Protein AF-A0A962NCJ0-F1 (afdb_monomer)

Secondary structure (DSSP, 8-state):
---HHHHHHHHHHHHHHHHHHT-S-S---------SS-B-PPTT--TT-SEEEEEEE-TTS-HHHHHHHHHHHHHH-GGG-SPEEEEEESSHHHHHHHHHHHHHTHHHHTS--EE--SHHHHHHHHS-SS-EEEEEEGGGGS--PPPP-PPPS----S----S----SSHHHHHHHHHHS--HHHHHHHHHHGGGTTTT--EEEEEEETTEEEEEEETTTTEEEEEEPPP---HHHHHHHHHHHHHHHHTT-EEEEEEHHHHHH-HHHHHHHHHTTSPPP-PPPS----------PPPP----TTEEEEEETTTSGGG----EEPTTS-EE--HHHHHHHHSTT-EEEEEESSPPPTT--HHHHHT-SEEEEE-SHHHH-

Solvent-accessible surface area (ba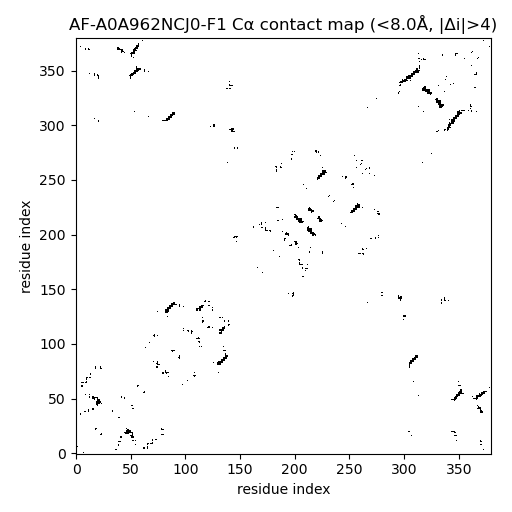ckbone atoms only — not comparable to full-atom values): 21507 Å² total; per-residue (Å²): 133,81,56,74,67,43,53,45,36,31,52,34,45,47,55,28,37,40,34,5,36,44,50,54,64,100,72,81,88,80,80,79,73,86,55,103,55,70,44,40,79,34,67,91,62,50,75,46,65,23,29,23,8,26,38,32,34,23,77,90,74,48,54,71,56,36,51,49,55,32,51,31,48,46,47,68,31,78,69,36,68,51,23,31,37,38,40,34,25,85,42,71,70,61,39,51,56,52,49,54,54,47,51,77,39,17,78,67,52,75,48,74,58,44,74,45,88,44,53,66,51,40,40,56,67,57,63,45,95,63,45,47,44,35,38,40,49,54,73,65,36,52,62,72,66,85,59,77,72,81,76,78,88,80,83,87,89,72,96,69,83,71,88,80,77,93,82,74,66,58,71,58,51,35,53,50,48,68,73,65,60,52,71,34,50,52,56,50,43,71,54,35,41,95,28,64,49,82,45,40,62,54,37,72,43,34,72,59,89,98,42,71,35,53,28,32,24,73,89,43,35,33,34,39,35,68,39,66,89,76,66,90,44,73,66,50,54,53,49,51,54,52,51,52,53,49,40,45,76,70,65,33,45,78,47,79,38,48,39,63,46,48,70,74,40,43,68,62,51,49,50,61,55,54,76,59,48,65,79,80,83,76,84,79,90,88,76,96,71,94,72,81,92,60,89,59,25,70,67,49,38,77,53,44,46,28,38,38,40,29,50,52,46,66,50,82,71,51,26,62,62,61,47,64,46,102,84,73,49,71,44,67,24,42,40,47,20,44,40,43,20,32,68,38,28,16,23,34,22,35,21,52,61,83,72,56,94,83,54,69,41,42,49,70,55,17,28,39,62,23,19,68,42,49,66,74,72,71,76,109

Sequence (380 aa):
IAGYHQFHAVNAAVEETVRASGMAGGDGSLAEGKGRYWSGRMHGGKPGDRRAGVVWHTQGSGKSLSMLFFAARVVRHPLMRNPTLVVLTDRNDLDDQLYGQFQRCADLLGQTPVQASSREHLRELLNRASGGVVFTTIHKFAALTPSPLPSPTGRGGRSHYRGGFDFSGLKERARELRKNQTPAEEILWELLRSRQLNGAKFRRQHQIGDYVCDFYCADAELAVECDGASHSTPEAVAHDKKRDAYLVSRGVRVLRFPNRAVLDETTHVLEQICALLPSTPGRGAGGEGNVERDGRMEMLSDRSNIVVIADEAHRSQYGFGGRVNARGEMSYGFASNLRDALPNASFIGFTGTPIEQDDVNTPAVFGHYIDVYDISRAVE

Mean predicted aligned error: 16.08 Å

Structure (mmCIF, N/CA/C/O backbone):
data_AF-A0A962NCJ0-F1
#
_entry.id   AF-A0A962NCJ0-F1
#
loop_
_atom_site.group_PDB
_atom_site.id
_atom_site.type_symbol
_atom_site.label_atom_id
_atom_site.label_alt_id
_atom_site.label_comp_id
_atom_site.label_asym_id
_atom_site.label_entity_id
_atom_site.label_seq_id
_atom_site.pdbx_PDB_ins_code
_atom_site.Cartn_x
_atom_site.Cartn_y
_atom_site.Cartn_z
_atom_site.occupancy
_atom_site.B_iso_or_equiv
_atom_site.auth_seq_id
_atom_site.auth_comp_id
_atom_site.auth_asym_id
_atom_site.auth_atom_id
_atom_site.pdbx_PDB_model_num
ATOM 1 N N . ILE A 1 1 ? 4.965 16.246 20.740 1.00 46.59 1 ILE A N 1
ATOM 2 C CA . ILE A 1 1 ? 3.616 16.859 20.787 1.00 46.59 1 ILE A CA 1
ATOM 3 C C . ILE A 1 1 ? 3.083 16.814 19.363 1.00 46.59 1 ILE A C 1
ATOM 5 O O . ILE A 1 1 ? 3.793 17.276 18.481 1.00 46.59 1 ILE A O 1
ATOM 9 N N . ALA A 1 2 ? 1.945 16.156 19.124 1.00 60.97 2 ALA A N 1
ATOM 10 C CA . ALA A 1 2 ? 1.330 16.124 17.795 1.00 60.97 2 ALA A CA 1
ATOM 11 C C . ALA A 1 2 ? 0.753 17.508 17.461 1.00 60.97 2 ALA A C 1
ATOM 13 O O . ALA A 1 2 ? 0.257 18.194 18.357 1.00 60.97 2 ALA A O 1
ATOM 14 N N . GLY A 1 3 ? 0.827 17.914 16.195 1.00 73.81 3 GLY A N 1
ATOM 15 C CA . GLY A 1 3 ? 0.160 19.119 15.714 1.00 73.81 3 GLY A CA 1
ATOM 16 C C . GLY A 1 3 ? -1.355 19.023 15.907 1.00 73.81 3 GLY A C 1
ATOM 17 O O . GLY A 1 3 ? -1.928 17.931 15.899 1.00 73.81 3 GLY A O 1
ATOM 18 N N . TYR A 1 4 ? -2.012 20.169 16.077 1.00 78.81 4 TYR A N 1
ATOM 19 C CA . TYR A 1 4 ? -3.457 20.233 16.310 1.00 78.81 4 TYR A CA 1
ATOM 20 C C . TYR A 1 4 ? -4.262 19.580 15.169 1.00 78.81 4 TYR A C 1
ATOM 22 O O . TYR A 1 4 ? -5.231 18.869 15.429 1.00 78.81 4 TYR A O 1
ATOM 30 N N . HIS A 1 5 ? -3.817 19.730 13.915 1.00 82.31 5 HIS A N 1
ATOM 31 C CA . HIS A 1 5 ? -4.417 19.063 12.751 1.00 82.31 5 HIS A CA 1
ATOM 32 C C . HIS A 1 5 ? -4.282 17.539 12.817 1.00 82.31 5 HIS A C 1
ATOM 34 O O . HIS A 1 5 ? -5.224 16.821 12.500 1.00 82.31 5 HIS A O 1
ATOM 40 N N . GLN A 1 6 ? -3.140 17.027 13.288 1.00 87.44 6 GLN A N 1
ATOM 41 C CA . GLN A 1 6 ? -2.908 15.586 13.411 1.00 87.44 6 GLN A CA 1
ATOM 42 C C . GLN A 1 6 ? -3.843 14.961 14.446 1.00 87.44 6 GLN A C 1
ATOM 44 O O . GLN A 1 6 ? -4.350 13.869 14.219 1.00 87.44 6 GLN A O 1
ATOM 49 N N . PHE A 1 7 ? -4.095 15.649 15.564 1.00 87.19 7 PHE A N 1
ATOM 50 C CA . PHE A 1 7 ? -5.012 15.168 16.600 1.00 87.19 7 PHE A CA 1
ATOM 51 C C . PHE A 1 7 ? -6.428 14.949 16.047 1.00 87.19 7 PHE A C 1
ATOM 53 O O . PHE A 1 7 ? -6.980 13.854 16.171 1.00 87.19 7 PHE A O 1
ATOM 60 N N . HIS A 1 8 ? -6.980 15.965 15.382 1.00 86.88 8 HIS A N 1
ATOM 61 C CA . HIS A 1 8 ? -8.332 15.921 14.820 1.00 86.88 8 HIS A CA 1
ATOM 62 C C . HIS A 1 8 ? -8.461 14.940 13.658 1.00 86.88 8 HIS A C 1
ATOM 64 O O . HIS A 1 8 ? -9.378 14.118 13.650 1.00 86.88 8 HIS A O 1
ATOM 70 N N . ALA A 1 9 ? -7.499 14.947 12.732 1.00 90.06 9 ALA A N 1
ATOM 71 C CA . ALA A 1 9 ? -7.467 13.999 11.624 1.00 90.06 9 ALA A CA 1
ATOM 72 C C . ALA A 1 9 ? -7.434 12.548 12.121 1.00 90.06 9 ALA A C 1
ATOM 74 O O . ALA A 1 9 ? -8.149 11.692 11.608 1.00 90.06 9 ALA A O 1
ATOM 75 N N . VAL A 1 10 ? -6.633 12.267 13.155 1.00 93.81 10 VAL A N 1
ATOM 76 C CA . VAL A 1 10 ? -6.505 10.922 13.725 1.00 93.81 10 VAL A CA 1
ATOM 77 C C . VAL A 1 10 ? -7.764 10.507 14.496 1.00 93.81 10 VAL A C 1
ATOM 79 O O . VAL A 1 10 ? -8.117 9.330 14.452 1.00 93.81 10 VAL A O 1
ATOM 82 N N . ASN A 1 11 ? -8.463 11.422 15.177 1.00 91.25 11 ASN A N 1
ATOM 83 C CA . ASN A 1 11 ? -9.780 11.138 15.772 1.00 91.25 11 ASN A CA 1
ATOM 84 C C . ASN A 1 11 ? -10.801 10.744 14.707 1.00 91.25 11 ASN A C 1
ATOM 86 O O . ASN A 1 11 ? -11.333 9.634 14.774 1.00 91.25 11 ASN A O 1
ATOM 90 N N . ALA A 1 12 ? -10.985 11.590 13.691 1.00 91.00 12 ALA A N 1
ATOM 91 C CA . ALA A 1 12 ? -11.912 11.319 12.598 1.00 91.00 12 ALA A CA 1
ATOM 92 C C . ALA A 1 12 ? -11.570 9.999 11.885 1.00 91.00 12 ALA A C 1
ATOM 94 O O . ALA A 1 12 ? -12.439 9.157 11.675 1.00 91.00 12 ALA A O 1
ATOM 95 N N . ALA A 1 13 ? -10.288 9.761 11.596 1.00 95.31 13 ALA A N 1
ATOM 96 C CA . ALA A 1 13 ? -9.822 8.534 10.957 1.00 95.31 13 ALA A CA 1
ATOM 97 C C . ALA A 1 13 ? -10.157 7.271 11.765 1.00 95.31 13 ALA A C 1
ATOM 99 O O . ALA A 1 13 ? -10.602 6.274 11.189 1.00 95.31 13 ALA A O 1
ATOM 100 N N . VAL A 1 14 ? -9.950 7.284 13.088 1.00 95.56 14 VAL A N 1
ATOM 101 C CA . VAL A 1 14 ? -10.264 6.137 13.959 1.00 95.56 14 VAL A CA 1
ATOM 102 C C . VAL A 1 14 ? -11.766 5.865 13.969 1.00 95.56 14 VAL A C 1
ATOM 104 O O . VAL A 1 14 ? -12.172 4.721 13.761 1.00 95.56 14 VAL A O 1
ATOM 107 N N . GLU A 1 15 ? -12.587 6.895 14.163 1.00 92.75 15 GLU A N 1
ATOM 108 C CA . GLU A 1 15 ? -14.049 6.765 14.191 1.00 92.75 15 GLU A CA 1
ATOM 109 C C . GLU A 1 15 ? -14.597 6.229 12.867 1.00 92.75 15 GLU A C 1
ATOM 111 O O . GLU A 1 15 ? -15.372 5.268 12.841 1.00 92.75 15 GLU A O 1
ATOM 116 N N . GLU A 1 16 ? -14.132 6.787 11.752 1.00 94.44 16 GLU A N 1
ATOM 117 C CA . GLU A 1 16 ? -14.566 6.379 10.422 1.00 94.44 16 GLU A CA 1
ATOM 118 C C . GLU A 1 16 ? -14.065 4.981 10.049 1.00 94.44 16 GLU A C 1
ATOM 120 O O . GLU A 1 16 ? -14.772 4.241 9.366 1.00 94.44 16 GLU A O 1
ATOM 125 N N . THR A 1 17 ? -12.909 4.555 10.564 1.00 95.94 17 THR A N 1
ATOM 126 C CA . THR A 1 17 ? -12.429 3.171 10.417 1.00 95.94 17 THR A CA 1
ATOM 127 C C . THR A 1 17 ? -13.323 2.190 11.167 1.00 95.94 17 THR A C 1
ATOM 129 O O . THR A 1 17 ? -13.709 1.153 10.621 1.00 95.94 17 THR A O 1
ATOM 132 N N . VAL A 1 18 ? -13.715 2.520 12.400 1.00 94.25 18 VAL A N 1
ATOM 133 C CA . VAL A 1 18 ? -14.640 1.691 13.182 1.00 94.25 18 VAL A CA 1
ATOM 134 C C . VAL A 1 18 ? -16.010 1.631 12.494 1.00 94.25 18 VAL A C 1
ATOM 136 O O . VAL A 1 18 ? -16.559 0.535 12.341 1.00 94.25 18 VAL A O 1
ATOM 139 N N . ARG A 1 19 ? -16.526 2.758 11.980 1.00 93.62 19 ARG A N 1
ATOM 140 C CA . ARG A 1 19 ? -17.750 2.796 11.158 1.00 93.62 19 ARG A CA 1
ATOM 141 C C . ARG A 1 19 ? -17.622 1.905 9.921 1.00 93.62 19 ARG A C 1
ATOM 143 O O . ARG A 1 19 ? -18.470 1.038 9.707 1.00 93.62 19 ARG A O 1
ATOM 150 N N . ALA A 1 20 ? -16.582 2.102 9.116 1.00 93.56 20 ALA A N 1
ATOM 151 C CA . ALA A 1 20 ? -16.347 1.372 7.871 1.00 93.56 20 ALA A CA 1
ATOM 152 C C . ALA A 1 20 ? -16.207 -0.141 8.094 1.00 93.56 20 ALA A C 1
ATOM 154 O O . ALA A 1 20 ? -16.644 -0.933 7.257 1.00 93.56 20 ALA A O 1
ATOM 155 N N . SER A 1 21 ? -15.669 -0.550 9.247 1.00 92.94 21 SER A N 1
ATOM 156 C CA . SER A 1 21 ? -15.542 -1.962 9.624 1.00 92.94 21 SER A CA 1
ATOM 157 C C . SER A 1 21 ? -16.874 -2.634 9.967 1.00 92.94 21 SER A C 1
ATOM 159 O O . SER A 1 21 ? -16.963 -3.863 9.964 1.00 92.94 21 SER A O 1
ATOM 161 N N . GLY A 1 22 ? -17.914 -1.850 10.268 1.00 90.12 22 GLY A N 1
ATOM 162 C CA . GLY A 1 22 ? -19.193 -2.370 10.753 1.00 90.12 22 GLY A CA 1
ATOM 163 C C . GLY A 1 22 ? -19.103 -3.007 12.145 1.00 90.12 22 GLY A C 1
ATOM 164 O O . GLY A 1 22 ? -20.036 -3.681 12.562 1.00 90.12 22 GLY A O 1
ATOM 165 N N . MET A 1 23 ? -17.989 -2.816 12.863 1.00 85.25 23 MET A N 1
ATOM 166 C CA . MET A 1 23 ? -17.786 -3.354 14.215 1.00 85.25 23 MET A CA 1
ATOM 167 C C . MET A 1 23 ? -18.273 -2.410 15.320 1.00 85.25 23 MET A C 1
ATOM 169 O O . MET A 1 23 ? -18.276 -2.787 16.493 1.00 85.25 23 MET A O 1
ATOM 173 N N . ALA A 1 24 ? -18.721 -1.203 14.960 1.00 77.69 24 ALA A N 1
ATOM 174 C CA . ALA A 1 24 ? -19.579 -0.409 15.827 1.00 77.69 24 ALA A CA 1
ATOM 175 C C . ALA A 1 24 ? -20.898 -1.159 16.050 1.00 77.69 24 ALA A C 1
ATOM 177 O O . ALA A 1 24 ? -21.664 -1.359 15.108 1.00 77.69 24 ALA A O 1
ATOM 178 N N . GLY A 1 25 ? -21.170 -1.571 17.294 1.00 56.66 25 GLY A N 1
ATOM 179 C CA . GLY A 1 25 ? -22.536 -1.903 17.701 1.00 56.66 25 GLY A CA 1
ATOM 180 C C . GLY A 1 25 ? -23.446 -0.705 17.419 1.00 56.66 25 GLY A C 1
ATOM 181 O O . GLY A 1 25 ? -22.973 0.428 17.426 1.00 56.66 25 GLY A O 1
ATOM 182 N N . GLY A 1 26 ? -24.722 -0.950 17.119 1.00 48.06 26 GLY A N 1
ATOM 183 C CA . GLY A 1 26 ? -25.672 0.038 16.587 1.00 48.06 26 GLY A CA 1
ATOM 184 C C . GLY A 1 26 ? -26.027 1.235 17.480 1.00 48.06 26 GLY A C 1
ATOM 185 O O . GLY A 1 26 ? -27.080 1.823 17.270 1.00 48.06 26 GLY A O 1
ATOM 186 N N . ASP A 1 27 ? -25.195 1.606 18.449 1.00 47.59 27 ASP A N 1
ATOM 187 C CA . ASP A 1 27 ? -25.419 2.751 19.316 1.00 47.59 27 ASP A CA 1
ATOM 188 C C . ASP A 1 27 ? -24.092 3.440 19.669 1.00 47.59 27 ASP A C 1
ATOM 190 O O . ASP A 1 27 ? -23.108 2.781 20.009 1.00 47.59 27 ASP A O 1
ATOM 194 N N . GLY A 1 28 ? -24.061 4.769 19.560 1.00 40.16 28 GLY A N 1
ATOM 195 C CA . GLY A 1 28 ? -22.886 5.576 19.898 1.00 40.16 28 GLY A CA 1
ATOM 196 C C . GLY A 1 28 ? -22.466 6.592 18.839 1.00 40.16 28 GLY A C 1
ATOM 197 O O . GLY A 1 28 ? -21.309 6.622 18.428 1.00 40.16 28 GLY A O 1
ATOM 198 N N . SER A 1 29 ? -23.378 7.470 18.409 1.00 38.06 29 SER A N 1
ATOM 199 C CA . SER A 1 29 ? -22.954 8.743 17.824 1.00 38.06 29 SER A CA 1
ATOM 200 C C . SER A 1 29 ? -22.468 9.673 18.936 1.00 38.06 29 SER A C 1
ATOM 202 O O . SER A 1 29 ? -23.274 10.354 19.568 1.00 38.06 29 SER A O 1
ATOM 204 N N . LEU A 1 30 ? -21.161 9.740 19.167 1.00 40.56 30 LEU A N 1
ATOM 205 C CA . LEU A 1 30 ? -20.580 10.908 19.823 1.00 40.56 30 LEU A CA 1
ATOM 206 C C . LEU A 1 30 ? -20.302 11.934 18.726 1.00 40.56 30 LEU A C 1
ATOM 208 O O . LEU A 1 30 ? -19.478 11.729 17.844 1.00 40.56 30 LEU A O 1
ATOM 212 N N . ALA A 1 31 ? -21.109 12.991 18.708 1.00 41.31 31 ALA A N 1
ATOM 213 C CA . ALA A 1 31 ? -20.915 14.125 17.824 1.00 41.31 31 ALA A CA 1
ATOM 214 C C . ALA A 1 31 ? -19.913 15.080 18.483 1.00 41.31 31 ALA A C 1
ATOM 216 O O . ALA A 1 31 ? -20.287 15.816 19.394 1.00 41.31 31 ALA A O 1
ATOM 217 N N . GLU A 1 32 ? -18.657 15.091 18.032 1.00 42.47 32 GLU A N 1
ATOM 218 C CA . GLU A 1 32 ? -17.802 16.254 18.274 1.00 42.47 32 GLU A CA 1
ATOM 219 C C . GLU A 1 32 ? -18.227 17.393 17.335 1.00 42.47 32 GLU A C 1
ATOM 221 O O . GLU A 1 32 ? -18.474 17.206 16.139 1.00 42.47 32 GLU A O 1
ATOM 226 N N . GLY A 1 33 ? -18.404 18.585 17.912 1.00 39.47 33 GLY A N 1
ATOM 227 C CA . GLY A 1 33 ? -18.795 19.785 17.180 1.00 39.47 33 GLY A CA 1
ATOM 228 C C . GLY A 1 33 ? -17.729 20.201 16.166 1.00 39.47 33 GLY A C 1
ATOM 229 O O . GLY A 1 33 ? -16.544 19.952 16.366 1.00 39.47 33 GLY A O 1
ATOM 230 N N . LYS A 1 34 ? -18.160 20.868 15.085 1.00 39.81 34 LYS A N 1
ATOM 231 C CA . LYS A 1 34 ? -17.277 21.413 14.041 1.00 39.81 34 LYS A CA 1
ATOM 232 C C . LYS A 1 34 ? -16.197 22.300 14.672 1.00 39.81 34 LYS A C 1
ATOM 234 O O . LYS A 1 34 ? -16.460 23.453 15.014 1.00 39.81 34 LYS A O 1
ATOM 239 N N . GLY A 1 35 ? -14.994 21.754 14.824 1.00 41.22 35 GLY A N 1
ATOM 240 C CA . GLY A 1 35 ? -13.802 22.520 15.148 1.00 41.22 35 GLY A CA 1
ATOM 241 C C . GLY A 1 35 ? -13.431 23.465 14.003 1.00 41.22 35 GLY A C 1
ATOM 242 O O . GLY A 1 35 ? -13.969 23.399 12.900 1.00 41.22 35 GLY A O 1
ATOM 243 N N . ARG A 1 36 ? -12.473 24.354 14.265 1.00 39.72 36 ARG A N 1
ATOM 244 C CA . ARG A 1 36 ? -11.962 25.359 13.313 1.00 39.72 36 ARG A CA 1
ATOM 245 C C . ARG A 1 36 ? -11.305 24.753 12.053 1.00 39.72 36 ARG A C 1
ATOM 247 O O . ARG A 1 36 ? -11.023 25.480 11.110 1.00 39.72 36 ARG A O 1
ATOM 254 N N . TYR A 1 37 ? -11.082 23.438 12.043 1.00 50.19 37 TYR A N 1
ATOM 255 C CA . TYR A 1 37 ? -10.461 22.647 10.982 1.00 50.19 37 TYR A CA 1
ATOM 256 C C . TYR A 1 37 ? -11.510 21.672 10.433 1.00 50.19 37 TYR A C 1
ATOM 258 O O . TYR A 1 37 ? -12.335 21.165 11.192 1.00 50.19 37 TYR A O 1
ATOM 266 N N . TRP A 1 38 ? -11.529 21.438 9.118 1.00 53.72 38 TRP A N 1
ATOM 267 C CA . TRP A 1 38 ? -12.516 20.541 8.501 1.00 53.72 38 TRP A CA 1
ATOM 268 C C . TRP A 1 38 ? -12.120 19.076 8.728 1.00 53.72 38 TRP A C 1
ATOM 270 O O . TRP A 1 38 ? -11.623 18.426 7.818 1.00 53.72 38 TRP A O 1
ATOM 280 N N . SER A 1 39 ? -12.324 18.597 9.954 1.00 58.12 39 SER A N 1
ATOM 281 C CA . SER A 1 39 ? -12.261 17.190 10.348 1.00 58.12 39 SER A CA 1
ATOM 282 C C . SER A 1 39 ? -13.673 16.720 10.686 1.00 58.12 39 SER A C 1
ATOM 284 O O . SER A 1 39 ? -14.371 17.377 11.466 1.00 58.12 39 SER A O 1
ATOM 286 N N . GLY A 1 40 ? -14.127 15.607 10.121 1.00 67.31 40 GLY A N 1
ATOM 287 C CA . GLY A 1 40 ? -15.470 15.117 10.416 1.00 67.31 40 GLY A CA 1
ATOM 288 C C . GLY A 1 40 ? -15.814 13.798 9.747 1.00 67.31 40 GLY A C 1
ATOM 289 O O . GLY A 1 40 ? -14.966 13.145 9.142 1.00 67.31 40 GLY A O 1
ATOM 290 N N . ARG A 1 41 ? -17.089 13.409 9.863 1.00 78.12 41 ARG A N 1
ATOM 291 C CA . ARG A 1 41 ? -17.583 12.175 9.245 1.00 78.12 41 ARG A CA 1
ATOM 292 C C . ARG A 1 41 ? -17.384 12.196 7.739 1.00 78.12 41 ARG A C 1
ATOM 294 O O . ARG A 1 41 ? -17.651 13.210 7.088 1.00 78.12 41 ARG A O 1
ATOM 301 N N . MET A 1 42 ? -17.031 11.041 7.185 1.00 83.50 42 MET A N 1
ATOM 302 C CA . MET A 1 42 ? -16.920 10.876 5.746 1.00 83.50 42 MET A CA 1
ATOM 303 C C . MET A 1 42 ? -18.279 11.131 5.099 1.00 83.50 42 MET A C 1
ATOM 305 O O . MET A 1 42 ? -19.290 10.511 5.452 1.00 83.50 42 MET A O 1
ATOM 309 N N . HIS A 1 43 ? -18.308 12.029 4.117 1.00 80.44 43 HIS A N 1
ATOM 310 C CA . HIS A 1 43 ? -19.525 12.293 3.363 1.00 80.44 43 HIS A CA 1
ATOM 311 C C . HIS A 1 43 ? -20.046 10.997 2.716 1.00 80.44 43 HIS A C 1
ATOM 313 O O . HIS A 1 43 ? -19.293 10.274 2.069 1.00 80.44 43 HIS A O 1
ATOM 319 N N . GLY A 1 44 ? -21.327 10.672 2.922 1.00 80.31 44 GLY A N 1
ATOM 320 C CA . GLY A 1 44 ? -21.953 9.463 2.368 1.00 80.31 44 GLY A CA 1
ATOM 321 C C . GLY A 1 44 ? -21.506 8.126 2.983 1.00 80.31 44 GLY A C 1
ATOM 322 O O . GLY A 1 44 ? -21.894 7.075 2.468 1.00 80.31 44 GLY A O 1
ATOM 323 N N . GLY A 1 45 ? -20.719 8.138 4.066 1.00 83.94 45 GLY A N 1
ATOM 324 C CA . GLY A 1 45 ? -20.258 6.927 4.744 1.00 83.94 45 GLY A CA 1
ATOM 325 C C . GLY A 1 45 ? -21.380 6.148 5.430 1.00 83.94 45 GLY A C 1
ATOM 326 O O . GLY A 1 45 ? -22.187 6.717 6.166 1.00 83.94 45 GLY A O 1
A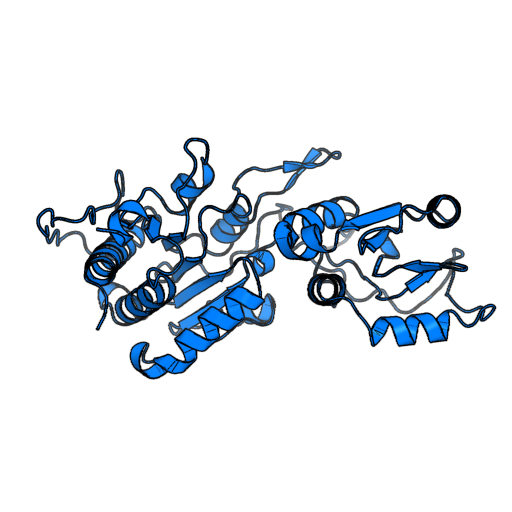TOM 327 N N . LYS A 1 46 ? -21.418 4.828 5.218 1.00 88.06 46 LYS A N 1
ATOM 328 C CA . LYS A 1 46 ? -22.388 3.917 5.857 1.00 88.06 46 LYS A CA 1
ATOM 329 C C . LYS A 1 46 ? -21.680 2.894 6.750 1.00 88.06 46 LYS A C 1
ATOM 331 O O . LYS A 1 46 ? -20.561 2.498 6.431 1.00 88.06 46 LYS A O 1
ATOM 336 N N . PRO A 1 47 ? -22.275 2.443 7.865 1.00 89.31 47 PRO A N 1
ATOM 337 C CA . PRO A 1 47 ? -21.692 1.359 8.653 1.00 89.31 47 PRO A CA 1
ATOM 338 C C . PRO A 1 47 ? -21.395 0.127 7.784 1.00 89.31 47 PRO A C 1
ATOM 340 O O . PRO A 1 47 ? -22.247 -0.297 7.006 1.00 89.31 47 PRO A O 1
ATOM 343 N N . GLY A 1 48 ? -20.186 -0.424 7.895 1.00 87.94 48 GLY A N 1
ATOM 344 C CA . GLY A 1 48 ? -19.773 -1.623 7.158 1.00 87.94 48 GLY A CA 1
ATOM 345 C C . GLY A 1 48 ? -19.429 -1.416 5.679 1.00 87.94 48 GLY A C 1
ATOM 346 O O . GLY A 1 48 ? -19.143 -2.396 4.997 1.00 87.94 48 GLY A O 1
ATOM 347 N N . ASP A 1 49 ? -19.418 -0.179 5.166 1.00 89.94 49 ASP A N 1
ATOM 348 C CA . ASP A 1 49 ? -19.145 0.102 3.746 1.00 89.94 49 ASP A CA 1
ATOM 349 C C . ASP A 1 49 ? -17.668 0.005 3.339 1.00 89.94 49 ASP A C 1
ATOM 351 O O . ASP A 1 49 ? -17.328 0.282 2.189 1.00 89.94 49 ASP A O 1
ATOM 355 N N . ARG A 1 50 ? -16.793 -0.392 4.273 1.00 92.88 50 ARG A N 1
ATOM 356 C CA . ARG A 1 50 ? -15.365 -0.657 4.055 1.00 92.88 50 ARG A CA 1
ATOM 357 C C . ARG A 1 50 ? -14.547 0.548 3.577 1.00 92.88 50 ARG A C 1
ATOM 359 O O . ARG A 1 50 ? -13.403 0.361 3.161 1.00 92.88 50 ARG A O 1
ATOM 366 N N . ARG A 1 51 ? -15.100 1.761 3.636 1.00 91.44 51 ARG A N 1
ATOM 367 C CA . ARG A 1 51 ? -14.476 3.014 3.190 1.00 91.44 51 ARG A CA 1
ATOM 368 C C . ARG A 1 51 ? -14.398 3.972 4.370 1.00 91.44 51 ARG A C 1
ATOM 370 O O . ARG A 1 51 ? -15.417 4.513 4.793 1.00 91.44 51 ARG A O 1
ATOM 377 N N . ALA A 1 52 ? -13.212 4.124 4.946 1.00 93.31 52 ALA A N 1
ATOM 378 C CA . ALA A 1 52 ? -12.985 4.986 6.106 1.00 93.31 52 ALA A CA 1
ATOM 379 C C . ALA A 1 52 ? -12.686 6.443 5.715 1.00 93.31 52 ALA A C 1
ATOM 381 O O . ALA A 1 52 ? -12.736 7.327 6.560 1.00 93.31 52 ALA A O 1
ATOM 382 N N . GLY A 1 53 ? -12.396 6.700 4.444 1.00 91.56 53 GLY A N 1
ATOM 383 C CA . GLY A 1 53 ? -12.134 8.019 3.891 1.00 91.56 53 GLY A CA 1
ATOM 384 C C . GLY A 1 53 ? -10.662 8.277 3.606 1.00 91.56 53 GLY A C 1
ATOM 385 O O . GLY A 1 53 ? -9.810 7.383 3.665 1.00 91.56 53 GLY A O 1
ATOM 386 N N . VAL A 1 54 ? -10.378 9.532 3.267 1.00 91.50 54 VAL A N 1
ATOM 387 C CA . VAL A 1 54 ? -9.031 10.006 2.937 1.00 91.50 54 VAL A CA 1
ATOM 388 C C . VAL A 1 54 ? -8.638 11.181 3.828 1.00 91.50 54 VAL A C 1
ATOM 390 O O . VAL A 1 54 ? -9.406 12.128 4.004 1.00 91.50 54 VAL A O 1
ATOM 393 N N . VAL A 1 55 ? -7.421 11.128 4.366 1.00 92.06 55 VAL A N 1
ATOM 394 C CA . VAL A 1 55 ? -6.748 12.242 5.040 1.00 92.06 55 VAL A CA 1
ATOM 395 C C . VAL A 1 55 ? -5.766 12.868 4.055 1.00 92.06 55 VAL A C 1
ATOM 397 O O . VAL A 1 55 ? -4.796 12.225 3.644 1.00 92.06 55 VAL A O 1
ATOM 400 N N . TRP A 1 56 ? -6.000 14.122 3.671 1.00 90.38 56 TRP A N 1
ATOM 401 C CA . TRP A 1 56 ? -5.076 14.872 2.821 1.00 90.38 56 TRP A CA 1
ATOM 402 C C . TRP A 1 56 ? -4.263 15.844 3.658 1.00 90.38 56 TRP A C 1
ATOM 404 O O . TRP A 1 56 ? -4.761 16.886 4.061 1.00 90.38 56 TRP A O 1
ATOM 414 N N . HIS A 1 57 ? -2.999 15.513 3.895 1.00 89.81 57 HIS A N 1
ATOM 415 C CA . HIS A 1 57 ? -2.054 16.322 4.659 1.00 89.81 57 HIS A CA 1
ATOM 416 C C . HIS A 1 57 ? -0.869 16.664 3.764 1.00 89.81 57 HIS A C 1
ATOM 418 O O . HIS A 1 57 ? -0.156 15.760 3.339 1.00 89.81 57 HIS A O 1
ATOM 424 N N . THR A 1 58 ? -0.639 17.953 3.500 1.00 83.94 58 THR A N 1
ATOM 425 C CA . THR A 1 58 ? 0.431 18.432 2.611 1.00 83.94 58 THR A CA 1
ATOM 426 C C . THR A 1 58 ? 1.790 17.820 2.957 1.00 83.94 58 THR A C 1
ATOM 428 O O . THR A 1 58 ? 2.089 17.535 4.124 1.00 83.94 58 THR A O 1
ATOM 431 N N . GLN A 1 59 ? 2.640 17.605 1.955 1.00 82.81 59 GLN A N 1
ATOM 432 C CA . GLN A 1 59 ? 3.961 17.017 2.164 1.00 82.81 59 GLN A CA 1
ATOM 433 C C . GLN A 1 59 ? 4.771 17.824 3.196 1.00 82.81 59 GLN A C 1
ATOM 435 O O . GLN A 1 59 ? 4.774 19.051 3.193 1.00 82.81 59 GLN A O 1
ATOM 440 N N . GLY A 1 60 ? 5.438 17.122 4.117 1.00 82.50 60 GLY A N 1
ATOM 441 C CA . GLY A 1 60 ? 6.193 17.740 5.215 1.00 82.50 60 GLY A CA 1
ATOM 442 C C . GLY A 1 60 ? 5.374 18.087 6.468 1.00 82.50 60 GLY A C 1
ATOM 443 O O . GLY A 1 60 ? 5.965 18.349 7.508 1.00 82.50 60 GLY A O 1
ATOM 444 N N . SER A 1 61 ? 4.039 17.988 6.441 1.00 85.25 61 SER A N 1
ATOM 445 C CA . SER A 1 61 ? 3.166 18.291 7.600 1.00 85.25 61 SER A CA 1
ATOM 446 C C . SER A 1 61 ? 3.119 17.209 8.696 1.00 85.25 61 SER A C 1
ATOM 448 O O . SER A 1 61 ? 2.343 17.314 9.649 1.00 85.25 61 SER A O 1
ATOM 450 N N . GLY A 1 62 ? 3.928 16.151 8.571 1.00 88.12 62 GLY A N 1
ATOM 451 C CA . GLY A 1 62 ? 3.972 15.047 9.535 1.00 88.12 62 GLY A CA 1
ATOM 452 C C . GLY A 1 62 ? 2.976 13.908 9.278 1.00 88.12 62 GLY A C 1
ATOM 453 O O . GLY A 1 62 ? 2.634 13.192 10.215 1.00 88.12 62 GLY A O 1
ATOM 454 N N . LYS A 1 63 ? 2.530 13.694 8.031 1.00 90.06 63 LYS A N 1
ATOM 455 C CA . LYS A 1 63 ? 1.620 12.596 7.630 1.00 90.06 63 LYS A CA 1
ATOM 456 C C . LYS A 1 63 ? 2.003 11.225 8.206 1.00 90.06 63 LYS A C 1
ATOM 458 O O . LYS A 1 63 ? 1.147 10.531 8.746 1.00 90.06 63 LYS A O 1
ATOM 463 N N . SER A 1 64 ? 3.283 10.855 8.165 1.00 90.31 64 SER A N 1
ATOM 464 C CA . SER A 1 64 ? 3.734 9.559 8.684 1.00 90.31 64 SER A CA 1
ATOM 465 C C . SER A 1 64 ? 3.557 9.413 10.203 1.00 90.31 64 SER A C 1
ATOM 467 O O . SER A 1 64 ? 3.231 8.328 10.686 1.00 90.31 64 SER A O 1
ATOM 469 N N . LEU A 1 65 ? 3.669 10.509 10.965 1.00 91.44 65 LEU A N 1
ATOM 470 C CA . LEU A 1 65 ? 3.323 10.532 12.391 1.00 91.44 65 LEU A CA 1
ATOM 471 C C . LEU A 1 65 ? 1.810 10.408 12.598 1.00 91.44 65 LEU A C 1
ATOM 473 O O . LEU A 1 65 ? 1.385 9.674 13.487 1.00 91.44 65 LEU A O 1
ATOM 477 N N . SER A 1 66 ? 0.993 11.061 11.763 1.00 93.50 66 SER A N 1
ATOM 478 C CA . SER A 1 66 ? -0.468 10.896 11.790 1.00 93.50 66 SER A CA 1
ATOM 479 C C . SER A 1 66 ? -0.860 9.428 11.569 1.00 93.50 66 SER A C 1
ATOM 481 O O . SER A 1 66 ? -1.661 8.888 12.330 1.00 93.50 66 SER A O 1
ATOM 483 N N . MET A 1 67 ? -0.236 8.748 10.599 1.00 94.81 67 MET A N 1
ATOM 484 C CA . MET A 1 67 ? -0.439 7.314 10.347 1.00 94.81 67 MET A CA 1
ATOM 485 C C . MET A 1 67 ? -0.029 6.449 11.545 1.00 94.81 67 MET A C 1
ATOM 487 O O . MET A 1 67 ? -0.756 5.527 11.910 1.00 94.81 67 MET A O 1
ATOM 491 N N . LEU A 1 68 ? 1.104 6.753 12.188 1.00 94.38 68 LEU A N 1
ATOM 492 C CA . LEU A 1 68 ? 1.562 6.047 13.389 1.00 94.38 68 LEU A CA 1
ATOM 493 C C . LEU A 1 68 ? 0.579 6.208 14.557 1.00 94.38 68 LEU A C 1
ATOM 495 O O . LEU A 1 68 ? 0.221 5.221 15.202 1.00 94.38 68 LEU A O 1
ATOM 499 N N . PHE A 1 69 ? 0.115 7.432 14.829 1.00 94.31 69 PHE A N 1
ATOM 500 C CA . PHE A 1 69 ? -0.860 7.689 15.892 1.00 94.31 69 PHE A CA 1
ATOM 501 C C . PHE A 1 69 ? -2.205 7.024 15.603 1.00 94.31 69 PHE A C 1
ATOM 503 O O . PHE A 1 69 ? -2.808 6.439 16.504 1.00 94.31 69 PHE A O 1
ATOM 510 N N . PHE A 1 70 ? -2.650 7.060 14.347 1.00 97.00 70 PHE A N 1
ATOM 511 C CA . PHE A 1 70 ? -3.822 6.325 13.892 1.00 97.00 70 PHE A CA 1
ATOM 512 C C . PHE A 1 70 ? -3.666 4.820 14.149 1.00 97.00 70 PHE A C 1
ATOM 514 O O . PHE A 1 70 ? -4.491 4.234 14.851 1.00 97.00 70 PHE A O 1
ATOM 521 N N . ALA A 1 71 ? -2.573 4.211 13.686 1.00 96.69 71 ALA A N 1
ATOM 522 C CA . ALA A 1 71 ? -2.299 2.790 13.878 1.00 96.69 71 ALA A CA 1
ATOM 523 C C . ALA A 1 71 ? -2.292 2.395 15.365 1.00 96.69 71 ALA A C 1
ATOM 525 O O . ALA A 1 71 ? -2.974 1.451 15.770 1.00 96.69 71 ALA A O 1
ATOM 526 N N . ALA A 1 72 ? -1.595 3.170 16.199 1.00 94.75 72 ALA A N 1
ATOM 527 C CA . ALA A 1 72 ? -1.515 2.959 17.642 1.00 94.75 72 ALA A CA 1
ATOM 528 C C . ALA A 1 72 ? -2.878 3.013 18.346 1.00 94.75 72 ALA A C 1
ATOM 530 O O . ALA A 1 72 ? -3.087 2.325 19.350 1.00 94.75 72 ALA A O 1
ATOM 531 N N . ARG A 1 73 ? -3.807 3.832 17.843 1.00 95.50 73 ARG A N 1
ATOM 532 C CA . ARG A 1 73 ? -5.166 3.926 18.383 1.00 95.50 73 ARG A CA 1
ATOM 533 C C . ARG A 1 73 ? -6.068 2.810 17.886 1.00 95.50 73 ARG A C 1
ATOM 535 O O . ARG A 1 73 ? -6.787 2.239 18.697 1.00 95.50 73 ARG A O 1
ATOM 542 N N . VAL A 1 74 ? -6.004 2.461 16.601 1.00 95.81 74 VAL A N 1
ATOM 543 C CA . VAL A 1 74 ? -6.819 1.378 16.029 1.00 95.81 74 VAL A CA 1
ATOM 544 C C . VAL A 1 74 ? -6.458 0.028 16.647 1.00 95.81 74 VAL A C 1
ATOM 546 O O . VAL A 1 74 ? -7.359 -0.712 17.035 1.00 95.81 74 VAL A O 1
ATOM 549 N N . VAL A 1 75 ? -5.165 -0.270 16.828 1.00 94.25 75 VAL A N 1
ATOM 550 C CA . VAL A 1 75 ? -4.698 -1.509 17.487 1.00 94.25 75 VAL A CA 1
ATOM 551 C C . VAL A 1 75 ? -5.290 -1.669 18.890 1.00 94.25 75 VAL A C 1
ATOM 553 O O . VAL A 1 75 ? -5.671 -2.772 19.278 1.00 94.25 75 VAL A O 1
ATOM 556 N N . ARG A 1 76 ? -5.393 -0.570 19.645 1.00 92.12 76 ARG A N 1
ATOM 557 C CA . ARG A 1 76 ? -5.912 -0.562 21.022 1.00 92.12 76 ARG A CA 1
ATOM 558 C C . ARG A 1 76 ? -7.425 -0.388 21.111 1.00 92.12 76 ARG A C 1
ATOM 560 O O . ARG A 1 76 ? -7.973 -0.425 22.211 1.00 92.12 76 ARG A O 1
ATOM 567 N N . HIS A 1 77 ? -8.105 -0.158 19.992 1.00 93.62 77 HIS A N 1
ATOM 568 C CA . HIS A 1 77 ? -9.518 0.171 20.018 1.00 93.62 77 HIS A CA 1
ATOM 569 C C . HIS A 1 77 ? -10.348 -1.067 20.420 1.00 93.62 77 HIS A C 1
ATOM 571 O O . HIS A 1 77 ? -10.283 -2.083 19.721 1.00 93.62 77 HIS A O 1
ATOM 577 N N . PRO A 1 78 ? -11.177 -1.014 21.485 1.00 91.06 78 PRO A N 1
ATOM 578 C CA . PRO A 1 78 ? -11.878 -2.197 22.001 1.00 91.06 78 PRO A CA 1
ATOM 579 C C . PRO A 1 78 ? -12.780 -2.876 20.965 1.00 91.06 78 PRO A C 1
ATOM 581 O O . PRO A 1 78 ? -12.798 -4.100 20.847 1.00 91.06 78 PRO A O 1
ATOM 584 N N . LEU A 1 79 ? -13.479 -2.077 20.149 1.00 92.81 79 LEU A N 1
ATOM 585 C CA . LEU A 1 79 ? -14.343 -2.596 19.081 1.00 92.81 79 LEU A CA 1
ATOM 586 C C . LEU A 1 79 ? -13.563 -3.257 17.939 1.00 92.81 79 LEU A C 1
ATOM 588 O O . LEU A 1 79 ? -14.134 -4.059 17.208 1.00 92.81 79 LEU A O 1
ATOM 592 N N . MET A 1 80 ? -12.265 -2.964 17.801 1.00 92.75 80 MET A N 1
ATOM 593 C CA . MET A 1 80 ? -11.442 -3.512 16.723 1.00 92.75 80 MET A CA 1
ATOM 594 C C . MET A 1 80 ? -10.909 -4.920 17.009 1.00 92.75 80 MET A C 1
ATOM 596 O O . MET A 1 80 ? -10.384 -5.562 16.102 1.00 92.75 80 MET A O 1
ATOM 600 N N . ARG A 1 81 ? -11.091 -5.424 18.241 1.00 91.38 81 ARG A N 1
ATOM 601 C CA . ARG A 1 81 ? -10.811 -6.816 18.639 1.00 91.38 81 ARG A CA 1
ATOM 602 C C . ARG A 1 81 ? -9.442 -7.309 18.152 1.00 91.38 81 ARG A C 1
ATOM 604 O O . ARG A 1 81 ? -9.363 -8.309 17.444 1.00 91.38 81 ARG A O 1
ATOM 611 N N . ASN A 1 82 ? -8.381 -6.589 18.525 1.00 90.56 82 ASN A N 1
ATOM 612 C CA . ASN A 1 82 ? -6.999 -6.872 18.118 1.00 90.56 82 ASN A CA 1
ATOM 613 C C . ASN A 1 82 ? -6.840 -6.977 16.581 1.00 90.56 82 ASN A C 1
ATOM 615 O O . ASN A 1 82 ? -6.642 -8.073 16.045 1.00 90.56 82 ASN A O 1
ATOM 619 N N . PRO A 1 83 ? -6.992 -5.856 15.854 1.00 94.75 83 PRO A N 1
ATOM 620 C CA . PRO A 1 83 ? -7.025 -5.863 14.399 1.00 94.75 83 PRO A CA 1
ATOM 621 C C . PRO A 1 83 ? -5.657 -6.167 13.778 1.00 94.75 83 PRO A C 1
ATOM 623 O O . PRO A 1 83 ? -4.608 -6.004 14.406 1.00 94.75 83 PRO A O 1
ATOM 626 N N . THR A 1 84 ? -5.669 -6.548 12.501 1.00 95.81 84 THR A N 1
ATOM 627 C CA . THR A 1 84 ? -4.462 -6.535 11.664 1.00 95.81 84 THR A CA 1
ATOM 628 C C . THR A 1 84 ? -4.446 -5.256 10.836 1.00 95.81 84 THR A C 1
ATOM 630 O O . THR A 1 84 ? -5.376 -4.996 10.075 1.00 95.81 84 THR A O 1
ATOM 633 N N . LEU A 1 85 ? -3.395 -4.456 10.973 1.00 96.94 85 LEU A N 1
ATOM 634 C CA . LEU A 1 85 ? -3.138 -3.297 10.130 1.00 96.94 85 LEU A CA 1
ATOM 635 C C . LEU A 1 85 ? -2.220 -3.700 8.980 1.00 96.94 85 LEU A C 1
ATOM 637 O O . LEU A 1 85 ? -1.163 -4.282 9.219 1.00 96.94 85 LEU A O 1
ATOM 641 N N . VAL A 1 86 ? -2.608 -3.371 7.753 1.00 95.62 86 VAL A N 1
ATOM 642 C CA . VAL A 1 86 ? -1.793 -3.546 6.547 1.00 95.62 86 VAL A CA 1
ATOM 643 C C . VAL A 1 86 ? -1.437 -2.162 6.030 1.00 95.62 86 VAL A C 1
ATOM 645 O O . VAL A 1 86 ? -2.283 -1.475 5.463 1.00 95.62 86 VAL A O 1
ATOM 648 N N . VAL A 1 87 ? -0.201 -1.735 6.261 1.00 94.69 87 VAL A N 1
ATOM 649 C CA . VAL A 1 87 ? 0.334 -0.481 5.734 1.00 94.69 87 VAL A CA 1
ATOM 650 C C . VAL A 1 87 ? 0.832 -0.746 4.319 1.00 94.69 87 VAL A C 1
ATOM 652 O O . VAL A 1 87 ? 1.722 -1.573 4.119 1.00 94.69 87 VAL A O 1
ATOM 655 N N . LEU A 1 88 ? 0.204 -0.083 3.351 1.00 89.44 88 LEU A N 1
ATOM 656 C CA . LEU A 1 88 ? 0.486 -0.203 1.929 1.00 89.44 88 LEU A CA 1
ATOM 657 C C . LEU A 1 88 ? 1.246 1.005 1.421 1.00 89.44 88 LEU A C 1
ATOM 659 O O . LEU A 1 88 ? 0.797 2.142 1.565 1.00 89.44 88 LEU A O 1
ATOM 663 N N . THR A 1 89 ? 2.354 0.724 0.753 1.00 83.31 89 THR A N 1
ATOM 664 C CA . THR A 1 89 ? 3.164 1.711 0.049 1.00 83.31 89 THR A CA 1
ATOM 665 C C . THR A 1 89 ? 3.319 1.322 -1.421 1.00 83.31 89 THR A C 1
ATOM 667 O O . THR A 1 89 ? 3.180 0.159 -1.816 1.00 83.31 89 THR A O 1
ATOM 670 N N . ASP A 1 90 ? 3.577 2.323 -2.258 1.00 69.12 90 ASP A N 1
ATOM 671 C CA . ASP A 1 90 ? 3.817 2.127 -3.690 1.00 69.12 90 ASP A CA 1
ATOM 672 C C . ASP A 1 90 ? 5.249 1.632 -3.960 1.00 69.12 90 ASP A C 1
ATOM 674 O O . ASP A 1 90 ? 5.494 0.831 -4.855 1.00 69.12 90 ASP A O 1
ATOM 678 N N . ARG A 1 91 ? 6.212 2.062 -3.136 1.00 66.62 91 ARG A N 1
ATOM 679 C CA . ARG A 1 91 ? 7.635 1.790 -3.353 1.00 66.62 91 ARG A CA 1
ATOM 680 C C . ARG A 1 91 ? 8.301 1.181 -2.133 1.00 66.62 91 ARG A C 1
ATOM 682 O O . ARG A 1 91 ? 7.985 1.548 -1.006 1.00 66.62 91 ARG A O 1
ATOM 689 N N . ASN A 1 92 ? 9.280 0.314 -2.382 1.00 59.50 92 ASN A N 1
ATOM 690 C CA . ASN A 1 92 ? 10.062 -0.332 -1.327 1.00 59.50 92 ASN A CA 1
ATOM 691 C C . ASN A 1 92 ? 10.860 0.683 -0.483 1.00 59.50 92 ASN A C 1
ATOM 693 O O . ASN A 1 92 ? 10.955 0.514 0.722 1.00 59.50 92 ASN A O 1
ATOM 697 N N . ASP A 1 93 ? 11.392 1.759 -1.072 1.00 54.25 93 ASP A N 1
ATOM 698 C CA . ASP A 1 93 ? 12.153 2.786 -0.341 1.00 54.25 93 ASP A CA 1
ATOM 699 C C . ASP A 1 93 ? 11.263 3.620 0.596 1.00 54.25 93 ASP A C 1
ATOM 701 O O . ASP A 1 9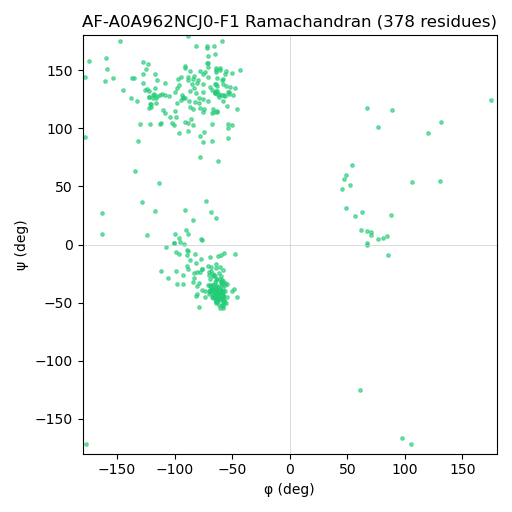3 ? 11.648 3.922 1.728 1.00 54.25 93 ASP A O 1
ATOM 705 N N . LEU A 1 94 ? 10.050 3.956 0.149 1.00 65.50 94 LEU A N 1
ATOM 706 C CA . LEU A 1 94 ? 9.028 4.584 0.990 1.00 65.50 94 LEU A CA 1
ATOM 707 C C . LEU A 1 94 ? 8.547 3.630 2.091 1.00 65.50 94 LEU A C 1
ATOM 709 O O . LEU A 1 94 ? 8.361 4.058 3.233 1.00 65.50 94 LEU A O 1
ATOM 713 N N . ASP A 1 95 ? 8.399 2.342 1.763 1.00 72.69 95 ASP A N 1
ATOM 714 C CA . ASP A 1 95 ? 8.092 1.287 2.728 1.00 72.69 95 ASP A CA 1
ATOM 715 C C . ASP A 1 95 ? 9.148 1.229 3.832 1.00 72.69 95 ASP A C 1
ATOM 717 O O . ASP A 1 95 ? 8.800 1.312 5.006 1.00 72.69 95 ASP A O 1
ATOM 721 N N . ASP A 1 96 ? 10.432 1.188 3.471 1.00 73.25 96 ASP A N 1
ATOM 722 C CA . ASP A 1 96 ? 11.548 1.104 4.415 1.00 73.25 96 ASP A CA 1
ATOM 723 C C . ASP A 1 96 ? 11.608 2.322 5.348 1.00 73.25 96 ASP A C 1
ATOM 725 O O . ASP A 1 96 ? 11.830 2.190 6.559 1.00 73.25 96 ASP A O 1
ATOM 729 N N . GLN A 1 97 ? 11.370 3.524 4.813 1.00 75.75 97 GLN A N 1
ATOM 730 C CA . GLN A 1 97 ? 11.343 4.754 5.605 1.00 75.75 97 GLN A CA 1
ATOM 731 C C . GLN A 1 97 ? 10.203 4.751 6.630 1.00 75.75 97 GLN A C 1
ATOM 733 O O . GLN A 1 97 ? 10.425 5.053 7.812 1.00 75.75 97 GLN A O 1
ATOM 738 N N . LEU A 1 98 ? 8.989 4.410 6.190 1.00 85.06 98 LEU A N 1
ATOM 739 C CA . LEU A 1 98 ? 7.805 4.395 7.044 1.00 85.06 98 LEU A CA 1
ATOM 740 C C . LEU A 1 98 ? 7.869 3.246 8.061 1.00 85.06 98 LEU A C 1
ATOM 742 O O . LEU A 1 98 ? 7.610 3.454 9.250 1.00 85.06 98 LEU A O 1
ATOM 746 N N . TYR A 1 99 ? 8.301 2.065 7.622 1.00 87.06 99 TYR A N 1
ATOM 747 C CA . TYR A 1 99 ? 8.547 0.903 8.469 1.00 87.06 99 TYR A CA 1
ATOM 748 C C . TYR A 1 99 ? 9.561 1.229 9.567 1.00 87.06 99 TYR A C 1
ATOM 750 O O . TYR A 1 99 ? 9.285 1.011 10.748 1.00 87.06 99 TYR A O 1
ATOM 758 N N . GLY A 1 100 ? 10.693 1.848 9.215 1.00 85.81 100 GLY A N 1
ATOM 759 C CA . GLY A 1 100 ? 11.706 2.256 10.185 1.00 85.81 100 GLY A CA 1
ATOM 760 C C . GLY A 1 100 ? 11.171 3.233 11.240 1.00 85.81 100 GLY A C 1
ATOM 761 O O . GLY A 1 100 ? 11.570 3.161 12.404 1.00 85.81 100 GLY A O 1
ATOM 762 N N . GLN A 1 101 ? 10.248 4.132 10.877 1.00 88.31 101 GLN A N 1
ATOM 763 C CA . GLN A 1 101 ? 9.569 5.006 11.843 1.00 88.31 101 GLN A CA 1
ATOM 764 C C . GLN A 1 101 ? 8.660 4.221 12.794 1.00 88.31 101 GLN A C 1
ATOM 766 O O . GLN A 1 101 ? 8.734 4.425 14.005 1.00 88.31 101 GLN A O 1
ATOM 771 N N . PHE A 1 102 ? 7.846 3.302 12.274 1.00 92.75 102 PHE A N 1
ATOM 772 C CA . PHE A 1 102 ? 6.954 2.480 13.094 1.00 92.75 102 PHE A CA 1
ATOM 773 C C . PHE A 1 102 ? 7.725 1.533 14.014 1.00 92.75 102 PHE A C 1
ATOM 775 O O . PHE A 1 102 ? 7.367 1.388 15.181 1.00 92.75 102 PHE A O 1
ATOM 782 N N . GLN A 1 103 ? 8.813 0.932 13.528 1.00 91.50 103 GLN A N 1
ATOM 783 C CA . GLN A 1 103 ? 9.655 0.035 14.313 1.00 91.50 103 GLN A CA 1
ATOM 784 C C . GLN A 1 103 ? 10.287 0.762 15.509 1.00 91.50 103 GLN A C 1
ATOM 786 O O . GLN A 1 103 ? 10.282 0.236 16.621 1.00 91.50 103 GLN A O 1
ATOM 791 N N . ARG A 1 104 ? 10.770 2.000 15.318 1.00 90.19 104 ARG A N 1
ATOM 792 C CA . ARG A 1 104 ? 11.292 2.838 16.416 1.00 90.19 104 ARG A CA 1
ATOM 793 C C . ARG A 1 104 ? 10.233 3.214 17.454 1.00 90.19 104 ARG A C 1
ATOM 795 O O . ARG A 1 104 ? 10.583 3.636 18.550 1.00 90.19 104 ARG A O 1
ATOM 802 N N . CYS A 1 105 ? 8.955 3.065 17.118 1.00 90.06 105 CYS A N 1
ATOM 803 C CA . CYS A 1 105 ? 7.825 3.361 17.987 1.00 90.06 105 CYS A CA 1
ATOM 804 C C . CYS A 1 105 ? 6.989 2.107 18.299 1.00 90.06 105 CYS A C 1
ATOM 806 O O . CYS A 1 105 ? 5.792 2.223 18.562 1.00 90.06 105 CYS A O 1
ATOM 808 N N . ALA A 1 106 ? 7.601 0.916 18.301 1.00 88.81 106 ALA A N 1
ATOM 809 C CA . ALA A 1 106 ? 6.916 -0.345 18.599 1.00 88.81 106 ALA A CA 1
ATOM 810 C C . ALA A 1 106 ? 6.209 -0.332 19.970 1.00 88.81 106 ALA A C 1
ATOM 812 O O . ALA A 1 106 ? 5.094 -0.838 20.085 1.00 88.81 106 ALA A O 1
ATOM 813 N N . ASP A 1 107 ? 6.780 0.340 20.976 1.00 89.19 107 ASP A N 1
ATOM 814 C CA . ASP A 1 107 ? 6.153 0.519 22.296 1.00 89.19 107 ASP A CA 1
ATOM 815 C C . ASP A 1 107 ? 4.816 1.269 22.201 1.00 89.19 107 ASP A C 1
ATOM 817 O O . ASP A 1 107 ? 3.829 0.929 22.861 1.00 89.19 107 ASP A O 1
ATOM 821 N N . LEU A 1 108 ? 4.742 2.264 21.310 1.00 89.31 108 LEU A N 1
ATOM 822 C CA . LEU A 1 108 ? 3.507 2.992 21.044 1.00 89.31 108 LEU A CA 1
ATOM 823 C C . LEU A 1 108 ? 2.481 2.119 20.318 1.00 89.31 108 LEU A C 1
ATOM 825 O O . LEU A 1 108 ? 1.293 2.383 20.455 1.00 89.31 108 LEU A O 1
ATOM 829 N N . LEU A 1 109 ? 2.887 1.075 19.602 1.00 89.94 109 LEU A N 1
ATOM 830 C CA . LEU A 1 109 ? 1.976 0.114 18.976 1.00 89.94 109 LEU A CA 1
ATOM 831 C C . LEU A 1 109 ? 1.619 -1.049 19.917 1.00 89.94 109 LEU A C 1
ATOM 833 O O . LEU A 1 109 ? 0.591 -1.691 19.720 1.00 89.94 109 LEU A O 1
ATOM 837 N N . GLY A 1 110 ? 2.438 -1.311 20.942 1.00 88.69 110 GLY A N 1
ATOM 838 C CA . GLY A 1 110 ? 2.335 -2.493 21.806 1.00 88.69 110 GLY A CA 1
ATOM 839 C C . GLY A 1 110 ? 2.720 -3.800 21.102 1.00 88.69 110 GLY A C 1
ATOM 840 O O . GLY A 1 110 ? 2.458 -4.880 21.623 1.00 88.69 110 GLY A O 1
ATOM 841 N N . GLN A 1 111 ? 3.298 -3.704 19.905 1.00 89.12 111 GLN A N 1
ATOM 842 C CA . GLN A 1 111 ? 3.691 -4.825 19.061 1.00 89.12 111 GLN A CA 1
ATOM 843 C C . GLN A 1 111 ? 4.753 -4.376 18.059 1.00 89.12 111 GLN A C 1
ATOM 845 O O . GLN A 1 111 ? 4.768 -3.219 17.633 1.00 89.12 111 GLN A O 1
ATOM 850 N N . THR A 1 112 ? 5.612 -5.303 17.650 1.00 91.88 112 THR A N 1
ATOM 851 C CA . THR A 1 112 ? 6.635 -5.039 16.637 1.00 91.88 112 THR A CA 1
ATOM 852 C C . THR A 1 112 ? 6.021 -5.147 15.238 1.00 91.88 112 THR A C 1
ATOM 854 O O . THR A 1 112 ? 5.482 -6.205 14.902 1.00 91.88 112 THR A O 1
ATOM 857 N N . PRO A 1 113 ? 6.093 -4.091 14.406 1.00 94.38 113 PRO A N 1
ATOM 858 C CA . PRO A 1 113 ? 5.705 -4.175 13.002 1.00 94.38 113 PRO A CA 1
ATOM 859 C C . PRO A 1 113 ? 6.546 -5.203 12.242 1.00 94.38 113 PRO A C 1
ATOM 861 O O . PRO A 1 113 ? 7.718 -5.397 12.557 1.00 94.38 113 PRO A O 1
ATOM 864 N N . VAL A 1 114 ? 5.972 -5.822 11.212 1.00 92.50 114 VAL A N 1
ATOM 865 C CA . VAL A 1 114 ? 6.668 -6.788 10.348 1.00 92.50 114 VAL A CA 1
ATOM 866 C C . VAL A 1 114 ? 6.533 -6.366 8.893 1.00 92.50 114 VAL A C 1
ATOM 868 O O . VAL A 1 114 ? 5.429 -6.084 8.439 1.00 92.50 114 VAL A O 1
ATOM 871 N N . GLN A 1 115 ? 7.633 -6.367 8.149 1.00 90.12 115 GLN A N 1
ATOM 872 C CA . GLN A 1 115 ? 7.629 -6.106 6.712 1.00 90.12 115 GLN A CA 1
ATOM 873 C C . GLN A 1 115 ? 7.522 -7.422 5.930 1.00 90.12 115 GLN A C 1
ATOM 875 O O . GLN A 1 115 ? 8.297 -8.360 6.140 1.00 90.12 115 GLN A O 1
ATOM 880 N N . ALA A 1 116 ? 6.546 -7.517 5.030 1.00 87.75 116 ALA A N 1
ATOM 881 C CA . ALA A 1 116 ? 6.355 -8.684 4.186 1.00 87.75 116 ALA A CA 1
ATOM 882 C C . ALA A 1 116 ? 7.406 -8.704 3.069 1.00 87.75 116 ALA A C 1
ATOM 884 O O . ALA A 1 116 ? 7.394 -7.870 2.162 1.00 87.75 116 ALA A O 1
ATOM 885 N N . SER A 1 117 ? 8.293 -9.694 3.115 1.00 81.19 117 SER A N 1
ATOM 886 C CA . SER A 1 117 ? 9.381 -9.884 2.145 1.00 81.19 117 SER A CA 1
ATOM 887 C C . SER A 1 117 ? 8.943 -10.564 0.845 1.00 81.19 117 SER A C 1
ATOM 889 O O . SER A 1 117 ? 9.581 -10.384 -0.188 1.00 81.19 117 SER A O 1
ATOM 891 N N . SER A 1 118 ? 7.851 -11.329 0.867 1.00 76.88 118 SER A N 1
ATOM 892 C CA . SER A 1 118 ? 7.286 -11.992 -0.310 1.00 76.88 118 SER A CA 1
ATOM 893 C C . SER A 1 118 ? 5.764 -12.081 -0.216 1.00 76.88 118 SER A C 1
ATOM 895 O O . SER A 1 118 ? 5.158 -11.703 0.789 1.00 76.88 118 SER A O 1
ATOM 897 N N . ARG A 1 119 ? 5.138 -12.579 -1.281 1.00 77.94 119 ARG A N 1
ATOM 898 C CA . ARG A 1 119 ? 3.690 -12.797 -1.350 1.00 77.94 119 ARG A CA 1
ATOM 899 C C . ARG A 1 119 ? 3.251 -13.926 -0.421 1.00 77.94 119 ARG A C 1
ATOM 901 O O . ARG A 1 119 ? 2.233 -13.820 0.254 1.00 77.94 119 ARG A O 1
ATOM 908 N N . GLU A 1 120 ? 4.055 -14.980 -0.362 1.00 78.19 120 GLU A N 1
ATOM 909 C CA . GLU A 1 120 ? 3.879 -16.126 0.526 1.00 78.19 120 GLU A CA 1
ATOM 910 C C . GLU A 1 120 ? 4.008 -15.682 1.984 1.00 78.19 120 GLU A C 1
ATOM 912 O O . GLU A 1 120 ? 3.124 -15.963 2.788 1.00 78.19 120 GLU A O 1
ATOM 917 N N . HIS A 1 121 ? 5.031 -14.882 2.300 1.00 85.56 121 HIS A N 1
ATOM 918 C CA . HIS A 1 121 ? 5.191 -14.318 3.638 1.00 85.56 121 HIS A CA 1
ATOM 919 C C . HIS A 1 121 ? 4.018 -13.391 4.001 1.00 85.56 121 HIS A C 1
ATOM 921 O O . HIS A 1 121 ? 3.477 -13.485 5.097 1.00 85.56 121 HIS A O 1
ATOM 927 N N . LEU A 1 122 ? 3.544 -12.543 3.079 1.00 88.00 122 LEU A N 1
ATOM 928 C CA . LEU A 1 122 ? 2.348 -11.722 3.306 1.00 88.00 122 LEU A CA 1
ATOM 929 C C . LEU A 1 122 ? 1.118 -12.583 3.637 1.00 88.00 122 LEU A C 1
ATOM 931 O O . LEU A 1 122 ? 0.386 -12.276 4.577 1.00 88.00 122 LEU A O 1
ATOM 935 N N . ARG A 1 123 ? 0.908 -13.678 2.901 1.00 86.00 123 ARG A N 1
ATOM 936 C CA . ARG A 1 123 ? -0.181 -14.628 3.155 1.00 86.00 123 ARG A CA 1
ATOM 937 C C . ARG A 1 123 ? -0.074 -15.252 4.543 1.00 86.00 123 ARG A C 1
ATOM 939 O O . ARG A 1 123 ? -1.065 -15.281 5.267 1.00 86.00 123 ARG A O 1
ATOM 946 N N . GLU A 1 124 ? 1.115 -15.699 4.933 1.00 87.06 124 GLU A N 1
ATOM 947 C CA . GLU A 1 124 ? 1.362 -16.215 6.281 1.00 87.06 124 GLU A CA 1
ATOM 948 C C . GLU A 1 124 ? 1.030 -15.165 7.344 1.00 87.06 124 GLU A C 1
ATOM 950 O O . GLU A 1 124 ? 0.320 -15.469 8.299 1.00 87.06 124 GLU A O 1
ATOM 955 N N . LEU A 1 125 ? 1.471 -13.915 7.158 1.00 90.31 125 LEU A N 1
ATOM 956 C CA . LEU A 1 125 ? 1.250 -12.834 8.118 1.00 90.31 125 LEU A CA 1
ATOM 957 C C . LEU A 1 125 ? -0.233 -12.475 8.291 1.00 90.31 125 LEU A C 1
ATOM 959 O O . LEU A 1 125 ? -0.627 -12.115 9.407 1.00 90.31 125 LEU A O 1
ATOM 963 N N . LEU A 1 126 ? -1.030 -12.563 7.221 1.00 90.00 126 LEU A N 1
ATOM 964 C CA . LEU A 1 126 ? -2.463 -12.242 7.210 1.00 90.00 126 LEU A CA 1
ATOM 965 C C . LEU A 1 126 ? -3.349 -13.392 7.707 1.00 90.00 126 LEU A C 1
ATOM 967 O O . LEU A 1 126 ? -4.433 -13.135 8.228 1.00 90.00 126 LEU A O 1
ATOM 971 N N . ASN A 1 127 ? -2.874 -14.636 7.620 1.00 83.88 127 ASN A N 1
ATOM 972 C CA . ASN A 1 127 ? -3.609 -15.821 8.069 1.00 83.88 127 ASN A CA 1
ATOM 973 C C . ASN A 1 127 ? -3.379 -16.167 9.560 1.00 83.88 127 ASN A C 1
ATOM 975 O O . ASN A 1 127 ? -3.772 -17.229 10.039 1.00 83.88 127 ASN A O 1
ATOM 979 N N . ARG A 1 128 ? -2.718 -15.287 10.324 1.00 81.25 128 ARG A N 1
ATOM 980 C CA . ARG A 1 128 ? -2.487 -15.480 11.767 1.00 81.25 128 ARG A CA 1
ATOM 981 C C . ARG A 1 128 ? -3.756 -15.216 12.578 1.00 81.25 128 ARG A C 1
ATOM 983 O O . ARG A 1 128 ? -4.536 -14.319 12.261 1.00 81.25 128 ARG A O 1
ATOM 990 N N . ALA A 1 129 ? -3.915 -15.955 13.678 1.00 70.31 129 ALA A N 1
ATOM 991 C CA . ALA A 1 129 ? -5.027 -15.790 14.619 1.00 70.31 129 ALA A CA 1
ATOM 992 C C . ALA A 1 129 ? -4.949 -14.481 15.431 1.00 70.31 129 ALA A C 1
ATOM 994 O O . ALA A 1 129 ? -5.972 -13.965 15.875 1.00 70.31 129 ALA A O 1
ATOM 995 N N . SER A 1 130 ? -3.746 -13.933 15.626 1.00 79.38 130 SER A N 1
ATOM 996 C CA . SER A 1 130 ? -3.537 -12.651 16.301 1.00 79.38 130 SER A CA 1
ATOM 997 C C . SER A 1 130 ? -3.540 -11.479 15.315 1.00 79.38 130 SER A C 1
ATOM 999 O O . SER A 1 130 ? -3.196 -11.633 14.140 1.00 79.38 130 SER A O 1
ATOM 1001 N N . GLY A 1 131 ? -3.897 -10.293 15.815 1.00 84.44 131 GLY A N 1
ATOM 1002 C CA . GLY A 1 131 ? -3.639 -9.019 15.144 1.00 84.44 131 GLY A CA 1
ATOM 1003 C C . GLY A 1 131 ? -2.147 -8.773 14.895 1.00 84.44 131 GLY A C 1
ATOM 1004 O O . GLY A 1 131 ? -1.288 -9.567 15.288 1.00 84.44 131 GLY A O 1
ATOM 1005 N N . GLY A 1 132 ? -1.842 -7.682 14.201 1.00 92.81 132 GLY A N 1
ATOM 1006 C CA . GLY A 1 132 ? -0.498 -7.405 13.696 1.00 92.81 132 GLY A CA 1
ATOM 1007 C C . GLY A 1 132 ? -0.396 -6.027 13.055 1.00 92.81 132 GLY A C 1
ATOM 1008 O O . GLY A 1 132 ? -1.402 -5.508 12.582 1.00 92.81 132 GLY A O 1
ATOM 1009 N N . VAL A 1 133 ? 0.809 -5.465 12.954 1.00 95.94 133 VAL A N 1
ATOM 1010 C CA . VAL A 1 133 ? 1.098 -4.379 12.001 1.00 95.94 133 VAL A CA 1
ATOM 1011 C C . VAL A 1 133 ? 2.004 -4.936 10.912 1.00 95.94 133 VAL A C 1
ATOM 1013 O O . VAL A 1 133 ? 3.122 -5.363 11.195 1.00 95.94 133 VAL A O 1
ATOM 1016 N N . VAL A 1 134 ? 1.504 -4.973 9.681 1.00 95.12 134 VAL A N 1
ATOM 1017 C CA . VAL A 1 134 ? 2.183 -5.545 8.517 1.00 95.12 134 VAL A CA 1
ATOM 1018 C C . VAL A 1 134 ? 2.453 -4.446 7.502 1.00 95.12 134 VAL A C 1
ATOM 1020 O O . VAL A 1 134 ? 1.529 -3.754 7.090 1.00 95.12 134 VAL A O 1
ATOM 1023 N N . PHE A 1 135 ? 3.705 -4.311 7.088 1.00 93.75 135 PHE A N 1
ATOM 1024 C CA . PHE A 1 135 ? 4.137 -3.434 6.005 1.00 93.75 135 PHE A CA 1
ATOM 1025 C C . PHE A 1 135 ? 4.284 -4.235 4.722 1.00 93.75 135 PHE A C 1
ATOM 1027 O O . PHE A 1 135 ? 4.816 -5.347 4.738 1.00 93.75 135 PHE A O 1
ATOM 1034 N N . THR A 1 136 ? 3.782 -3.710 3.611 1.00 88.62 136 THR A N 1
ATOM 1035 C CA . THR A 1 136 ? 3.955 -4.337 2.305 1.00 88.62 136 THR A CA 1
ATOM 1036 C C . THR A 1 136 ? 3.739 -3.334 1.182 1.00 88.62 136 THR A C 1
ATOM 1038 O O . THR A 1 136 ? 3.055 -2.327 1.326 1.00 88.62 136 THR A O 1
ATOM 1041 N N . THR A 1 137 ? 4.251 -3.680 0.008 1.00 83.75 137 THR A N 1
ATOM 1042 C CA . THR A 1 137 ? 4.012 -2.936 -1.222 1.00 83.75 137 THR A CA 1
ATOM 1043 C C . THR A 1 137 ? 2.800 -3.459 -1.980 1.00 83.75 137 THR A C 1
ATOM 1045 O O . THR A 1 137 ? 2.466 -4.651 -1.911 1.00 83.75 137 THR A O 1
ATOM 1048 N N . ILE A 1 138 ? 2.156 -2.570 -2.740 1.00 77.94 138 ILE A N 1
ATOM 1049 C CA . ILE A 1 138 ? 0.955 -2.880 -3.527 1.00 77.94 138 ILE A CA 1
ATOM 1050 C C . ILE A 1 138 ? 1.191 -3.999 -4.558 1.00 77.94 138 ILE A C 1
ATOM 1052 O O . ILE A 1 138 ? 0.311 -4.825 -4.801 1.00 77.94 138 ILE A O 1
ATOM 1056 N N . HIS A 1 139 ? 2.413 -4.120 -5.088 1.00 72.31 139 HIS A N 1
ATOM 1057 C CA . HIS A 1 139 ? 2.771 -5.139 -6.081 1.00 72.31 139 HIS A CA 1
ATOM 1058 C C . HIS A 1 139 ? 2.606 -6.580 -5.578 1.00 72.31 139 HIS A C 1
ATOM 1060 O O . HIS A 1 139 ? 2.383 -7.491 -6.379 1.00 72.31 139 HIS A O 1
ATOM 1066 N N . LYS A 1 140 ? 2.656 -6.813 -4.256 1.00 78.25 140 LYS A N 1
ATOM 1067 C CA . LYS A 1 140 ? 2.453 -8.156 -3.679 1.00 78.25 140 LYS A CA 1
ATOM 1068 C C . LYS A 1 140 ? 1.002 -8.652 -3.813 1.00 78.25 140 LYS A C 1
ATOM 1070 O O . LYS A 1 140 ? 0.746 -9.845 -3.627 1.00 78.25 140 LYS A O 1
ATOM 1075 N N . PHE A 1 141 ? 0.087 -7.767 -4.216 1.00 78.00 141 PHE A N 1
ATOM 1076 C CA . PHE A 1 141 ? -1.304 -8.059 -4.562 1.00 78.00 141 PHE A CA 1
ATOM 1077 C C . PHE A 1 141 ? -1.553 -8.161 -6.080 1.00 78.00 141 PHE A C 1
ATOM 1079 O O . PHE A 1 141 ? -2.702 -8.250 -6.483 1.00 78.00 141 PHE A O 1
ATOM 1086 N N . ALA A 1 142 ? -0.537 -8.170 -6.955 1.00 68.31 142 ALA A N 1
ATOM 1087 C CA . ALA A 1 142 ? -0.753 -8.451 -8.389 1.00 68.31 142 ALA A CA 1
ATOM 1088 C C . ALA A 1 142 ? -1.450 -9.813 -8.585 1.00 68.31 142 ALA A C 1
ATOM 1090 O O . ALA A 1 142 ? -1.147 -10.728 -7.836 1.00 68.31 142 ALA A O 1
ATOM 1091 N N . ALA A 1 143 ? -2.312 -10.044 -9.576 1.00 57.62 143 ALA A N 1
ATOM 1092 C CA . ALA A 1 143 ? -2.916 -11.375 -9.760 1.00 57.62 143 ALA A CA 1
ATOM 1093 C C . ALA A 1 143 ? -1.856 -12.510 -9.818 1.00 57.62 143 ALA A C 1
ATOM 1095 O O . ALA A 1 143 ? -0.801 -12.363 -10.442 1.00 57.62 143 ALA A O 1
ATOM 1096 N N . LEU A 1 144 ? -2.106 -13.625 -9.116 1.00 50.75 144 LEU A N 1
ATOM 1097 C CA . LEU A 1 144 ? -1.308 -14.854 -9.225 1.00 50.75 144 LEU A CA 1
ATOM 1098 C C . LEU A 1 144 ? -1.928 -15.739 -10.302 1.00 50.75 144 LEU A C 1
ATOM 1100 O O . LEU A 1 144 ? -2.928 -16.405 -10.056 1.00 50.75 144 LEU A O 1
ATOM 1104 N N . THR A 1 145 ? -1.307 -15.822 -11.470 1.00 43.12 145 THR A N 1
ATOM 1105 C CA . THR A 1 145 ? -1.449 -17.015 -12.312 1.00 43.12 145 THR A CA 1
ATOM 1106 C C . THR A 1 145 ? -0.460 -18.076 -11.816 1.00 43.12 145 THR A C 1
ATOM 1108 O O . THR A 1 145 ? 0.693 -17.747 -11.521 1.00 43.12 145 THR A O 1
ATOM 1111 N N . PRO A 1 146 ? -0.871 -19.352 -11.667 1.00 32.06 146 PRO A N 1
ATOM 1112 C CA . PRO A 1 146 ? -0.009 -20.383 -11.106 1.00 32.06 146 PRO A CA 1
ATOM 1113 C C . PRO A 1 146 ? 1.273 -20.540 -11.930 1.00 32.06 146 PRO A C 1
ATOM 1115 O O . PRO A 1 146 ? 1.245 -20.713 -13.151 1.00 32.06 146 PRO A O 1
ATOM 1118 N N . SER A 1 147 ? 2.406 -20.501 -11.228 1.00 30.59 147 SER A N 1
ATOM 1119 C CA . SER A 1 147 ? 3.724 -20.826 -11.769 1.00 30.59 147 SER A CA 1
ATOM 1120 C C . SER A 1 147 ? 3.747 -22.307 -12.164 1.00 30.59 147 SER A C 1
ATOM 1122 O O . SER A 1 147 ? 3.364 -23.152 -11.348 1.00 30.59 147 SER A O 1
ATOM 1124 N N . PRO A 1 148 ? 4.186 -22.686 -13.377 1.00 33.56 148 PRO A N 1
ATOM 1125 C CA . PRO A 1 148 ? 4.431 -24.089 -13.654 1.00 33.56 148 PRO A CA 1
ATOM 1126 C C . PRO A 1 148 ? 5.572 -24.586 -12.755 1.00 33.56 148 PRO A C 1
ATOM 1128 O O . PRO A 1 148 ? 6.594 -23.914 -12.583 1.00 33.56 148 PRO A O 1
ATOM 1131 N N . LEU A 1 149 ? 5.395 -25.794 -12.205 1.00 31.75 149 LEU A N 1
ATOM 1132 C CA . LEU A 1 149 ? 6.462 -26.585 -11.583 1.00 31.75 149 LEU A CA 1
ATOM 1133 C C . LEU A 1 149 ? 7.740 -26.536 -12.445 1.00 31.75 149 LEU A C 1
ATOM 1135 O O . LEU A 1 149 ? 7.640 -26.413 -13.673 1.00 31.75 149 LEU A O 1
ATOM 1139 N N . PRO A 1 150 ? 8.940 -26.640 -11.836 1.00 32.19 150 PRO A N 1
ATOM 1140 C CA . PRO A 1 150 ? 10.195 -26.579 -12.574 1.00 32.19 150 PRO A CA 1
ATOM 1141 C C . PRO A 1 150 ? 10.149 -27.533 -13.767 1.00 32.19 150 PRO A C 1
ATOM 1143 O O . PRO A 1 150 ? 9.787 -28.701 -13.627 1.00 32.19 150 PRO A O 1
ATOM 1146 N N . SER A 1 151 ? 10.482 -27.005 -14.949 1.00 34.25 151 SER A N 1
ATOM 1147 C CA . SER A 1 151 ? 10.501 -27.763 -16.197 1.00 34.25 151 SER A CA 1
ATOM 1148 C C . SER A 1 151 ? 11.246 -29.086 -15.990 1.00 34.25 151 SER A C 1
ATOM 1150 O O . SER A 1 151 ? 12.334 -29.056 -15.402 1.00 34.25 151 SER A O 1
ATOM 1152 N N . PRO A 1 152 ? 10.711 -30.226 -16.473 1.00 36.53 152 PRO A N 1
ATOM 1153 C CA . PRO A 1 152 ? 11.396 -31.501 -16.373 1.00 36.53 152 PRO A CA 1
ATOM 1154 C C . PRO A 1 152 ? 12.801 -31.358 -16.945 1.00 36.53 152 PRO A C 1
ATOM 1156 O O . PRO A 1 152 ? 13.006 -30.837 -18.046 1.00 36.53 152 PRO A O 1
ATOM 1159 N N . THR A 1 153 ? 13.782 -31.804 -16.177 1.00 41.22 153 THR A N 1
ATOM 1160 C CA . THR A 1 153 ? 15.152 -31.970 -16.636 1.00 41.22 153 THR A CA 1
ATOM 1161 C C . THR A 1 153 ? 15.178 -32.842 -17.893 1.00 41.22 153 THR A C 1
ATOM 1163 O O . THR A 1 153 ? 15.049 -34.053 -17.805 1.00 41.22 153 THR A O 1
ATOM 1166 N N . GLY A 1 154 ? 15.366 -32.192 -19.046 1.00 36.88 154 GLY A N 1
ATOM 1167 C CA . GLY A 1 154 ? 16.015 -32.690 -20.262 1.00 36.88 154 GLY A CA 1
ATOM 1168 C C . GLY A 1 154 ? 15.346 -33.818 -21.059 1.00 36.88 154 GLY A C 1
ATOM 1169 O O . GLY A 1 154 ? 15.355 -34.962 -20.633 1.00 36.88 154 GLY A O 1
ATOM 1170 N N . ARG A 1 155 ? 14.974 -33.528 -22.317 1.00 37.38 155 ARG A N 1
ATOM 1171 C CA . ARG A 1 155 ? 15.466 -34.225 -23.534 1.00 37.38 155 ARG A CA 1
ATOM 1172 C C . ARG A 1 155 ? 14.752 -33.726 -24.799 1.00 37.38 155 ARG A C 1
ATOM 1174 O O . ARG A 1 155 ? 13.546 -33.867 -24.914 1.00 37.38 155 ARG A O 1
ATOM 1181 N N . GLY A 1 156 ? 15.550 -33.262 -25.766 1.00 34.84 156 GLY A N 1
ATOM 1182 C CA . GLY A 1 156 ? 15.308 -33.460 -27.200 1.00 34.84 156 GLY A CA 1
ATOM 1183 C C . GLY A 1 156 ? 14.457 -32.430 -27.951 1.00 34.84 156 GLY A C 1
ATOM 1184 O O . GLY A 1 156 ? 13.250 -32.367 -27.777 1.00 34.84 156 GLY A O 1
ATOM 1185 N N . GLY A 1 157 ? 15.087 -31.741 -28.911 1.00 37.97 157 GLY A N 1
ATOM 1186 C CA . GLY A 1 157 ? 14.436 -31.501 -30.204 1.00 37.97 157 GLY A CA 1
ATOM 1187 C C . GLY A 1 157 ? 13.901 -30.103 -30.512 1.00 37.97 157 GLY A C 1
ATOM 1188 O O . GLY A 1 157 ? 12.754 -29.989 -30.917 1.00 37.97 157 GLY A O 1
ATOM 1189 N N . ARG A 1 158 ? 14.729 -29.059 -30.394 1.00 36.41 158 ARG A N 1
ATOM 1190 C CA . ARG A 1 158 ? 14.814 -27.910 -31.327 1.00 36.41 158 ARG A CA 1
ATOM 1191 C C . ARG A 1 158 ? 15.925 -26.979 -30.848 1.00 36.41 158 ARG A C 1
ATOM 1193 O O . ARG A 1 158 ? 16.186 -26.897 -29.651 1.00 36.41 158 ARG A O 1
ATOM 1200 N N . SER A 1 159 ? 16.633 -26.374 -31.796 1.00 38.97 159 SER A N 1
ATOM 1201 C CA . SER A 1 159 ? 17.882 -25.622 -31.624 1.00 38.97 159 SER A CA 1
ATOM 1202 C C . SER A 1 159 ? 17.722 -24.379 -30.733 1.00 38.97 159 SER A C 1
ATOM 1204 O O . SER A 1 159 ? 17.773 -23.248 -31.205 1.00 38.97 159 SER A O 1
ATOM 1206 N N . HIS A 1 160 ? 17.548 -24.569 -29.427 1.00 36.31 160 HIS A N 1
ATOM 1207 C CA . HIS A 1 160 ? 17.709 -23.502 -28.454 1.00 36.31 160 HIS A CA 1
ATOM 1208 C C . HIS A 1 160 ? 19.199 -23.234 -28.298 1.00 36.31 160 HIS A C 1
ATOM 1210 O O . HIS A 1 160 ? 19.954 -24.100 -27.851 1.00 36.31 160 HIS A O 1
ATOM 1216 N N . TYR A 1 161 ? 19.606 -22.022 -28.668 1.00 41.94 161 TYR A N 1
ATOM 1217 C CA . TYR A 1 161 ? 20.922 -21.468 -28.387 1.00 41.94 161 TYR A CA 1
ATOM 1218 C C . TYR A 1 161 ? 21.208 -21.560 -26.878 1.00 41.94 161 TYR A C 1
ATOM 1220 O O . TYR A 1 161 ? 20.880 -20.672 -26.093 1.00 41.94 161 TYR A O 1
ATOM 1228 N N . ARG A 1 162 ? 21.832 -22.663 -26.449 1.00 36.59 162 ARG A N 1
ATOM 1229 C CA . ARG A 1 162 ? 22.590 -22.716 -25.202 1.00 36.59 162 ARG A CA 1
ATOM 1230 C C . ARG A 1 162 ? 23.795 -21.811 -25.419 1.00 36.59 162 ARG A C 1
ATOM 1232 O O . ARG A 1 162 ? 24.716 -22.190 -26.131 1.00 36.59 162 ARG A O 1
ATOM 1239 N N . GLY A 1 163 ? 23.745 -20.610 -24.841 1.00 40.31 163 GLY A N 1
ATOM 1240 C CA . GLY A 1 163 ? 24.863 -19.669 -24.800 1.00 40.31 163 GLY A CA 1
ATOM 1241 C C . GLY A 1 163 ? 26.130 -20.367 -24.310 1.00 40.31 163 GLY A C 1
ATOM 1242 O O . GLY A 1 163 ? 26.265 -20.664 -23.123 1.00 40.31 163 GLY A O 1
ATOM 1243 N N . GLY A 1 164 ? 27.010 -20.684 -25.254 1.00 38.44 164 GLY A N 1
ATOM 1244 C CA . GLY A 1 164 ? 28.147 -21.572 -25.043 1.00 38.44 164 GLY A CA 1
ATOM 1245 C C . GLY A 1 164 ? 29.210 -21.464 -26.130 1.00 38.44 164 GLY A C 1
ATOM 1246 O O . GLY A 1 164 ? 29.925 -22.430 -26.354 1.00 38.44 164 GLY A O 1
ATOM 1247 N N . PHE A 1 165 ? 29.322 -20.309 -26.787 1.00 37.53 165 PHE A N 1
ATOM 1248 C CA . PHE A 1 165 ? 30.496 -19.973 -27.586 1.00 37.53 165 PHE A CA 1
ATOM 1249 C C . PHE A 1 165 ? 31.095 -18.676 -27.041 1.00 37.53 165 PHE A C 1
ATOM 1251 O O . PHE A 1 165 ? 30.424 -17.647 -26.983 1.00 37.53 165 PHE A O 1
ATOM 1258 N N . ASP A 1 166 ? 32.329 -18.783 -26.556 1.00 43.94 166 ASP A N 1
ATOM 1259 C CA . ASP A 1 166 ? 33.150 -17.693 -26.038 1.00 43.94 166 ASP A CA 1
ATOM 1260 C C . ASP A 1 166 ? 33.923 -17.084 -27.207 1.00 43.94 166 ASP A C 1
ATOM 1262 O O . ASP A 1 166 ? 34.913 -17.659 -27.651 1.00 43.94 166 ASP A O 1
ATOM 1266 N N . PHE A 1 167 ? 33.421 -15.988 -27.776 1.00 43.22 167 PHE A N 1
ATOM 1267 C CA . PHE A 1 167 ? 34.075 -15.349 -28.923 1.00 43.22 167 PHE A CA 1
ATOM 1268 C C . PHE A 1 167 ? 34.430 -13.872 -28.720 1.00 43.22 167 PHE A C 1
ATOM 1270 O O . PHE A 1 167 ? 34.864 -13.237 -29.673 1.00 43.22 167 PHE A O 1
ATOM 1277 N N . SER A 1 168 ? 34.293 -13.292 -27.518 1.00 53.38 168 SER A N 1
ATOM 1278 C CA . SER A 1 168 ? 34.384 -11.820 -27.426 1.00 53.38 168 SER A CA 1
ATOM 1279 C C . SER A 1 168 ? 34.619 -11.179 -26.048 1.00 53.38 168 SER A C 1
ATOM 1281 O O . SER A 1 168 ? 34.479 -9.964 -25.933 1.00 53.38 168 SER A O 1
ATOM 1283 N N . GLY A 1 169 ? 34.926 -11.920 -24.971 1.00 58.25 169 GLY A N 1
ATOM 1284 C CA . GLY A 1 169 ? 35.117 -11.318 -23.628 1.00 58.25 169 GLY A CA 1
ATOM 1285 C C . GLY A 1 169 ? 33.838 -10.726 -22.996 1.00 58.25 169 GLY A C 1
ATOM 1286 O O . GLY A 1 169 ? 33.821 -10.270 -21.853 1.00 58.25 169 GLY A O 1
ATOM 1287 N N . LEU A 1 170 ? 32.703 -10.801 -23.694 1.00 64.06 170 LEU A N 1
ATOM 1288 C CA . LEU A 1 170 ? 31.400 -10.283 -23.264 1.00 64.06 170 LEU A CA 1
ATOM 1289 C C . LEU A 1 170 ? 30.835 -10.983 -22.017 1.00 64.06 170 LEU A C 1
ATOM 1291 O O . LEU A 1 170 ? 30.019 -10.409 -21.294 1.00 64.06 170 LEU A O 1
ATOM 1295 N N . LYS A 1 171 ? 31.312 -12.191 -21.701 1.00 67.00 171 LYS A N 1
ATOM 1296 C CA . LYS A 1 171 ? 30.980 -12.896 -20.456 1.00 67.00 171 LYS A CA 1
ATOM 1297 C C . LYS A 1 171 ? 31.594 -12.223 -19.225 1.00 67.00 171 LYS A C 1
ATOM 1299 O O . LYS A 1 171 ? 30.973 -12.229 -18.160 1.00 67.00 171 LYS A O 1
ATOM 1304 N N . GLU A 1 172 ? 32.787 -11.652 -19.364 1.00 74.25 172 GLU A N 1
ATOM 1305 C CA . GLU A 1 172 ? 33.456 -10.874 -18.317 1.00 74.25 172 GLU A CA 1
ATOM 1306 C C . GLU A 1 172 ? 32.771 -9.522 -18.164 1.00 74.25 172 GLU A C 1
ATOM 1308 O O . GLU A 1 172 ? 32.343 -9.189 -17.059 1.00 74.25 172 GLU A O 1
ATOM 1313 N N . ARG A 1 173 ? 32.477 -8.849 -19.283 1.00 73.62 173 ARG A N 1
ATOM 1314 C CA . ARG A 1 173 ? 31.653 -7.632 -19.298 1.00 73.62 173 ARG A CA 1
ATOM 1315 C C . ARG A 1 173 ? 30.296 -7.837 -18.616 1.00 73.62 173 ARG A C 1
ATOM 1317 O O . ARG A 1 173 ? 29.906 -7.048 -17.767 1.00 73.62 173 ARG A O 1
ATOM 1324 N N . ALA A 1 174 ? 29.593 -8.937 -18.889 1.00 74.19 174 ALA A N 1
ATOM 1325 C CA . ALA A 1 174 ? 28.332 -9.255 -18.213 1.00 74.19 174 ALA A CA 1
ATOM 1326 C C . ALA A 1 174 ? 28.501 -9.536 -16.705 1.00 74.19 174 ALA A C 1
ATOM 1328 O O . ALA A 1 174 ? 27.549 -9.403 -15.937 1.00 74.19 174 ALA A O 1
ATOM 1329 N N . ARG A 1 175 ? 29.676 -9.986 -16.241 1.00 78.69 175 ARG A N 1
ATOM 1330 C CA . ARG A 1 175 ? 29.970 -10.127 -14.802 1.00 78.69 175 ARG A CA 1
ATOM 1331 C C . ARG A 1 175 ? 30.251 -8.773 -14.160 1.00 78.69 175 ARG A C 1
ATOM 1333 O O . ARG A 1 175 ? 29.789 -8.558 -13.045 1.00 78.69 175 ARG A O 1
ATOM 1340 N N . GLU A 1 176 ? 30.957 -7.885 -14.848 1.00 81.81 176 GLU A N 1
ATOM 1341 C CA . GLU A 1 176 ? 31.201 -6.512 -14.395 1.00 81.81 176 GLU A CA 1
ATOM 1342 C C . GLU A 1 176 ? 29.907 -5.703 -14.320 1.00 81.81 176 GLU A C 1
ATOM 1344 O O . GLU A 1 176 ? 29.628 -5.107 -13.284 1.00 81.81 176 GLU A O 1
ATOM 1349 N N . LEU A 1 177 ? 29.051 -5.785 -15.341 1.00 80.31 177 LEU A N 1
ATOM 1350 C CA . LEU A 1 177 ? 27.736 -5.134 -15.342 1.00 80.31 177 LEU A CA 1
ATOM 1351 C C . LEU A 1 177 ? 26.856 -5.611 -14.178 1.00 80.31 177 LEU A C 1
ATOM 1353 O O . LEU A 1 177 ? 26.140 -4.823 -13.580 1.00 80.31 177 LEU A O 1
ATOM 1357 N N . ARG A 1 178 ? 26.958 -6.883 -13.761 1.00 82.06 178 ARG A N 1
ATOM 1358 C CA . ARG A 1 178 ? 26.255 -7.364 -12.554 1.00 82.06 178 ARG A CA 1
ATOM 1359 C C . ARG A 1 178 ? 26.775 -6.739 -11.259 1.00 82.06 178 ARG A C 1
ATOM 1361 O O . ARG A 1 178 ? 26.028 -6.735 -10.285 1.00 82.06 178 ARG A O 1
ATOM 1368 N N . LYS A 1 179 ? 28.028 -6.285 -11.216 1.00 82.38 179 LYS A N 1
ATOM 1369 C CA . LYS A 1 179 ? 28.602 -5.600 -10.047 1.00 82.38 179 LYS A CA 1
ATOM 1370 C C . LYS A 1 179 ? 28.261 -4.109 -10.039 1.00 82.38 179 LYS A C 1
ATOM 1372 O O . LYS A 1 179 ? 28.077 -3.560 -8.963 1.00 82.38 179 LYS A O 1
ATOM 1377 N N . ASN A 1 180 ? 28.135 -3.497 -11.216 1.00 83.69 180 ASN A N 1
ATOM 1378 C CA . ASN A 1 180 ? 27.957 -2.056 -11.396 1.00 83.69 180 ASN A CA 1
ATOM 1379 C C . ASN A 1 180 ? 26.571 -1.721 -11.981 1.00 83.69 180 ASN A C 1
ATOM 1381 O O . ASN A 1 180 ? 26.484 -1.069 -13.018 1.00 83.69 180 ASN A O 1
ATOM 1385 N N . GLN A 1 181 ? 25.502 -2.211 -11.348 1.00 81.62 181 GLN A N 1
ATOM 1386 C CA . GLN A 1 181 ? 24.125 -1.960 -11.793 1.00 81.62 181 GLN A CA 1
ATOM 1387 C C . GLN A 1 181 ? 23.689 -0.527 -11.490 1.00 81.62 181 GLN A C 1
ATOM 1389 O O . GLN A 1 181 ? 24.082 0.054 -10.476 1.00 81.62 181 GLN A O 1
ATOM 1394 N N . THR A 1 182 ? 22.822 0.022 -12.337 1.00 85.62 182 THR A N 1
ATOM 1395 C CA . THR A 1 182 ? 22.078 1.238 -11.991 1.00 85.62 182 THR A CA 1
ATOM 1396 C C . THR A 1 182 ? 21.002 0.944 -10.929 1.00 85.62 182 THR A C 1
ATOM 1398 O O . THR A 1 182 ? 20.509 -0.184 -10.854 1.00 85.62 182 THR A O 1
ATOM 1401 N N . PRO A 1 183 ? 20.556 1.942 -10.136 1.00 78.56 183 PRO A N 1
ATOM 1402 C CA . PRO A 1 183 ? 19.444 1.753 -9.193 1.00 78.56 183 PRO A CA 1
ATOM 1403 C C . PRO A 1 183 ? 18.153 1.252 -9.862 1.00 78.56 183 PRO A C 1
ATOM 1405 O O . PRO A 1 183 ? 17.401 0.476 -9.278 1.00 78.56 183 PRO A O 1
ATOM 1408 N N . ALA A 1 184 ? 17.914 1.664 -11.112 1.00 79.06 184 ALA A N 1
ATOM 1409 C CA . ALA A 1 184 ? 16.792 1.195 -11.920 1.00 79.06 184 ALA A CA 1
ATOM 1410 C C . ALA A 1 184 ? 16.896 -0.310 -12.224 1.00 79.06 184 ALA A C 1
ATOM 1412 O O . ALA A 1 184 ? 15.929 -1.045 -12.031 1.00 79.06 184 ALA A O 1
ATOM 1413 N N . GLU A 1 185 ? 18.068 -0.791 -12.656 1.00 88.19 185 GLU A N 1
ATOM 1414 C CA . GLU A 1 185 ? 18.313 -2.227 -12.845 1.00 88.19 185 GLU A CA 1
ATOM 1415 C C . GLU A 1 185 ? 18.151 -3.015 -11.544 1.00 88.19 185 GLU A C 1
ATOM 1417 O O . GLU A 1 185 ? 17.573 -4.099 -11.553 1.00 88.19 185 GLU A O 1
ATOM 1422 N N . GLU A 1 186 ? 18.641 -2.491 -10.423 1.00 80.62 186 GLU A N 1
ATOM 1423 C CA . GLU A 1 186 ? 18.553 -3.179 -9.136 1.00 80.62 186 GLU A CA 1
ATOM 1424 C C . GLU A 1 186 ? 17.095 -3.374 -8.696 1.00 80.62 186 GLU A C 1
ATOM 1426 O O . GLU A 1 186 ? 16.680 -4.503 -8.416 1.00 80.62 186 GLU A O 1
ATOM 1431 N N . ILE A 1 187 ? 16.294 -2.305 -8.732 1.00 76.12 187 ILE A N 1
ATOM 1432 C CA . ILE A 1 187 ? 14.864 -2.353 -8.398 1.00 76.12 187 ILE A CA 1
ATOM 1433 C C . ILE A 1 187 ? 14.114 -3.286 -9.349 1.00 76.12 187 ILE A C 1
ATOM 1435 O O . ILE A 1 187 ? 13.357 -4.153 -8.904 1.00 76.12 187 ILE A O 1
ATOM 1439 N N . LEU A 1 188 ? 14.339 -3.158 -10.660 1.00 81.94 188 LEU A N 1
ATOM 1440 C CA . LEU A 1 188 ? 13.651 -3.999 -11.633 1.00 81.94 188 LEU A CA 1
ATOM 1441 C C . LEU A 1 188 ? 14.064 -5.471 -11.497 1.00 81.94 188 LEU A C 1
ATOM 1443 O O . LEU A 1 188 ? 13.226 -6.363 -11.633 1.00 81.94 188 LEU A O 1
ATOM 1447 N N . TRP A 1 189 ? 15.323 -5.758 -11.159 1.00 90.75 189 TRP A N 1
ATOM 1448 C CA . TRP A 1 189 ? 15.767 -7.125 -10.903 1.00 90.75 189 TRP A CA 1
ATOM 1449 C C . TRP A 1 189 ? 15.046 -7.758 -9.716 1.00 90.75 189 TRP A C 1
ATOM 1451 O O . TRP A 1 189 ? 14.625 -8.910 -9.826 1.00 90.75 189 TRP A O 1
ATOM 1461 N N . GLU A 1 190 ? 14.874 -7.035 -8.607 1.00 73.12 190 GLU A N 1
ATOM 1462 C CA . GLU A 1 190 ? 14.137 -7.546 -7.444 1.00 73.12 190 GLU A CA 1
ATOM 1463 C C . GLU A 1 190 ? 12.681 -7.888 -7.782 1.00 73.12 190 GLU A C 1
ATOM 1465 O O . GLU A 1 190 ? 12.141 -8.851 -7.242 1.00 73.12 190 GLU A O 1
ATOM 1470 N N . LEU A 1 191 ? 12.080 -7.194 -8.750 1.00 71.25 191 LEU A N 1
ATOM 1471 C CA . LEU A 1 191 ? 10.714 -7.447 -9.216 1.00 71.25 191 LEU A CA 1
ATOM 1472 C C . LEU A 1 191 ? 10.620 -8.580 -10.255 1.00 71.25 191 LEU A C 1
ATOM 1474 O O . LEU A 1 191 ? 9.606 -9.271 -10.334 1.00 71.25 191 LEU A O 1
ATOM 1478 N N . LEU A 1 192 ? 11.669 -8.804 -11.053 1.00 82.25 192 LEU A N 1
ATOM 1479 C CA . LEU A 1 192 ? 11.689 -9.827 -12.110 1.00 82.25 192 LEU A CA 1
ATOM 1480 C C . LEU A 1 192 ? 12.268 -11.175 -11.654 1.00 82.25 192 LEU A C 1
ATOM 1482 O O . LEU A 1 192 ? 11.959 -12.226 -12.234 1.00 82.25 192 LEU A O 1
ATOM 1486 N N . ARG A 1 193 ? 13.147 -11.178 -10.646 1.00 77.69 193 ARG A N 1
ATOM 1487 C CA . ARG A 1 193 ? 13.833 -12.387 -10.172 1.00 77.69 193 ARG A CA 1
ATOM 1488 C C . ARG A 1 193 ? 12.856 -13.392 -9.582 1.00 77.69 193 ARG A C 1
ATOM 1490 O O . ARG A 1 193 ? 11.723 -13.076 -9.231 1.00 77.69 193 ARG A O 1
ATOM 1497 N N . SER A 1 194 ? 13.321 -14.631 -9.444 1.00 71.50 194 SER A N 1
ATOM 1498 C CA . SER A 1 194 ? 12.560 -15.698 -8.779 1.00 71.50 194 SER A CA 1
ATOM 1499 C C . SER A 1 194 ? 11.173 -15.951 -9.388 1.00 71.50 194 SER A C 1
ATOM 1501 O O . SER A 1 194 ? 10.310 -16.496 -8.713 1.00 71.50 194 SER A O 1
ATOM 1503 N N . ARG A 1 195 ? 10.977 -15.610 -10.673 1.00 74.44 195 ARG A N 1
ATOM 1504 C CA . ARG A 1 195 ? 9.714 -15.795 -11.410 1.00 74.44 195 ARG A CA 1
ATOM 1505 C C . ARG A 1 195 ? 8.533 -15.001 -10.839 1.00 74.44 195 ARG A C 1
ATOM 1507 O O . ARG A 1 195 ? 7.389 -15.415 -10.992 1.00 74.44 195 ARG A O 1
ATOM 1514 N N . GLN A 1 196 ? 8.810 -13.866 -10.201 1.00 69.00 196 GLN A N 1
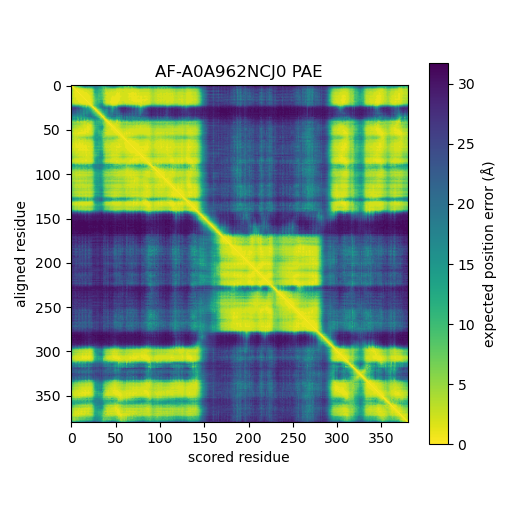ATOM 1515 C CA . GLN A 1 196 ? 7.788 -13.039 -9.556 1.00 69.00 196 GLN A CA 1
ATOM 1516 C C . GLN A 1 196 ? 6.807 -12.391 -10.547 1.00 69.00 196 GLN A C 1
ATOM 1518 O O . GLN A 1 196 ? 5.649 -12.178 -10.194 1.00 69.00 196 GLN A O 1
ATOM 1523 N N . LEU A 1 197 ? 7.227 -12.141 -11.794 1.00 72.12 197 LEU A N 1
ATOM 1524 C CA . LEU A 1 197 ? 6.369 -11.578 -12.839 1.00 72.12 197 LEU A CA 1
ATOM 1525 C C . LEU A 1 197 ? 5.833 -12.675 -13.775 1.00 72.12 197 LEU A C 1
ATOM 1527 O O . LEU A 1 197 ? 6.590 -13.254 -14.556 1.00 72.12 197 LEU A O 1
ATOM 1531 N N . ASN A 1 198 ? 4.527 -12.958 -13.693 1.00 69.25 198 ASN A N 1
ATOM 1532 C CA . ASN A 1 198 ? 3.797 -13.937 -14.521 1.00 69.25 198 ASN A CA 1
ATOM 1533 C C . ASN A 1 198 ? 4.473 -15.330 -14.614 1.00 69.25 198 ASN A C 1
ATOM 1535 O O . ASN A 1 198 ? 4.449 -15.983 -15.656 1.00 69.25 198 ASN A O 1
ATOM 1539 N N . GLY A 1 199 ? 5.179 -15.766 -13.560 1.00 65.44 199 GLY A N 1
ATOM 1540 C CA . GLY A 1 199 ? 5.925 -17.035 -13.542 1.00 65.44 199 GLY A CA 1
ATOM 1541 C C . GLY A 1 199 ? 7.136 -17.096 -14.493 1.00 65.44 199 GLY A C 1
ATOM 1542 O O . GLY A 1 199 ? 7.829 -18.124 -14.573 1.00 65.44 199 GLY A O 1
ATOM 1543 N N . ALA A 1 200 ? 7.421 -16.008 -15.211 1.00 78.56 200 ALA A N 1
ATOM 1544 C CA . ALA A 1 200 ? 8.403 -15.966 -16.278 1.00 78.56 200 ALA A CA 1
ATOM 1545 C C . ALA A 1 200 ? 9.831 -15.949 -15.730 1.00 78.56 200 ALA A C 1
ATOM 1547 O O . ALA A 1 200 ? 10.162 -15.268 -14.758 1.00 78.56 200 ALA A O 1
ATOM 1548 N N . LYS A 1 201 ? 10.724 -16.712 -16.369 1.00 87.44 201 LYS A N 1
ATOM 1549 C CA . LYS A 1 201 ? 12.128 -16.765 -15.956 1.00 87.44 201 LYS A CA 1
ATOM 1550 C C . LYS A 1 201 ? 12.937 -15.671 -16.640 1.00 87.44 201 LYS A C 1
ATOM 1552 O O . LYS A 1 201 ? 13.350 -15.833 -17.790 1.00 87.44 201 LYS A O 1
ATOM 1557 N N . PHE A 1 202 ? 13.261 -14.629 -15.888 1.00 91.94 202 PHE A N 1
ATOM 1558 C CA . PHE A 1 202 ? 14.220 -13.615 -16.311 1.00 91.94 202 PHE A CA 1
ATOM 1559 C C . PHE A 1 202 ? 15.656 -13.990 -15.935 1.00 91.94 202 PHE A C 1
ATOM 1561 O O . PHE A 1 202 ? 15.931 -14.603 -14.899 1.00 91.94 202 PHE A O 1
ATOM 1568 N N . ARG A 1 203 ? 16.593 -13.625 -16.809 1.00 91.44 203 ARG A N 1
ATOM 1569 C CA . ARG A 1 203 ? 18.038 -13.670 -16.572 1.00 91.44 203 ARG A CA 1
ATOM 1570 C C . ARG A 1 203 ? 18.585 -12.255 -16.636 1.00 91.44 203 ARG A C 1
ATOM 1572 O O . ARG A 1 203 ? 18.281 -11.549 -17.586 1.00 91.44 203 ARG A O 1
ATOM 1579 N N . ARG A 1 204 ? 19.429 -11.892 -15.674 1.00 92.56 204 ARG A N 1
ATOM 1580 C CA . ARG A 1 204 ? 20.095 -10.589 -15.624 1.00 92.56 204 ARG A CA 1
ATOM 1581 C C . ARG A 1 204 ? 21.422 -10.578 -16.389 1.00 92.56 204 ARG A C 1
ATOM 1583 O O . ARG A 1 204 ? 22.198 -11.542 -16.278 1.00 92.56 204 ARG A O 1
ATOM 1590 N N . GLN A 1 205 ? 21.699 -9.473 -17.078 1.00 90.88 205 GLN A N 1
ATOM 1591 C CA . GLN A 1 205 ? 22.886 -9.210 -17.891 1.00 90.88 205 GLN A CA 1
ATOM 1592 C C . GLN A 1 205 ? 23.164 -10.388 -18.837 1.00 90.88 205 GLN A C 1
ATOM 1594 O O . GLN A 1 205 ? 24.147 -11.129 -18.703 1.00 90.88 205 GLN A O 1
ATOM 1599 N N . HIS A 1 206 ? 22.186 -10.663 -19.702 1.00 87.38 206 HIS A N 1
ATOM 1600 C CA . HIS A 1 206 ? 22.162 -11.830 -20.575 1.00 87.38 206 HIS A CA 1
ATOM 1601 C C . HIS A 1 206 ? 22.781 -11.511 -21.932 1.00 87.38 206 HIS A C 1
ATOM 1603 O O . HIS A 1 206 ? 22.367 -10.574 -22.606 1.00 87.38 206 HIS A O 1
ATOM 1609 N N . GLN A 1 207 ? 23.754 -12.321 -22.342 1.00 85.56 207 GLN A N 1
ATOM 1610 C CA . GLN A 1 207 ? 24.417 -12.156 -23.627 1.00 85.56 207 GLN A CA 1
ATOM 1611 C C . GLN A 1 207 ? 23.588 -12.772 -24.759 1.00 85.56 207 GLN A C 1
ATOM 1613 O O . GLN A 1 207 ? 23.210 -13.944 -24.690 1.00 85.56 207 GLN A O 1
ATOM 1618 N N . ILE A 1 208 ? 23.377 -11.998 -25.822 1.00 82.56 208 ILE A N 1
ATOM 1619 C CA . ILE A 1 208 ? 22.764 -12.420 -27.081 1.00 82.56 208 ILE A CA 1
ATOM 1620 C C . ILE A 1 208 ? 23.683 -11.949 -28.209 1.00 82.56 208 ILE A C 1
ATOM 1622 O O . ILE A 1 208 ? 23.731 -10.765 -28.536 1.00 82.56 208 ILE A O 1
ATOM 1626 N N . GLY A 1 209 ? 24.446 -12.880 -28.785 1.00 81.00 209 GLY A N 1
ATOM 1627 C CA . GLY A 1 209 ? 25.486 -12.540 -29.758 1.00 81.00 209 GLY A CA 1
ATOM 1628 C C . GLY A 1 209 ? 26.560 -11.643 -29.153 1.00 81.00 209 GLY A C 1
ATOM 1629 O O . GLY A 1 209 ? 27.120 -11.965 -28.102 1.00 81.00 209 GLY A O 1
ATOM 1630 N N . ASP A 1 210 ? 26.790 -10.505 -29.805 1.00 80.69 210 ASP A N 1
ATOM 1631 C CA . ASP A 1 210 ? 27.781 -9.503 -29.401 1.00 80.69 210 ASP A CA 1
ATOM 1632 C C . ASP A 1 210 ? 27.215 -8.431 -28.449 1.00 80.69 210 ASP A C 1
ATOM 1634 O O . ASP A 1 210 ? 27.856 -7.414 -28.186 1.00 80.69 210 ASP A O 1
ATOM 1638 N N . TYR A 1 211 ? 26.014 -8.649 -27.907 1.00 83.81 211 TYR A N 1
ATOM 1639 C CA . TYR A 1 211 ? 25.321 -7.687 -27.051 1.00 83.81 211 TYR A CA 1
ATOM 1640 C C . TYR A 1 211 ? 24.939 -8.303 -25.705 1.00 83.81 211 TYR A C 1
ATOM 1642 O O . TYR A 1 211 ? 24.711 -9.509 -25.598 1.00 83.81 211 TYR A O 1
ATOM 1650 N N . VAL A 1 212 ? 24.861 -7.466 -24.668 1.00 84.50 212 VAL A N 1
ATOM 1651 C CA . VAL A 1 212 ? 24.359 -7.840 -23.340 1.00 84.50 212 VAL A CA 1
ATOM 1652 C C . VAL A 1 212 ? 23.103 -7.023 -23.066 1.00 84.50 212 VAL A C 1
ATOM 1654 O O . VAL A 1 212 ? 23.160 -5.799 -23.092 1.00 84.50 212 VAL A O 1
ATOM 1657 N N . CYS A 1 213 ? 21.987 -7.705 -22.824 1.00 90.00 213 CYS A N 1
ATOM 1658 C CA . CYS A 1 213 ? 20.729 -7.094 -22.400 1.00 90.00 213 CYS A CA 1
ATOM 1659 C C . CYS A 1 213 ? 20.619 -7.133 -20.871 1.00 90.00 213 CYS A C 1
ATOM 1661 O O . CYS A 1 213 ? 20.988 -8.148 -20.265 1.00 90.00 213 CYS A O 1
ATOM 1663 N N . ASP A 1 214 ? 20.042 -6.097 -20.258 1.00 92.88 214 ASP A N 1
ATOM 1664 C CA . ASP A 1 214 ? 19.927 -6.006 -18.794 1.00 92.88 214 ASP A CA 1
ATOM 1665 C C . ASP A 1 214 ? 19.083 -7.139 -18.223 1.00 92.88 214 ASP A C 1
ATOM 1667 O O . ASP A 1 214 ? 19.506 -7.819 -17.283 1.00 92.88 214 ASP A O 1
ATOM 1671 N N . PHE A 1 215 ? 17.945 -7.434 -18.856 1.00 95.19 215 PHE A N 1
ATOM 1672 C CA . PHE A 1 215 ? 17.122 -8.593 -18.536 1.00 95.19 215 PHE A CA 1
ATOM 1673 C C . PHE A 1 215 ? 16.664 -9.323 -19.791 1.00 95.19 215 PHE A C 1
ATOM 1675 O O . PHE A 1 215 ? 16.340 -8.720 -20.809 1.00 95.19 215 PHE A O 1
ATOM 1682 N N . TYR A 1 216 ? 16.600 -10.651 -19.707 1.00 95.31 216 TYR A N 1
ATOM 1683 C CA . TYR A 1 216 ? 16.117 -11.490 -20.797 1.00 95.31 216 TYR A CA 1
ATOM 1684 C C . TYR A 1 216 ? 15.211 -12.615 -20.305 1.00 95.31 216 TYR A C 1
ATOM 1686 O O . TYR A 1 216 ? 15.610 -13.424 -19.456 1.00 95.31 216 TYR A O 1
ATOM 1694 N N . CYS A 1 217 ? 14.016 -12.701 -20.883 1.00 91.81 217 CYS A N 1
ATOM 1695 C CA . CYS A 1 217 ? 13.092 -13.814 -20.732 1.00 91.81 217 CYS A CA 1
ATOM 1696 C C . CYS A 1 217 ? 13.127 -14.682 -21.992 1.00 91.81 217 CYS A C 1
ATOM 1698 O O . CYS A 1 217 ? 12.641 -14.289 -23.050 1.00 91.81 217 CYS A O 1
ATOM 1700 N N . ALA A 1 218 ? 13.682 -15.889 -21.865 1.00 85.56 218 ALA A N 1
ATOM 1701 C CA . ALA A 1 218 ? 13.786 -16.817 -22.991 1.00 85.56 218 ALA A CA 1
ATOM 1702 C C . ALA A 1 218 ? 12.419 -17.357 -23.434 1.00 85.56 218 ALA A C 1
ATOM 1704 O O . ALA A 1 218 ? 12.204 -17.537 -24.624 1.00 85.56 218 ALA A O 1
ATOM 1705 N N . ASP A 1 219 ? 11.504 -17.581 -22.486 1.00 77.81 219 ASP A N 1
ATOM 1706 C CA . ASP A 1 219 ? 10.176 -18.148 -22.760 1.00 77.81 219 ASP A CA 1
ATOM 1707 C C . ASP A 1 219 ? 9.289 -17.172 -23.557 1.00 77.81 219 ASP A C 1
ATOM 1709 O O . ASP A 1 219 ? 8.352 -17.590 -24.230 1.00 77.81 219 ASP A O 1
ATOM 1713 N N . ALA A 1 220 ? 9.596 -15.873 -23.486 1.00 83.75 220 ALA A N 1
ATOM 1714 C CA . ALA A 1 220 ? 8.900 -14.807 -24.198 1.00 83.75 220 ALA A CA 1
ATOM 1715 C C . ALA A 1 220 ? 9.710 -14.217 -25.364 1.00 83.75 220 ALA A C 1
ATOM 1717 O O . ALA A 1 220 ? 9.223 -13.290 -26.009 1.00 83.75 220 ALA A O 1
ATOM 1718 N N . GLU A 1 221 ? 10.945 -14.681 -25.591 1.00 91.69 221 GLU A N 1
ATOM 1719 C CA . GLU A 1 221 ? 11.910 -14.051 -26.509 1.00 91.69 221 GLU A CA 1
ATOM 1720 C C . GLU A 1 221 ? 11.953 -12.520 -26.315 1.00 91.69 221 GLU A C 1
ATOM 1722 O O . GLU A 1 221 ? 11.830 -11.740 -27.258 1.00 91.69 221 GLU A O 1
ATOM 1727 N N . LEU A 1 222 ? 12.051 -12.086 -25.052 1.00 94.31 222 LEU A N 1
ATOM 1728 C CA . LEU A 1 222 ? 11.916 -10.686 -24.640 1.00 94.31 222 LEU A CA 1
ATOM 1729 C C . LEU A 1 222 ? 13.175 -10.205 -23.918 1.00 94.31 222 LEU A C 1
ATOM 1731 O O . LEU A 1 222 ? 13.533 -10.743 -22.868 1.00 94.31 222 LEU A O 1
ATOM 1735 N N . ALA A 1 223 ? 13.804 -9.164 -24.451 1.00 93.81 223 ALA A N 1
ATOM 1736 C CA . ALA A 1 223 ? 14.811 -8.357 -23.780 1.00 93.81 223 ALA A CA 1
ATOM 1737 C C . ALA A 1 223 ? 14.165 -7.106 -23.168 1.00 93.81 223 ALA A C 1
ATOM 1739 O O . ALA A 1 223 ? 13.329 -6.458 -23.799 1.00 93.81 223 ALA A O 1
ATOM 1740 N N . VAL A 1 224 ? 14.562 -6.773 -21.943 1.00 94.56 224 VAL A N 1
ATOM 1741 C CA . VAL A 1 224 ? 14.180 -5.540 -21.248 1.00 94.56 224 VAL A CA 1
ATOM 1742 C C . VAL A 1 224 ? 15.458 -4.795 -20.886 1.00 94.56 224 VAL A C 1
ATOM 1744 O O . VAL A 1 224 ? 16.357 -5.391 -20.289 1.00 94.56 224 VAL A O 1
ATOM 1747 N N . GLU A 1 225 ? 15.534 -3.525 -21.268 1.00 92.25 225 GLU A N 1
ATOM 1748 C CA . GLU A 1 225 ? 16.710 -2.669 -21.103 1.00 92.25 225 GLU A CA 1
ATOM 1749 C C . GLU A 1 225 ? 16.352 -1.422 -20.286 1.00 92.25 225 GLU A C 1
ATOM 1751 O O . GLU A 1 225 ? 15.337 -0.768 -20.546 1.00 92.25 225 GLU A O 1
ATOM 1756 N N . CYS A 1 226 ? 17.181 -1.119 -19.289 1.00 89.94 226 CYS A N 1
ATOM 1757 C CA . CYS A 1 226 ? 17.094 0.086 -18.474 1.00 89.94 226 CYS A CA 1
ATOM 1758 C C . CYS A 1 226 ? 18.062 1.116 -19.063 1.00 89.94 226 CYS A C 1
ATOM 1760 O O . CYS A 1 226 ? 19.261 1.093 -18.791 1.00 89.94 226 CYS A O 1
ATOM 1762 N N . ASP A 1 227 ? 17.551 2.012 -19.901 1.00 80.75 227 ASP A N 1
ATOM 1763 C CA . ASP A 1 227 ? 18.382 3.007 -20.566 1.00 80.75 227 ASP A CA 1
ATOM 1764 C C . ASP A 1 227 ? 18.707 4.171 -19.609 1.00 80.75 227 ASP A C 1
ATOM 1766 O O . ASP A 1 227 ? 17.837 4.895 -19.105 1.00 80.75 227 ASP A O 1
ATOM 1770 N N . GLY A 1 228 ? 20.007 4.396 -19.405 1.00 63.66 228 GLY A N 1
ATOM 1771 C CA . GLY A 1 228 ? 20.536 5.708 -19.038 1.00 63.66 228 GLY A CA 1
ATOM 1772 C C . GLY A 1 228 ? 20.447 6.662 -20.234 1.00 63.66 228 GLY A C 1
ATOM 1773 O O . GLY A 1 228 ? 20.389 6.212 -21.374 1.00 63.66 228 GLY A O 1
ATOM 1774 N N . ALA A 1 229 ? 20.414 7.977 -19.990 1.00 51.47 229 ALA A N 1
ATOM 1775 C CA . ALA A 1 229 ? 20.279 8.984 -21.047 1.00 51.47 229 ALA A CA 1
ATOM 1776 C C . ALA A 1 229 ? 21.224 8.698 -22.233 1.00 51.47 229 ALA A C 1
ATOM 1778 O O . ALA A 1 229 ? 22.445 8.701 -22.072 1.00 51.47 229 ALA A O 1
ATOM 1779 N N . SER A 1 230 ? 20.653 8.426 -23.409 1.00 55.28 230 SER A N 1
ATOM 1780 C CA . SER A 1 230 ? 21.409 8.079 -24.611 1.00 55.28 230 SER A CA 1
ATOM 1781 C C . SER A 1 230 ? 22.324 9.239 -25.006 1.00 55.28 230 SER A C 1
ATOM 1783 O O . SER A 1 230 ? 21.878 10.381 -25.134 1.00 55.28 230 SER A O 1
ATOM 1785 N N . HIS A 1 231 ? 23.610 8.965 -25.230 1.00 54.88 231 HIS A N 1
ATOM 1786 C CA . HIS A 1 231 ? 24.486 9.932 -25.881 1.00 54.88 231 HIS A CA 1
ATOM 1787 C C . HIS A 1 231 ? 24.003 10.128 -27.323 1.00 54.88 231 HIS A C 1
ATOM 1789 O O . HIS A 1 231 ? 24.071 9.208 -28.131 1.00 54.88 231 HIS A O 1
ATOM 1795 N N . SER A 1 232 ? 23.523 11.329 -27.652 1.00 58.59 232 SER A N 1
ATOM 1796 C CA . SER A 1 232 ? 23.009 11.699 -28.981 1.00 58.59 232 SER A CA 1
ATOM 1797 C C . SER A 1 232 ? 24.109 11.855 -30.043 1.00 58.59 232 SER A C 1
ATOM 1799 O O . SER A 1 232 ? 24.053 12.772 -30.863 1.00 58.59 232 SER A O 1
ATOM 1801 N N . THR A 1 233 ? 25.146 11.014 -30.021 1.00 70.69 233 THR A N 1
ATOM 1802 C CA . THR A 1 233 ? 26.167 11.012 -31.071 1.00 70.69 233 THR A CA 1
ATOM 1803 C C . THR A 1 233 ? 25.691 10.169 -32.261 1.00 70.69 233 THR A C 1
ATOM 1805 O O . THR A 1 233 ? 25.054 9.127 -32.065 1.00 70.69 233 THR A O 1
ATOM 1808 N N . PRO A 1 234 ? 25.976 10.579 -33.509 1.00 70.88 234 PRO A N 1
ATOM 1809 C CA . PRO A 1 234 ? 25.613 9.811 -34.703 1.00 70.88 234 PRO A CA 1
ATOM 1810 C C . PRO A 1 234 ? 26.123 8.362 -34.674 1.00 70.88 234 PRO A C 1
ATOM 1812 O O . PRO A 1 234 ? 25.441 7.450 -35.144 1.00 70.88 234 PRO A O 1
ATOM 1815 N N . GLU A 1 235 ? 27.295 8.137 -34.078 1.00 70.94 235 GLU A N 1
ATOM 1816 C CA . GLU A 1 235 ? 27.918 6.823 -33.926 1.00 70.94 235 GLU A CA 1
ATOM 1817 C C . GLU A 1 235 ? 27.146 5.929 -32.946 1.00 70.94 235 GLU A C 1
ATOM 1819 O O . GLU A 1 235 ? 26.947 4.747 -33.232 1.00 70.94 235 GLU A O 1
ATOM 1824 N N . ALA A 1 236 ? 26.662 6.482 -31.825 1.00 67.62 236 ALA A N 1
ATOM 1825 C CA . ALA A 1 236 ? 25.844 5.748 -30.857 1.00 67.62 236 ALA A CA 1
ATOM 1826 C C . ALA A 1 236 ? 24.489 5.360 -31.464 1.00 67.62 236 ALA A C 1
ATOM 1828 O O . ALA A 1 236 ? 24.081 4.204 -31.385 1.00 67.62 236 ALA A O 1
ATOM 1829 N N . VAL A 1 237 ? 23.851 6.284 -32.191 1.00 69.19 237 VAL A N 1
ATOM 1830 C CA . VAL A 1 237 ? 22.583 6.022 -32.892 1.00 69.19 237 VAL A CA 1
ATOM 1831 C C . VAL A 1 237 ? 22.740 4.926 -33.954 1.00 69.19 237 VAL A C 1
ATOM 1833 O O . VAL A 1 237 ? 21.870 4.063 -34.098 1.00 69.19 237 VAL A O 1
ATOM 1836 N N . ALA A 1 238 ? 23.841 4.935 -34.714 1.00 74.44 238 ALA A N 1
ATOM 1837 C CA . ALA A 1 238 ? 24.123 3.898 -35.707 1.00 74.44 238 ALA A CA 1
ATOM 1838 C C . ALA A 1 238 ? 24.397 2.531 -35.054 1.00 74.44 238 ALA A C 1
ATOM 1840 O O . ALA A 1 238 ? 23.936 1.499 -35.553 1.00 74.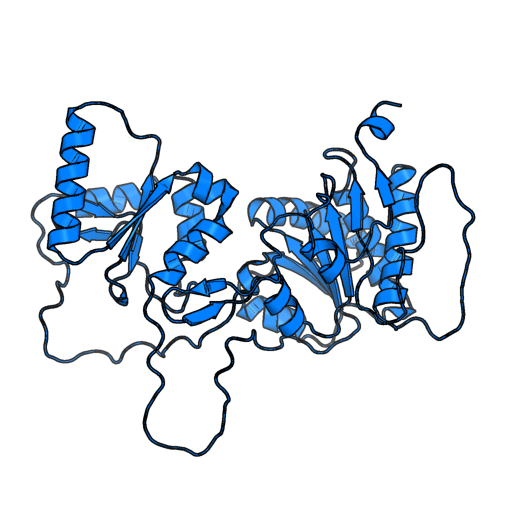44 238 ALA A O 1
ATOM 1841 N N . HIS A 1 239 ? 25.115 2.523 -33.929 1.00 73.69 239 HIS A N 1
ATOM 1842 C CA . HIS A 1 239 ? 25.385 1.320 -33.151 1.00 73.69 239 HIS A CA 1
ATOM 1843 C C . HIS A 1 239 ? 24.102 0.714 -32.558 1.00 73.69 239 HIS A C 1
ATOM 1845 O O . HIS A 1 239 ? 23.885 -0.492 -32.694 1.00 73.69 239 HIS A O 1
ATOM 1851 N N . ASP A 1 240 ? 23.220 1.533 -31.982 1.00 73.38 240 ASP A N 1
ATOM 1852 C CA . ASP A 1 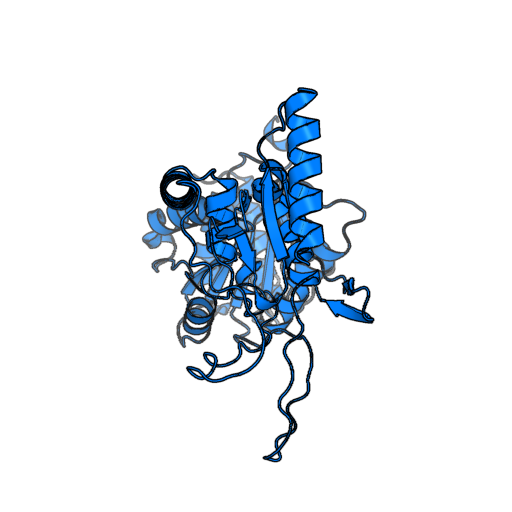240 ? 21.957 1.078 -31.390 1.00 73.38 240 ASP A CA 1
ATOM 1853 C C . ASP A 1 240 ? 20.988 0.545 -32.447 1.00 73.38 240 ASP A C 1
ATOM 1855 O O . ASP A 1 240 ? 20.410 -0.527 -32.272 1.00 73.38 240 ASP A O 1
ATOM 1859 N N . LYS A 1 241 ? 20.910 1.186 -33.623 1.00 76.88 241 LYS A N 1
ATOM 1860 C CA . LYS A 1 241 ? 20.153 0.635 -34.762 1.00 76.88 241 LYS A CA 1
ATOM 1861 C C . LYS A 1 241 ? 20.666 -0.737 -35.194 1.00 76.88 241 LYS A C 1
ATOM 1863 O O . LYS A 1 241 ? 19.869 -1.621 -35.509 1.00 76.88 241 LYS A O 1
ATOM 1868 N N . LYS A 1 242 ? 21.990 -0.930 -35.222 1.00 80.12 242 LYS A N 1
ATOM 1869 C CA . LYS A 1 242 ? 22.601 -2.223 -35.567 1.00 80.12 242 LYS A CA 1
ATOM 1870 C C . LYS A 1 242 ? 22.309 -3.281 -34.500 1.00 80.12 242 LYS A C 1
ATOM 1872 O O . LYS A 1 242 ? 22.017 -4.424 -34.850 1.00 80.12 242 LYS A O 1
ATOM 1877 N N . ARG A 1 243 ? 22.351 -2.893 -33.223 1.00 81.12 243 ARG A N 1
ATOM 1878 C CA . ARG A 1 243 ? 22.005 -3.743 -32.079 1.00 81.12 243 ARG A CA 1
ATOM 1879 C C . ARG A 1 243 ? 20.554 -4.205 -32.143 1.00 81.12 243 ARG A C 1
ATOM 1881 O O . ARG A 1 243 ? 20.304 -5.407 -32.086 1.00 81.12 243 ARG A O 1
ATOM 1888 N N . ASP A 1 244 ? 19.617 -3.282 -32.312 1.00 78.81 244 ASP A N 1
ATOM 1889 C CA . ASP A 1 244 ? 18.192 -3.607 -32.359 1.00 78.81 244 ASP A CA 1
ATOM 1890 C C . ASP A 1 244 ? 17.873 -4.491 -33.572 1.00 78.81 244 ASP A C 1
ATOM 1892 O O . ASP A 1 244 ? 17.211 -5.519 -33.431 1.00 78.81 244 ASP A O 1
ATOM 1896 N N . ALA A 1 245 ? 18.433 -4.177 -34.748 1.00 79.81 245 ALA A N 1
ATOM 1897 C CA . ALA A 1 245 ? 18.292 -5.016 -35.940 1.00 79.81 245 ALA A CA 1
ATOM 1898 C C . ALA A 1 245 ? 18.839 -6.437 -35.721 1.00 79.81 245 ALA A C 1
ATOM 1900 O O . ALA A 1 245 ? 18.225 -7.414 -36.159 1.00 79.81 245 ALA A O 1
ATOM 1901 N N . TYR A 1 246 ? 19.965 -6.572 -35.012 1.00 83.06 246 TYR A N 1
ATOM 1902 C CA . TYR A 1 246 ? 20.514 -7.875 -34.655 1.00 83.06 246 TYR A CA 1
ATOM 1903 C C . TYR A 1 246 ? 19.572 -8.646 -33.724 1.00 83.06 246 TYR A C 1
ATOM 1905 O O . TYR A 1 246 ? 19.235 -9.788 -34.029 1.00 83.06 246 TYR A O 1
ATOM 1913 N N . LEU A 1 247 ? 19.102 -8.041 -32.631 1.00 82.38 247 LEU A N 1
ATOM 1914 C CA . LEU A 1 247 ? 18.193 -8.698 -31.683 1.00 82.38 247 LEU A CA 1
ATOM 1915 C C . LEU A 1 247 ? 16.887 -9.136 -32.363 1.00 82.38 247 LEU A C 1
ATOM 1917 O O . LEU A 1 247 ? 16.482 -10.293 -32.225 1.00 82.38 247 LEU A O 1
ATOM 1921 N N . VAL A 1 248 ? 16.303 -8.274 -33.199 1.00 82.56 248 VAL A N 1
ATOM 1922 C CA . VAL A 1 248 ? 15.104 -8.594 -33.988 1.00 82.56 248 VAL A CA 1
ATOM 1923 C C . VAL A 1 248 ? 15.364 -9.747 -34.961 1.00 82.56 248 VAL A C 1
ATOM 1925 O O . VAL A 1 248 ? 14.551 -10.666 -35.044 1.00 82.56 248 VAL A O 1
ATOM 1928 N N . SER A 1 249 ? 16.518 -9.777 -35.643 1.00 79.50 249 SER A N 1
ATOM 1929 C CA . SER A 1 249 ? 16.885 -10.890 -36.542 1.00 79.50 249 SER A CA 1
ATOM 1930 C C . SER A 1 249 ? 16.987 -12.245 -35.827 1.00 79.50 249 SER A C 1
ATOM 1932 O O . SER A 1 249 ? 16.918 -13.302 -36.453 1.00 79.50 249 SER A O 1
ATOM 1934 N N . ARG A 1 250 ? 17.141 -12.218 -34.500 1.00 80.75 250 ARG A N 1
ATOM 1935 C CA . ARG A 1 250 ? 17.212 -13.388 -33.621 1.00 80.75 250 ARG A CA 1
ATOM 1936 C C . ARG A 1 250 ? 15.862 -13.739 -32.990 1.00 80.75 250 ARG A C 1
ATOM 1938 O O . ARG A 1 250 ? 15.829 -14.640 -32.157 1.00 80.75 250 ARG A O 1
ATOM 1945 N N . GLY A 1 251 ? 14.785 -13.053 -33.381 1.00 84.69 251 GLY A N 1
ATOM 1946 C CA . GLY A 1 251 ? 13.434 -13.230 -32.842 1.00 84.69 251 GLY A CA 1
ATOM 1947 C C . GLY A 1 251 ? 13.186 -12.504 -31.519 1.00 84.69 251 GLY A C 1
ATOM 1948 O O . GLY A 1 251 ? 12.127 -12.664 -30.925 1.00 84.69 251 GLY A O 1
ATOM 1949 N N . VAL A 1 252 ? 14.138 -11.697 -31.039 1.00 88.12 252 VAL A N 1
ATOM 1950 C CA . VAL A 1 252 ? 14.041 -11.055 -29.726 1.00 88.12 252 VAL A CA 1
ATOM 1951 C C . VAL A 1 252 ? 13.299 -9.726 -29.837 1.00 88.12 252 VAL A C 1
ATOM 1953 O O . VAL A 1 252 ? 13.710 -8.828 -30.571 1.00 88.12 252 VAL A O 1
ATOM 1956 N N . ARG A 1 253 ? 12.223 -9.583 -29.063 1.00 90.75 253 ARG A N 1
ATOM 1957 C CA . ARG A 1 253 ? 11.536 -8.305 -28.833 1.00 90.75 253 ARG A CA 1
ATOM 1958 C C . ARG A 1 253 ? 12.297 -7.514 -27.775 1.00 90.75 253 ARG A C 1
ATOM 1960 O O . ARG A 1 253 ? 12.728 -8.100 -26.787 1.00 90.75 253 ARG A O 1
ATOM 1967 N N . VAL A 1 254 ? 12.441 -6.205 -27.957 1.00 89.69 254 VAL A N 1
ATOM 1968 C CA . VAL A 1 254 ? 13.182 -5.334 -27.032 1.00 89.69 254 VAL A CA 1
ATOM 1969 C C . VAL A 1 254 ? 12.237 -4.279 -26.464 1.00 89.69 254 VAL A C 1
ATOM 1971 O O . VAL A 1 254 ? 11.584 -3.568 -27.224 1.00 89.69 254 VAL A O 1
ATOM 1974 N N . LEU A 1 255 ? 12.162 -4.183 -25.136 1.00 91.69 255 LEU A N 1
ATOM 1975 C CA . LEU A 1 255 ? 11.537 -3.070 -24.423 1.00 91.69 255 LEU A CA 1
ATOM 1976 C C . LEU A 1 255 ? 12.621 -2.229 -23.755 1.00 91.69 255 LEU A C 1
ATOM 1978 O O . LEU A 1 255 ? 13.458 -2.769 -23.035 1.00 91.69 255 LEU A O 1
ATOM 1982 N N . ARG A 1 256 ? 12.587 -0.918 -23.989 1.00 90.12 256 ARG A N 1
ATOM 1983 C CA . ARG A 1 256 ? 13.521 0.054 -23.416 1.00 90.12 256 ARG A CA 1
ATOM 1984 C C . ARG A 1 256 ? 12.771 0.962 -22.456 1.00 90.12 256 ARG A C 1
ATOM 1986 O O . ARG A 1 256 ? 11.754 1.543 -22.836 1.00 90.12 256 ARG A O 1
ATOM 1993 N N . PHE A 1 257 ? 13.281 1.095 -21.240 1.00 89.56 257 PHE A N 1
ATOM 1994 C CA . PHE A 1 257 ? 12.722 1.975 -20.223 1.00 89.56 257 PHE A CA 1
ATOM 1995 C C . PHE A 1 257 ? 13.776 2.976 -19.772 1.00 89.56 257 PHE A C 1
ATOM 1997 O O . PHE A 1 257 ? 14.852 2.551 -19.355 1.00 89.56 257 PHE A O 1
ATOM 2004 N N . PRO A 1 258 ? 13.497 4.290 -19.794 1.00 89.00 258 PRO A N 1
ATOM 2005 C CA . PRO A 1 258 ? 14.406 5.239 -19.176 1.00 89.00 258 PRO A CA 1
ATOM 2006 C C . PRO A 1 258 ? 14.476 4.959 -17.671 1.00 89.00 258 PRO A C 1
ATOM 2008 O O . PRO A 1 258 ? 13.450 4.666 -17.052 1.00 89.00 258 PRO A O 1
ATOM 2011 N N . ASN A 1 259 ? 15.654 5.124 -17.062 1.00 84.75 259 ASN A N 1
ATOM 2012 C CA . ASN A 1 259 ? 15.840 4.906 -15.618 1.00 84.75 259 ASN A CA 1
ATOM 2013 C C . ASN A 1 259 ? 14.773 5.611 -14.772 1.00 84.75 259 ASN A C 1
ATOM 2015 O O . ASN A 1 259 ? 14.278 5.046 -13.802 1.00 84.75 259 ASN A O 1
ATOM 2019 N N . ARG A 1 260 ? 14.366 6.821 -15.176 1.00 79.69 260 ARG A N 1
ATOM 2020 C CA . ARG A 1 260 ? 13.294 7.552 -14.503 1.00 79.69 260 ARG A CA 1
ATOM 2021 C C . ARG A 1 260 ? 11.968 6.793 -14.515 1.00 79.69 260 ARG A C 1
ATOM 2023 O O . ARG A 1 260 ? 11.354 6.710 -13.470 1.00 79.69 260 ARG A O 1
ATOM 2030 N N . ALA A 1 261 ? 11.543 6.206 -15.633 1.00 77.06 261 ALA A N 1
ATOM 2031 C CA . ALA A 1 261 ? 10.291 5.446 -15.677 1.00 77.06 261 ALA A CA 1
ATOM 2032 C C . ALA A 1 261 ? 10.357 4.199 -14.784 1.00 77.06 261 ALA A C 1
ATOM 2034 O O . ALA A 1 261 ? 9.391 3.879 -14.102 1.00 77.06 261 ALA A O 1
ATOM 2035 N N . VAL A 1 262 ? 11.509 3.525 -14.721 1.00 79.75 262 VAL A N 1
ATOM 2036 C CA . VAL A 1 262 ? 11.684 2.360 -13.836 1.00 79.75 262 VAL A CA 1
ATOM 2037 C C . VAL A 1 262 ? 11.599 2.753 -12.361 1.00 79.75 262 VAL A C 1
ATOM 2039 O O . VAL A 1 262 ? 11.012 2.017 -11.574 1.00 79.75 262 VAL A O 1
ATOM 2042 N N . LEU A 1 263 ? 12.159 3.905 -11.987 1.00 70.38 263 LEU A N 1
ATOM 2043 C CA . LEU A 1 263 ? 12.156 4.408 -10.610 1.00 70.38 263 LEU A CA 1
ATOM 2044 C C . LEU A 1 263 ? 10.833 5.079 -10.225 1.00 70.38 263 LEU A C 1
ATOM 2046 O O . LEU A 1 263 ? 10.400 4.981 -9.076 1.00 70.38 263 LEU A O 1
ATOM 2050 N N . ASP A 1 264 ? 10.209 5.779 -11.174 1.00 64.88 264 ASP A N 1
ATOM 2051 C CA . ASP A 1 264 ? 9.059 6.630 -10.904 1.00 64.88 264 ASP A CA 1
ATOM 2052 C C . ASP A 1 264 ? 7.710 5.994 -11.199 1.00 64.88 264 ASP A C 1
ATOM 2054 O O . ASP A 1 264 ? 6.748 6.250 -10.473 1.00 64.88 264 ASP A O 1
ATOM 2058 N N . GLU A 1 265 ? 7.670 5.151 -12.225 1.00 69.56 265 GLU A N 1
ATOM 2059 C CA . GLU A 1 265 ? 6.475 4.580 -12.842 1.00 69.56 265 GLU A CA 1
ATOM 2060 C C . GLU A 1 265 ? 6.608 3.049 -12.939 1.00 69.56 265 GLU A C 1
ATOM 2062 O O . GLU A 1 265 ? 6.167 2.418 -13.901 1.00 69.56 265 GLU A O 1
ATOM 2067 N N . THR A 1 266 ? 7.232 2.434 -11.928 1.00 74.00 266 THR A N 1
ATOM 2068 C CA . THR A 1 266 ? 7.598 1.009 -11.895 1.00 74.00 266 THR A CA 1
ATOM 2069 C C . THR A 1 266 ? 6.431 0.084 -12.248 1.00 74.00 266 THR A C 1
ATOM 2071 O O . THR A 1 266 ? 6.598 -0.878 -12.996 1.00 74.00 266 THR A O 1
ATOM 2074 N N . THR A 1 267 ? 5.228 0.400 -11.767 1.00 57.69 267 THR A N 1
ATOM 2075 C CA . THR A 1 267 ? 3.993 -0.311 -12.119 1.00 57.69 267 THR A CA 1
ATOM 2076 C C . THR A 1 267 ? 3.753 -0.354 -13.626 1.00 57.69 267 THR A C 1
ATOM 2078 O O . THR A 1 267 ? 3.531 -1.428 -14.182 1.00 57.69 267 THR A O 1
ATOM 2081 N N . HIS A 1 268 ? 3.824 0.797 -14.298 1.00 69.75 268 HIS A N 1
ATOM 2082 C CA . HIS A 1 268 ? 3.572 0.888 -15.733 1.00 69.75 268 HIS A CA 1
ATOM 2083 C C . HIS A 1 268 ? 4.604 0.081 -16.531 1.00 69.75 268 HIS A C 1
ATOM 2085 O O . HIS A 1 268 ? 4.252 -0.646 -17.463 1.00 69.75 268 HIS A O 1
ATOM 2091 N N . VAL A 1 269 ? 5.864 0.130 -16.092 1.00 78.94 269 VAL A N 1
ATOM 2092 C CA . VAL A 1 269 ? 6.951 -0.689 -16.640 1.00 78.94 269 VAL A CA 1
ATOM 2093 C C . VAL A 1 269 ? 6.624 -2.183 -16.523 1.00 78.94 269 VAL A C 1
ATOM 2095 O O . VAL A 1 269 ? 6.705 -2.915 -17.512 1.00 78.94 269 VAL A O 1
ATOM 2098 N N . LEU A 1 270 ? 6.202 -2.654 -15.345 1.00 79.25 270 LEU A N 1
ATOM 2099 C CA . LEU A 1 270 ? 5.845 -4.062 -15.138 1.00 79.25 270 LEU A CA 1
ATOM 2100 C C . LEU A 1 270 ? 4.639 -4.499 -15.977 1.00 79.25 270 LEU A C 1
ATOM 2102 O O . LEU A 1 270 ? 4.653 -5.610 -16.506 1.00 79.25 270 LEU A O 1
ATOM 2106 N N . GLU A 1 271 ? 3.623 -3.649 -16.137 1.00 70.44 271 GLU A N 1
ATOM 2107 C CA . GLU A 1 271 ? 2.464 -3.929 -16.994 1.00 70.44 271 GLU A CA 1
ATOM 2108 C C . GLU A 1 271 ? 2.881 -4.148 -18.453 1.00 70.44 271 GLU A C 1
ATOM 2110 O O . GLU A 1 271 ? 2.462 -5.124 -19.083 1.00 70.44 271 GLU A O 1
ATOM 2115 N N . GLN A 1 272 ? 3.748 -3.279 -18.981 1.00 77.44 272 GLN A N 1
ATOM 2116 C CA . GLN A 1 272 ? 4.241 -3.375 -20.356 1.00 77.44 272 GLN A CA 1
ATOM 2117 C C . GLN A 1 272 ? 5.090 -4.631 -20.575 1.00 77.44 272 GLN A C 1
ATOM 2119 O O . GLN A 1 272 ? 4.944 -5.299 -21.601 1.00 77.44 272 GLN A O 1
ATOM 2124 N N . ILE A 1 273 ? 5.927 -5.002 -19.600 1.00 84.62 273 ILE A N 1
ATOM 2125 C CA . ILE A 1 273 ? 6.676 -6.263 -19.643 1.00 84.62 273 ILE A CA 1
ATOM 2126 C C . ILE A 1 273 ? 5.704 -7.448 -19.608 1.00 84.62 273 ILE A C 1
ATOM 2128 O O . ILE A 1 273 ? 5.801 -8.348 -20.443 1.00 84.62 273 ILE A O 1
ATOM 2132 N N . CYS A 1 274 ? 4.750 -7.443 -18.673 1.00 79.62 274 CYS A N 1
ATOM 2133 C CA . CYS A 1 274 ? 3.796 -8.529 -18.466 1.00 79.62 274 CYS A CA 1
ATOM 2134 C C . CYS A 1 274 ? 2.946 -8.802 -19.714 1.00 79.62 274 CYS A C 1
ATOM 2136 O O . CYS A 1 274 ? 2.776 -9.960 -20.096 1.00 79.62 274 CYS A O 1
ATOM 2138 N N . ALA A 1 275 ? 2.504 -7.750 -20.412 1.00 76.69 275 ALA A N 1
ATOM 2139 C CA . ALA A 1 275 ? 1.716 -7.849 -21.641 1.00 76.69 275 ALA A CA 1
ATOM 2140 C C . ALA A 1 275 ? 2.407 -8.646 -22.766 1.00 76.69 275 ALA A C 1
ATOM 2142 O O . ALA A 1 275 ? 1.741 -9.151 -23.674 1.00 76.69 275 ALA A O 1
ATOM 2143 N N . LEU A 1 276 ? 3.739 -8.771 -22.724 1.00 81.19 276 LEU A N 1
ATOM 2144 C CA . LEU A 1 276 ? 4.521 -9.510 -23.715 1.00 81.19 276 LEU A CA 1
ATOM 2145 C C . LEU A 1 276 ? 4.902 -10.928 -23.274 1.00 81.19 276 LEU A C 1
ATOM 2147 O O . LEU A 1 276 ? 5.444 -11.678 -24.093 1.00 81.19 276 LEU A O 1
ATOM 2151 N N . LEU A 1 277 ? 4.622 -11.317 -22.030 1.00 81.44 277 LEU A N 1
ATOM 2152 C CA . LEU A 1 277 ? 4.932 -12.647 -21.515 1.00 81.44 277 LEU A CA 1
ATOM 2153 C C . LEU A 1 277 ? 3.911 -13.693 -22.007 1.00 81.44 277 LEU A C 1
ATOM 2155 O O . LEU A 1 277 ? 2.751 -13.365 -22.268 1.00 81.44 277 LEU A O 1
ATOM 2159 N N . PRO A 1 278 ? 4.323 -14.962 -22.187 1.00 67.62 278 PRO A N 1
ATOM 2160 C CA . PRO A 1 278 ? 3.411 -16.028 -22.579 1.00 67.62 278 PRO A CA 1
ATOM 2161 C C . PRO A 1 278 ? 2.337 -16.255 -21.508 1.00 67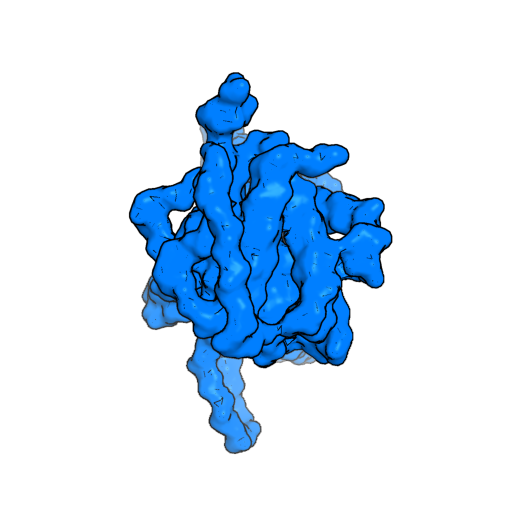.62 278 PRO A C 1
ATOM 2163 O O . PRO A 1 278 ? 2.636 -16.314 -20.316 1.00 67.62 278 PRO A O 1
ATOM 2166 N N . SER A 1 279 ? 1.087 -16.425 -21.943 1.00 51.41 279 SER A N 1
ATOM 2167 C CA . SER A 1 279 ? 0.001 -16.920 -21.094 1.00 51.41 279 SER A CA 1
ATOM 2168 C C . SER A 1 279 ? 0.270 -18.398 -20.776 1.00 51.41 279 SER A C 1
ATOM 2170 O O . SER A 1 279 ? 0.662 -19.163 -21.661 1.00 51.41 279 SER A O 1
ATOM 2172 N N . THR A 1 280 ? 0.097 -18.828 -19.526 1.00 44.75 280 THR A N 1
ATOM 2173 C CA . THR A 1 280 ? 0.420 -20.201 -19.104 1.00 44.75 280 THR A CA 1
ATOM 2174 C C . THR A 1 280 ? -0.446 -21.229 -19.856 1.00 44.75 280 THR A C 1
ATOM 2176 O O . THR A 1 280 ? -1.673 -21.102 -19.847 1.00 44.75 280 THR A O 1
ATOM 2179 N N . PRO A 1 281 ? 0.122 -22.285 -20.478 1.00 39.47 281 PRO A N 1
ATOM 2180 C CA . PRO A 1 281 ? -0.683 -23.356 -21.057 1.00 39.47 281 PRO A CA 1
ATOM 2181 C C . PRO A 1 281 ? -1.374 -24.136 -19.934 1.00 39.47 281 PRO A C 1
ATOM 2183 O O . PRO A 1 281 ? -0.723 -24.802 -19.128 1.00 39.47 281 PRO A O 1
ATOM 2186 N N . GLY A 1 282 ? -2.703 -24.054 -19.871 1.00 34.62 282 GLY A N 1
ATOM 2187 C CA . GLY A 1 282 ? -3.496 -24.905 -18.991 1.00 34.62 282 GLY A CA 1
ATOM 2188 C C . GLY A 1 282 ? -3.346 -26.375 -19.383 1.00 34.62 282 GLY A C 1
ATOM 2189 O O . GLY A 1 282 ? -3.440 -26.723 -20.560 1.00 34.62 282 GLY A O 1
ATOM 2190 N N . ARG A 1 283 ? -3.099 -27.233 -18.390 1.00 32.94 283 ARG A N 1
ATOM 2191 C CA . ARG A 1 283 ? -3.027 -28.688 -18.560 1.00 32.94 283 ARG A CA 1
ATOM 2192 C C . ARG A 1 283 ? -4.287 -29.228 -19.240 1.00 32.94 283 ARG A C 1
ATOM 2194 O O . ARG A 1 283 ? -5.397 -28.968 -18.787 1.00 32.94 283 ARG A O 1
ATOM 2201 N N . GLY A 1 284 ? -4.078 -30.051 -20.262 1.00 30.50 284 GLY A N 1
ATOM 2202 C CA . GLY A 1 284 ? -5.023 -31.085 -20.659 1.00 30.50 284 GLY A CA 1
ATOM 2203 C C . GLY A 1 284 ? -4.784 -32.379 -19.872 1.00 30.50 284 GLY A C 1
ATOM 2204 O O . GLY A 1 284 ? -3.644 -32.700 -19.537 1.00 30.50 284 GLY A O 1
ATOM 2205 N N . ALA A 1 285 ? -5.890 -33.098 -19.668 1.00 34.88 285 ALA A N 1
ATOM 2206 C CA . ALA A 1 285 ? -6.053 -34.499 -19.268 1.00 34.88 285 ALA A CA 1
ATOM 2207 C C . ALA A 1 285 ? -5.822 -34.892 -17.790 1.00 34.88 285 ALA A C 1
ATOM 2209 O O . ALA A 1 285 ? -4.705 -35.169 -17.361 1.00 34.88 285 ALA A O 1
ATOM 2210 N N . GLY A 1 286 ? -6.947 -35.061 -17.077 1.00 28.95 286 GLY A N 1
ATOM 2211 C CA . GLY A 1 286 ? -7.124 -36.091 -16.046 1.00 28.95 286 GLY A CA 1
ATOM 2212 C C . GLY A 1 286 ? -7.437 -35.581 -14.638 1.00 28.95 286 GLY A C 1
ATOM 2213 O O . GLY A 1 286 ? -6.515 -35.309 -13.876 1.00 28.95 286 GLY A O 1
ATOM 2214 N N . GLY A 1 287 ? -8.724 -35.539 -14.278 1.00 26.59 287 GLY A N 1
ATOM 2215 C CA . GLY A 1 287 ? -9.194 -35.390 -12.895 1.00 26.59 287 GLY A CA 1
ATOM 2216 C C . GLY A 1 287 ? -10.253 -34.304 -12.745 1.00 26.59 287 GLY A C 1
ATOM 2217 O O . GLY A 1 287 ? -9.941 -33.120 -12.803 1.00 26.59 287 GLY A O 1
ATOM 2218 N N . GLU A 1 288 ? -11.503 -34.725 -12.579 1.00 33.00 288 GLU A N 1
ATOM 2219 C CA . GLU A 1 288 ? -12.672 -33.882 -12.335 1.00 33.00 288 GLU A CA 1
ATOM 2220 C C . GLU A 1 288 ? -12.453 -32.975 -11.115 1.00 33.00 288 GLU A C 1
ATOM 2222 O O . GLU A 1 288 ? -12.236 -33.432 -9.996 1.00 33.00 288 GLU A O 1
ATOM 2227 N N . GLY A 1 289 ? -12.497 -31.670 -11.353 1.00 27.25 289 GLY A N 1
ATOM 2228 C CA . GLY A 1 289 ? -12.362 -30.632 -10.343 1.00 27.25 289 GLY A CA 1
ATOM 2229 C C . GLY A 1 289 ? -12.522 -29.293 -11.037 1.00 27.25 289 GLY A C 1
ATOM 2230 O O . GLY A 1 289 ? -11.578 -28.773 -11.626 1.00 27.25 289 GLY A O 1
ATOM 2231 N N . ASN A 1 290 ? -13.750 -28.789 -11.054 1.00 28.7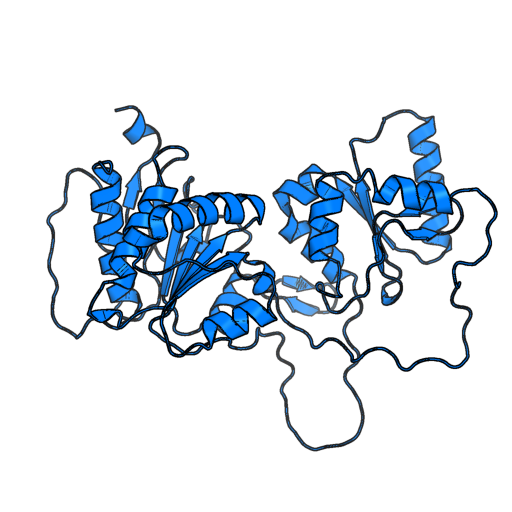0 290 ASN A N 1
ATOM 2232 C CA . ASN A 1 290 ? -14.128 -27.538 -11.695 1.00 28.70 290 ASN A CA 1
ATOM 2233 C C . ASN A 1 290 ? -13.468 -26.369 -10.936 1.00 28.70 290 ASN A C 1
ATOM 2235 O O . ASN A 1 290 ? -14.030 -25.864 -9.970 1.00 28.70 290 ASN A O 1
ATOM 2239 N N . VAL A 1 291 ? -12.245 -25.984 -11.313 1.00 33.22 291 VAL A N 1
ATOM 2240 C CA . VAL A 1 291 ? -11.620 -24.738 -10.849 1.00 33.22 291 VAL A CA 1
ATOM 2241 C C . VAL A 1 291 ? -11.786 -23.725 -11.968 1.00 33.22 291 VAL A C 1
ATOM 2243 O O . VAL A 1 291 ? -11.121 -23.799 -13.004 1.00 33.22 291 VAL A O 1
ATOM 2246 N N . GLU A 1 292 ? -12.739 -22.821 -11.775 1.00 29.95 292 GLU A N 1
ATOM 2247 C CA . GLU A 1 292 ? -13.012 -21.720 -12.688 1.00 29.95 292 GLU A CA 1
ATOM 2248 C C . GLU A 1 292 ? -11.745 -20.877 -12.889 1.00 29.95 292 GLU A C 1
ATOM 2250 O O . GLU A 1 292 ? -11.081 -20.451 -11.943 1.00 29.95 292 GLU A O 1
ATOM 2255 N N . ARG A 1 293 ? -11.393 -20.668 -14.161 1.00 37.22 293 ARG A N 1
ATOM 2256 C CA . ARG A 1 293 ? -10.379 -19.705 -14.589 1.00 37.22 293 ARG A CA 1
ATOM 2257 C C . ARG A 1 293 ? -10.983 -18.310 -14.488 1.00 37.22 293 ARG A C 1
ATOM 2259 O O . ARG A 1 293 ? -11.524 -17.817 -15.473 1.00 37.22 293 ARG A O 1
ATOM 2266 N N . ASP A 1 294 ? -10.876 -17.679 -13.333 1.00 39.38 294 ASP A N 1
ATOM 2267 C CA . ASP A 1 294 ? -11.088 -16.240 -13.237 1.00 39.38 294 ASP A CA 1
ATOM 2268 C C . ASP A 1 294 ? -9.762 -15.602 -12.831 1.00 39.38 294 ASP A C 1
ATOM 2270 O O . ASP A 1 294 ? -9.122 -16.049 -11.882 1.00 39.38 294 ASP A O 1
ATOM 2274 N N . GLY A 1 295 ? -9.305 -14.592 -13.568 1.00 47.47 295 GLY A N 1
ATOM 2275 C CA . GLY A 1 295 ? -8.049 -13.871 -13.318 1.00 47.47 295 GLY A CA 1
ATOM 2276 C C . GLY A 1 295 ? -8.073 -13.019 -12.043 1.00 47.47 295 GLY A C 1
ATOM 2277 O O . GLY A 1 295 ? -7.395 -11.997 -11.983 1.00 47.47 295 GLY A O 1
ATOM 2278 N N . ARG A 1 296 ? -8.882 -13.412 -11.055 1.00 53.56 296 ARG A N 1
ATOM 2279 C CA . ARG A 1 296 ? -9.071 -12.753 -9.767 1.00 53.56 296 ARG A CA 1
ATOM 2280 C C . ARG A 1 296 ? -7.979 -13.167 -8.797 1.00 53.56 296 ARG A C 1
ATOM 2282 O O . ARG A 1 296 ? -7.494 -14.299 -8.805 1.00 53.56 296 ARG A O 1
ATOM 2289 N N . MET A 1 297 ? -7.582 -12.225 -7.955 1.00 68.62 297 MET A N 1
ATOM 2290 C CA . MET A 1 297 ? -6.613 -12.479 -6.898 1.00 68.62 297 MET A CA 1
ATOM 2291 C C . MET A 1 297 ? -7.192 -13.464 -5.872 1.00 68.62 297 MET A C 1
ATOM 2293 O O . MET A 1 297 ? -8.353 -13.367 -5.484 1.00 68.62 297 MET A O 1
ATOM 2297 N N . GLU A 1 298 ? -6.375 -14.418 -5.420 1.00 77.38 298 GLU A N 1
ATOM 2298 C CA . GLU A 1 298 ? -6.771 -15.368 -4.378 1.00 77.38 298 GLU A CA 1
ATOM 2299 C C . GLU A 1 298 ? -7.016 -14.630 -3.053 1.00 77.38 298 GLU A C 1
ATOM 2301 O O . GLU A 1 298 ? -6.166 -13.854 -2.599 1.00 77.38 298 GLU A O 1
ATOM 2306 N N . MET A 1 299 ? -8.155 -14.911 -2.414 1.00 85.19 299 MET A N 1
ATOM 2307 C CA . MET A 1 299 ? -8.492 -14.370 -1.099 1.00 85.19 299 MET A CA 1
ATOM 2308 C C . MET A 1 299 ? -7.412 -14.747 -0.073 1.00 85.19 299 MET A C 1
ATOM 2310 O O . MET A 1 299 ? -7.113 -15.922 0.128 1.00 85.19 299 MET A O 1
ATOM 2314 N N . LEU A 1 300 ? -6.819 -13.747 0.582 1.00 87.44 300 LEU A N 1
ATOM 2315 C CA . LEU A 1 300 ? -5.785 -13.935 1.606 1.00 87.44 300 LEU A CA 1
ATOM 2316 C C . LEU A 1 300 ? -6.376 -14.006 3.012 1.00 87.44 300 LEU A C 1
ATOM 2318 O O . LEU A 1 300 ? -5.834 -14.699 3.870 1.00 87.44 300 LEU A O 1
ATOM 2322 N N . SER A 1 301 ? -7.458 -13.269 3.262 1.00 87.50 301 SER A N 1
ATOM 2323 C CA . SER A 1 301 ? -8.181 -13.311 4.529 1.00 87.50 301 SER A CA 1
ATOM 2324 C C . SER A 1 301 ? -9.594 -12.757 4.370 1.00 87.50 301 SER A C 1
ATOM 2326 O O . SER A 1 301 ? -9.799 -11.740 3.713 1.00 87.50 301 SER A O 1
ATOM 2328 N N . ASP A 1 302 ? -10.560 -13.388 5.030 1.00 89.75 302 ASP A N 1
ATOM 2329 C CA . ASP A 1 302 ? -11.957 -12.956 5.115 1.00 89.75 302 ASP A CA 1
ATOM 2330 C C . ASP A 1 302 ? -12.260 -12.134 6.385 1.00 89.75 302 ASP A C 1
ATOM 2332 O O . ASP A 1 302 ? -13.400 -11.719 6.609 1.00 89.75 302 ASP A O 1
ATOM 2336 N N . ARG A 1 303 ? -11.253 -11.866 7.225 1.00 90.44 303 ARG A N 1
ATOM 2337 C CA . ARG A 1 303 ? -11.413 -11.158 8.500 1.00 90.44 303 ARG A CA 1
ATOM 2338 C C . ARG A 1 303 ? -11.893 -9.718 8.299 1.00 90.44 303 ARG A C 1
ATOM 2340 O O . ARG A 1 303 ? -11.298 -8.937 7.560 1.00 90.44 303 ARG A O 1
ATOM 2347 N N . SER A 1 304 ? -12.915 -9.321 9.058 1.00 89.62 304 SER A N 1
ATOM 2348 C CA . SER A 1 304 ? -13.444 -7.948 9.054 1.00 89.62 304 SER A CA 1
ATOM 2349 C C . SER A 1 304 ? -12.643 -6.962 9.909 1.00 89.62 304 SER A C 1
ATOM 2351 O O . SER A 1 304 ? -12.797 -5.752 9.767 1.00 89.62 304 SER A O 1
ATOM 2353 N N . ASN A 1 305 ? -11.786 -7.465 10.806 1.00 92.44 305 ASN A N 1
ATOM 2354 C CA . ASN A 1 305 ? -10.899 -6.656 11.645 1.00 92.44 305 ASN A CA 1
ATOM 2355 C C . ASN A 1 305 ? -9.522 -6.425 10.996 1.00 92.44 305 ASN A C 1
ATOM 2357 O O . ASN A 1 305 ? -8.516 -6.294 11.695 1.00 92.44 305 ASN A O 1
ATOM 2361 N N . ILE A 1 306 ? -9.474 -6.392 9.663 1.00 95.81 306 ILE A N 1
ATOM 2362 C CA . ILE A 1 306 ? -8.309 -5.956 8.893 1.00 95.81 306 ILE A CA 1
ATOM 2363 C C . ILE A 1 306 ? -8.530 -4.509 8.454 1.00 95.81 306 ILE A C 1
ATOM 2365 O O . ILE A 1 306 ? -9.589 -4.167 7.924 1.00 95.81 306 ILE A O 1
ATOM 2369 N N . VAL A 1 307 ? -7.528 -3.661 8.670 1.00 96.88 307 VAL A N 1
ATOM 2370 C CA . VAL A 1 307 ? -7.530 -2.268 8.212 1.00 96.88 307 VAL A CA 1
ATOM 2371 C C . VAL A 1 307 ? -6.343 -2.050 7.294 1.00 96.88 307 VAL A C 1
ATOM 2373 O O . VAL A 1 307 ? -5.194 -2.230 7.693 1.00 96.88 307 VAL A O 1
ATOM 2376 N N . VAL A 1 308 ? -6.632 -1.649 6.066 1.00 95.50 308 VAL A N 1
ATOM 2377 C CA . VAL A 1 308 ? -5.644 -1.291 5.060 1.00 95.50 308 VAL A CA 1
ATOM 2378 C C . VAL A 1 308 ? -5.417 0.216 5.106 1.00 95.50 308 VAL A C 1
ATOM 2380 O O . VAL A 1 308 ? -6.361 0.994 4.968 1.00 95.50 308 VAL A O 1
ATOM 2383 N N . ILE A 1 309 ? -4.161 0.614 5.294 1.00 95.12 309 ILE A N 1
ATOM 2384 C CA . ILE A 1 309 ? -3.706 2.001 5.366 1.00 95.12 309 ILE A CA 1
ATOM 2385 C C . ILE A 1 309 ? -2.859 2.264 4.127 1.00 95.12 309 ILE A C 1
ATOM 2387 O O . ILE A 1 309 ? -1.725 1.802 4.064 1.00 95.12 309 ILE A O 1
ATOM 2391 N N . ALA A 1 310 ? -3.398 2.977 3.145 1.00 90.38 310 ALA A N 1
ATOM 2392 C CA . ALA A 1 310 ? -2.662 3.304 1.929 1.00 90.38 310 ALA A CA 1
ATOM 2393 C C . ALA A 1 310 ? -1.932 4.638 2.071 1.00 90.38 310 ALA A C 1
ATOM 2395 O O . ALA A 1 310 ? -2.555 5.660 2.373 1.00 90.38 310 ALA A O 1
ATOM 2396 N N . ASP A 1 311 ? -0.628 4.623 1.813 1.00 88.00 311 ASP A N 1
ATOM 2397 C CA . ASP A 1 311 ? 0.152 5.832 1.599 1.00 88.00 311 ASP A CA 1
ATOM 2398 C C . ASP A 1 311 ? 0.068 6.279 0.132 1.00 88.00 311 ASP A C 1
ATOM 2400 O O . ASP A 1 311 ? 0.103 5.459 -0.789 1.00 88.00 311 ASP A O 1
ATOM 2404 N N . GLU A 1 312 ? -0.069 7.588 -0.078 1.00 79.38 312 GLU A N 1
ATOM 2405 C CA . GLU A 1 312 ? -0.306 8.224 -1.381 1.00 79.38 312 GLU A CA 1
ATOM 2406 C C . GLU A 1 312 ? -1.500 7.624 -2.141 1.00 79.38 312 GLU A C 1
ATOM 2408 O O . GLU A 1 312 ? -1.420 7.278 -3.321 1.00 79.38 312 GLU A O 1
ATOM 2413 N N . ALA A 1 313 ? -2.639 7.542 -1.447 1.00 62.78 313 ALA A N 1
ATOM 2414 C CA . ALA A 1 313 ? -3.880 6.908 -1.905 1.00 62.78 313 ALA A CA 1
ATOM 2415 C C . ALA A 1 313 ? -4.478 7.440 -3.230 1.00 62.78 313 ALA A C 1
ATOM 2417 O O . ALA A 1 313 ? -5.433 6.850 -3.720 1.00 62.78 313 ALA A O 1
ATOM 2418 N N . HIS A 1 314 ? -3.928 8.518 -3.800 1.00 61.00 314 HIS A N 1
ATOM 2419 C CA . HIS A 1 314 ? -4.366 9.170 -5.041 1.00 61.00 314 HIS A CA 1
ATOM 2420 C C . HIS A 1 314 ? -3.590 8.720 -6.294 1.00 61.00 314 HIS A C 1
ATOM 2422 O O . HIS A 1 314 ? -3.916 9.140 -7.404 1.00 61.00 314 HIS A O 1
ATOM 2428 N N . ARG A 1 315 ? -2.511 7.930 -6.167 1.00 57.12 315 ARG A N 1
ATOM 2429 C CA . ARG A 1 315 ? -1.749 7.525 -7.357 1.00 57.12 315 ARG A CA 1
ATOM 2430 C C . ARG A 1 315 ? -2.636 6.640 -8.234 1.00 57.12 315 ARG A C 1
ATOM 2432 O O . ARG A 1 315 ? -3.167 5.637 -7.762 1.00 57.12 315 ARG A O 1
ATOM 2439 N N . SER A 1 316 ? -2.712 6.961 -9.528 1.00 50.91 316 SER A N 1
ATOM 2440 C CA . SER A 1 316 ? -3.402 6.221 -10.612 1.00 50.91 316 SER A CA 1
ATOM 2441 C C . SER A 1 316 ? -3.131 4.703 -10.663 1.00 50.91 316 SER A C 1
ATOM 2443 O O . SER A 1 316 ? -3.774 3.961 -11.405 1.00 50.91 316 SER A O 1
ATOM 2445 N N . GLN A 1 317 ? -2.189 4.239 -9.850 1.00 48.69 317 GLN A N 1
ATOM 2446 C CA . GLN A 1 317 ? -1.733 2.874 -9.653 1.00 48.69 317 GLN A CA 1
ATOM 2447 C C . GLN A 1 317 ? -2.692 2.010 -8.813 1.00 48.69 317 GLN A C 1
ATOM 2449 O O . GLN A 1 317 ? -2.690 0.789 -8.953 1.00 48.69 317 GLN A O 1
ATOM 2454 N N . TYR A 1 318 ? -3.573 2.614 -8.006 1.00 55.72 318 TYR A N 1
ATOM 2455 C CA . TYR A 1 318 ? -4.658 1.905 -7.308 1.00 55.72 318 TYR A CA 1
ATOM 2456 C C . TYR A 1 318 ? -5.909 1.711 -8.198 1.00 55.72 318 TYR A C 1
ATOM 2458 O O . TYR A 1 318 ? -7.010 1.541 -7.691 1.00 55.72 318 TYR A O 1
ATOM 2466 N N . GLY A 1 319 ? -5.792 1.765 -9.530 1.00 47.34 319 GLY A N 1
ATOM 2467 C CA . GLY A 1 319 ? -6.941 1.750 -10.445 1.00 47.34 319 GLY A CA 1
ATOM 2468 C C . GLY A 1 319 ? -7.860 0.518 -10.322 1.00 47.34 319 GLY A C 1
ATOM 2469 O O . GLY A 1 319 ? -7.391 -0.607 -10.154 1.00 47.34 319 GLY A O 1
ATOM 2470 N N . PHE A 1 320 ? -9.178 0.723 -10.459 1.00 40.00 320 PHE A N 1
ATOM 2471 C CA . PHE A 1 320 ? -10.190 -0.337 -10.632 1.00 40.00 320 PHE A CA 1
ATOM 2472 C C . PHE A 1 320 ? -10.440 -0.708 -12.102 1.00 40.00 320 PHE A C 1
ATOM 2474 O O . PHE A 1 320 ? -11.152 -1.669 -12.389 1.00 40.00 320 PHE A O 1
ATOM 2481 N N . GLY A 1 321 ? -9.894 0.060 -13.048 1.00 37.47 321 GLY A N 1
ATOM 2482 C CA . GLY A 1 321 ? -10.150 -0.132 -14.471 1.00 37.47 321 GLY A CA 1
ATOM 2483 C C . GLY A 1 321 ? -9.573 -1.449 -14.984 1.00 37.47 321 GLY A C 1
ATOM 2484 O O . GLY A 1 321 ? -8.357 -1.627 -15.003 1.00 37.47 321 GLY A O 1
ATOM 2485 N N . GLY A 1 322 ? -10.445 -2.351 -15.436 1.00 39.28 322 GLY A N 1
ATOM 2486 C CA . GLY A 1 322 ? -10.051 -3.505 -16.235 1.00 39.28 322 GLY A CA 1
ATOM 2487 C C . GLY A 1 322 ? -9.457 -3.031 -17.560 1.00 39.28 322 GLY A C 1
ATOM 2488 O O . GLY A 1 322 ? -10.159 -2.441 -18.380 1.00 39.28 322 GLY A O 1
ATOM 2489 N N . ARG A 1 323 ? -8.164 -3.263 -17.786 1.00 42.16 323 ARG A N 1
ATOM 2490 C CA . ARG A 1 323 ? -7.540 -3.051 -19.094 1.00 42.16 323 ARG A CA 1
ATOM 2491 C C . ARG A 1 323 ? -7.713 -4.312 -19.918 1.00 42.16 323 ARG A C 1
ATOM 2493 O O . ARG A 1 323 ? -7.218 -5.371 -19.546 1.00 42.16 323 ARG A O 1
ATOM 2500 N N . VAL A 1 324 ? -8.419 -4.194 -21.036 1.00 39.94 324 VAL A N 1
ATOM 2501 C CA . VAL A 1 324 ? -8.508 -5.268 -22.024 1.00 39.94 324 VAL A CA 1
ATOM 2502 C C . VAL A 1 324 ? -7.215 -5.249 -22.831 1.00 39.94 324 VAL A C 1
ATOM 2504 O O . VAL A 1 324 ? -6.900 -4.247 -23.475 1.00 39.94 324 VAL A O 1
ATOM 2507 N N . ASN A 1 325 ? -6.431 -6.321 -22.767 1.00 43.72 325 ASN A N 1
ATOM 2508 C CA . ASN A 1 325 ? -5.226 -6.427 -23.583 1.00 43.72 325 ASN A CA 1
ATOM 2509 C C . ASN A 1 325 ? -5.586 -6.656 -25.066 1.00 43.72 325 ASN A C 1
ATOM 2511 O O . ASN A 1 325 ? -6.731 -6.939 -25.417 1.00 43.72 325 ASN A O 1
ATOM 2515 N N . ALA A 1 326 ? -4.598 -6.581 -25.962 1.00 33.38 326 ALA A N 1
ATOM 2516 C CA . ALA A 1 326 ? -4.801 -6.777 -27.404 1.00 33.38 326 ALA A CA 1
ATOM 2517 C C . ALA A 1 326 ? -5.371 -8.164 -27.791 1.00 33.38 326 ALA A C 1
ATOM 2519 O O . ALA A 1 326 ? -5.724 -8.379 -28.948 1.00 33.38 326 ALA A O 1
ATOM 2520 N N . ARG A 1 327 ? -5.452 -9.108 -26.842 1.00 33.94 327 ARG A N 1
ATOM 2521 C CA . ARG A 1 327 ? -6.022 -10.453 -27.005 1.00 33.94 327 ARG A CA 1
ATOM 2522 C C . ARG A 1 327 ? -7.450 -10.573 -26.459 1.00 33.94 327 ARG A C 1
ATOM 2524 O O . ARG A 1 327 ? -8.024 -11.653 -26.534 1.00 33.94 327 ARG A O 1
ATOM 2531 N N . GLY A 1 328 ? -8.025 -9.491 -25.930 1.00 30.36 328 GLY A N 1
ATOM 2532 C CA . GLY A 1 328 ? -9.368 -9.490 -25.349 1.00 30.36 328 GLY A CA 1
ATOM 2533 C C . GLY A 1 328 ? -9.432 -9.940 -23.885 1.00 30.36 328 GLY A C 1
ATOM 2534 O O . GLY A 1 328 ? -10.529 -10.103 -23.360 1.00 30.36 328 GLY A O 1
ATOM 2535 N N . GLU A 1 329 ? -8.296 -10.142 -23.210 1.00 36.53 329 GLU A N 1
ATOM 2536 C CA . GLU A 1 329 ? -8.256 -10.567 -21.804 1.00 36.53 329 GLU A CA 1
ATOM 2537 C C . GLU A 1 329 ? -8.333 -9.339 -20.880 1.00 36.53 329 GLU A C 1
ATOM 2539 O O . GLU A 1 329 ? -7.603 -8.364 -21.079 1.00 36.53 329 GLU A O 1
ATOM 2544 N N . MET A 1 330 ? -9.207 -9.376 -19.868 1.00 38.84 330 MET A N 1
ATOM 2545 C CA . MET A 1 330 ? -9.305 -8.324 -18.850 1.00 38.84 330 MET A CA 1
ATOM 2546 C C . MET A 1 330 ? -8.196 -8.462 -17.803 1.00 38.84 330 MET A C 1
ATOM 2548 O O . MET A 1 330 ? -8.077 -9.494 -17.149 1.00 38.84 330 MET A O 1
ATOM 2552 N N . SER A 1 331 ? -7.434 -7.391 -17.593 1.00 43.06 331 SER A N 1
ATOM 2553 C CA . SER A 1 331 ? -6.505 -7.231 -16.476 1.00 43.06 331 SER A CA 1
ATOM 2554 C C . SER A 1 331 ? -7.062 -6.198 -15.506 1.00 43.06 331 SER A C 1
ATOM 2556 O O . SER A 1 331 ? -7.144 -5.019 -15.845 1.00 43.06 331 SER A O 1
ATOM 2558 N N . TYR A 1 332 ? -7.438 -6.621 -14.302 1.00 49.56 332 TYR A N 1
ATOM 2559 C CA . TYR A 1 332 ? -7.897 -5.717 -13.249 1.00 49.56 332 TYR A CA 1
ATOM 2560 C C . TYR A 1 332 ? -6.710 -5.036 -12.552 1.00 49.56 332 TYR A C 1
ATOM 2562 O O . TYR A 1 332 ? -5.666 -5.656 -12.336 1.00 49.56 332 TYR A O 1
ATOM 2570 N N . GLY A 1 333 ? -6.858 -3.754 -12.211 1.00 62.53 333 GLY A N 1
ATOM 2571 C CA . GLY A 1 333 ? -5.830 -3.010 -11.480 1.00 62.53 333 GLY A CA 1
ATOM 2572 C C . GLY A 1 333 ? -5.706 -3.439 -10.011 1.00 62.53 333 GLY A C 1
ATOM 2573 O O . GLY A 1 333 ? -6.533 -4.184 -9.475 1.00 62.53 333 GLY A O 1
ATOM 2574 N N . PHE A 1 334 ? -4.645 -2.979 -9.342 1.00 67.81 334 PHE A N 1
ATOM 2575 C CA . PHE A 1 334 ? -4.264 -3.457 -8.009 1.00 67.81 334 PHE A CA 1
ATOM 2576 C C . PHE A 1 334 ? -5.341 -3.296 -6.935 1.00 67.81 334 PHE A C 1
ATOM 2578 O O . PHE A 1 334 ? -5.410 -4.134 -6.039 1.00 67.81 334 PHE A O 1
ATOM 2585 N N . ALA A 1 335 ? -6.201 -2.275 -7.012 1.00 67.12 335 ALA A N 1
ATOM 2586 C CA . ALA A 1 335 ? -7.275 -2.118 -6.033 1.00 67.12 335 ALA A CA 1
ATOM 2587 C C . ALA A 1 335 ? -8.330 -3.220 -6.124 1.00 67.12 335 ALA A C 1
ATOM 2589 O O . ALA A 1 335 ? -8.836 -3.646 -5.087 1.00 67.12 335 ALA A O 1
ATOM 2590 N N . SER A 1 336 ? -8.630 -3.714 -7.329 1.00 72.00 336 SER A N 1
ATOM 2591 C CA . SER A 1 336 ? -9.526 -4.864 -7.486 1.00 72.00 336 SER A CA 1
ATOM 2592 C C . SER A 1 336 ? -8.914 -6.092 -6.826 1.00 72.00 336 SER A C 1
ATOM 2594 O O . SER A 1 336 ? -9.549 -6.721 -5.990 1.00 72.00 336 SER A O 1
ATOM 2596 N N . ASN A 1 337 ? -7.637 -6.365 -7.104 1.00 76.88 337 ASN A N 1
ATOM 2597 C CA . ASN A 1 337 ? -6.948 -7.511 -6.515 1.00 76.88 337 ASN A CA 1
ATOM 2598 C C . ASN A 1 337 ? -6.834 -7.404 -4.991 1.00 76.88 337 ASN A C 1
ATOM 2600 O O . ASN A 1 337 ? -6.927 -8.399 -4.281 1.00 76.88 337 ASN A O 1
ATOM 2604 N N . LEU A 1 338 ? -6.632 -6.195 -4.474 1.00 80.88 338 LEU A N 1
ATOM 2605 C CA . LEU A 1 338 ? -6.584 -5.932 -3.044 1.00 80.88 338 LEU A CA 1
ATOM 2606 C C . LEU A 1 338 ? -7.955 -6.150 -2.384 1.00 80.88 338 LEU A C 1
ATOM 2608 O O . LEU A 1 338 ? -8.020 -6.698 -1.284 1.00 80.88 338 LEU A O 1
ATOM 2612 N N . ARG A 1 339 ? -9.047 -5.769 -3.059 1.00 81.94 339 ARG A N 1
ATOM 2613 C CA . ARG A 1 339 ? -10.423 -6.047 -2.624 1.00 81.94 339 ARG A CA 1
ATOM 2614 C C . ARG A 1 339 ? -10.752 -7.538 -2.691 1.00 81.94 339 ARG A C 1
ATOM 2616 O O . ARG A 1 339 ? -11.360 -8.038 -1.755 1.00 81.94 339 ARG A O 1
ATOM 2623 N N . ASP A 1 340 ? -10.297 -8.248 -3.716 1.00 83.75 340 ASP A N 1
ATOM 2624 C CA . ASP A 1 340 ? -10.457 -9.703 -3.825 1.00 83.75 340 ASP A CA 1
ATOM 2625 C C . ASP A 1 340 ? -9.645 -10.443 -2.745 1.00 83.75 340 ASP A C 1
ATOM 2627 O O . ASP A 1 340 ? -10.123 -11.396 -2.130 1.00 83.75 340 ASP A O 1
ATOM 2631 N N . ALA A 1 341 ? -8.427 -9.970 -2.457 1.00 86.75 341 ALA A N 1
ATOM 2632 C CA . ALA A 1 341 ? -7.557 -10.531 -1.427 1.00 86.75 341 ALA A CA 1
ATOM 2633 C C . ALA A 1 341 ? -8.093 -10.309 -0.003 1.00 86.75 341 ALA A C 1
ATOM 2635 O O . ALA A 1 341 ? -7.892 -11.161 0.865 1.00 86.75 341 ALA A O 1
ATOM 2636 N N . LEU A 1 342 ? -8.719 -9.155 0.247 1.00 91.62 342 LEU A N 1
ATOM 2637 C CA . LEU A 1 342 ? -9.160 -8.692 1.566 1.00 91.62 342 LEU A CA 1
ATOM 2638 C C . LEU A 1 342 ? -10.599 -8.130 1.511 1.00 91.62 342 LEU A C 1
ATOM 2640 O O . LEU A 1 342 ? -10.815 -6.945 1.792 1.00 91.62 342 LEU A O 1
ATOM 2644 N N . PRO A 1 343 ? -11.608 -8.957 1.181 1.00 89.94 343 PRO A N 1
ATOM 2645 C CA . PRO A 1 343 ? -12.962 -8.492 0.856 1.00 89.94 343 PRO A CA 1
ATOM 2646 C C . PRO A 1 343 ? -13.677 -7.787 2.011 1.00 89.94 343 PRO A C 1
ATOM 2648 O O . PRO A 1 343 ? -14.483 -6.882 1.788 1.00 89.94 343 PRO A O 1
ATOM 2651 N N . ASN A 1 344 ? -13.360 -8.157 3.254 1.00 92.06 344 ASN A N 1
ATOM 2652 C CA . ASN A 1 344 ? -13.987 -7.594 4.450 1.00 92.06 344 ASN A CA 1
ATOM 2653 C C . ASN A 1 344 ? -13.136 -6.526 5.156 1.00 92.06 344 ASN A C 1
ATOM 2655 O O . ASN A 1 344 ? -13.568 -5.995 6.183 1.00 92.06 344 ASN A O 1
ATOM 2659 N N . ALA A 1 345 ? -11.959 -6.187 4.623 1.00 94.62 345 ALA A N 1
ATOM 2660 C CA . ALA A 1 345 ? -11.101 -5.168 5.214 1.00 94.62 345 ALA A CA 1
ATOM 2661 C C . ALA A 1 345 ? -11.683 -3.758 5.046 1.00 94.62 345 ALA A C 1
ATOM 2663 O O . ALA A 1 345 ? -12.421 -3.472 4.104 1.00 94.62 345 ALA A O 1
ATOM 2664 N N . SER A 1 346 ? -11.334 -2.861 5.968 1.00 95.44 346 SER A N 1
ATOM 2665 C CA . SER A 1 346 ? -11.646 -1.428 5.863 1.00 95.44 346 SER A CA 1
ATOM 2666 C C . SER A 1 346 ? -10.453 -0.667 5.307 1.00 95.44 346 SER A C 1
ATOM 2668 O O . SER A 1 346 ? -9.319 -0.978 5.658 1.00 95.44 346 SER A O 1
ATOM 2670 N N . PHE A 1 347 ? -10.703 0.332 4.466 1.00 93.75 347 PHE A N 1
ATOM 2671 C CA . PHE A 1 347 ? -9.662 1.035 3.722 1.00 93.75 347 PHE A CA 1
ATOM 2672 C C . PHE A 1 347 ? -9.631 2.511 4.100 1.00 93.75 347 PHE A C 1
ATOM 2674 O O . PHE A 1 347 ? -10.665 3.178 4.043 1.00 93.75 347 PHE A O 1
ATOM 2681 N N . ILE A 1 348 ? -8.446 3.012 4.447 1.00 94.62 348 ILE A N 1
ATOM 2682 C CA . ILE A 1 348 ? -8.176 4.431 4.690 1.00 94.62 348 ILE A CA 1
ATOM 2683 C C . ILE A 1 348 ? -6.980 4.889 3.855 1.00 94.62 348 ILE A C 1
ATOM 2685 O O . ILE A 1 348 ? -5.988 4.167 3.733 1.00 94.62 348 ILE A O 1
ATOM 2689 N N . GLY A 1 349 ? -7.082 6.085 3.279 1.00 92.19 349 GLY A N 1
ATOM 2690 C CA . GLY A 1 349 ? -6.011 6.696 2.498 1.00 92.19 349 GLY A CA 1
ATOM 2691 C C . GLY A 1 349 ? -5.364 7.875 3.218 1.00 92.19 349 GLY A C 1
ATOM 2692 O O . GLY A 1 349 ? -6.060 8.707 3.795 1.00 92.19 349 GLY A O 1
ATOM 2693 N N . PHE A 1 350 ? -4.041 7.982 3.138 1.00 91.69 350 PHE A N 1
ATOM 2694 C CA . PHE A 1 350 ? -3.284 9.173 3.515 1.00 91.69 350 PHE A CA 1
ATOM 2695 C C . PHE A 1 350 ? -2.559 9.701 2.278 1.00 91.69 350 PHE A C 1
ATOM 2697 O O . PHE A 1 350 ? -1.887 8.945 1.583 1.00 91.69 350 PHE A O 1
ATOM 2704 N N . THR A 1 351 ? -2.695 10.990 1.975 1.00 87.69 351 THR A N 1
ATOM 2705 C CA . THR A 1 351 ? -2.135 11.579 0.747 1.00 87.69 351 THR A CA 1
ATOM 2706 C C . THR A 1 351 ? -1.475 12.927 1.001 1.00 87.69 351 THR A C 1
ATOM 2708 O O . THR A 1 351 ? -1.954 13.701 1.833 1.00 87.69 351 THR A O 1
ATOM 2711 N N . GLY A 1 352 ? -0.372 13.196 0.293 1.00 84.38 352 GLY A N 1
ATOM 2712 C CA . GLY A 1 352 ? 0.300 14.500 0.272 1.00 84.38 352 GLY A CA 1
ATOM 2713 C C . GLY A 1 352 ? -0.390 15.543 -0.613 1.00 84.38 352 GLY A C 1
ATOM 2714 O O . GLY A 1 352 ? -0.244 16.748 -0.406 1.00 84.38 352 GLY A O 1
ATOM 2715 N N . THR A 1 353 ? -1.159 15.081 -1.592 1.00 76.88 353 THR A N 1
ATOM 2716 C CA . THR A 1 353 ? -1.714 15.878 -2.693 1.00 76.88 353 THR A CA 1
ATOM 2717 C C . THR A 1 353 ? -3.232 15.693 -2.801 1.00 76.88 353 THR A C 1
ATOM 2719 O O . THR A 1 353 ? -3.773 14.684 -2.325 1.00 76.88 353 THR A O 1
ATOM 2722 N N . PRO A 1 354 ? -3.937 16.670 -3.402 1.00 70.25 354 PRO A N 1
ATOM 2723 C CA . PRO A 1 354 ? -5.368 16.559 -3.642 1.00 70.25 354 PRO A CA 1
ATOM 2724 C C . PRO A 1 354 ? -5.692 15.412 -4.608 1.00 70.25 354 PRO A C 1
ATOM 2726 O O . PRO A 1 354 ? -4.915 15.088 -5.500 1.00 70.25 354 PRO A O 1
ATOM 2729 N N . ILE A 1 355 ? -6.877 14.840 -4.432 1.00 69.81 355 ILE A N 1
ATOM 2730 C CA . ILE A 1 355 ? -7.539 13.914 -5.338 1.00 69.81 355 ILE A CA 1
ATOM 2731 C C . ILE A 1 355 ? -8.060 14.775 -6.486 1.00 69.81 355 ILE A C 1
ATOM 2733 O O . ILE A 1 355 ? -8.762 15.765 -6.255 1.00 69.81 355 ILE A O 1
ATOM 2737 N N . GLU A 1 356 ? -7.685 14.426 -7.711 1.00 64.19 356 GLU A N 1
ATOM 2738 C CA . GLU A 1 356 ? -8.154 15.122 -8.906 1.00 64.19 356 GLU A CA 1
ATOM 2739 C C . GLU A 1 356 ? -9.672 14.953 -9.063 1.00 64.19 356 GLU A C 1
ATOM 2741 O O . GLU A 1 356 ? -10.237 13.931 -8.678 1.00 64.19 356 GLU A O 1
ATOM 2746 N N . GLN A 1 357 ? -10.356 15.947 -9.640 1.00 55.78 357 GLN A N 1
ATOM 2747 C CA . GLN A 1 357 ? -11.818 15.892 -9.812 1.00 55.78 357 GLN A CA 1
ATOM 2748 C C . GLN A 1 357 ? -12.274 14.695 -10.663 1.00 55.78 357 GLN A C 1
ATOM 2750 O O . GLN A 1 357 ? -13.374 14.186 -10.451 1.00 55.78 357 GLN A O 1
ATOM 2755 N N . ASP A 1 358 ? -11.409 14.224 -11.563 1.00 51.72 358 ASP A N 1
ATOM 2756 C CA . ASP A 1 358 ? -11.667 13.094 -12.456 1.00 51.72 358 ASP A CA 1
ATOM 2757 C C . ASP A 1 358 ? -11.204 11.741 -11.873 1.00 51.72 358 ASP A C 1
ATOM 2759 O O . ASP A 1 358 ? -11.361 10.698 -12.514 1.00 51.72 358 ASP A O 1
ATOM 2763 N N . ASP A 1 359 ? -10.650 11.714 -10.653 1.00 59.91 359 ASP A N 1
ATOM 2764 C CA . ASP A 1 359 ? -10.244 10.472 -9.992 1.00 59.91 359 ASP A CA 1
ATOM 2765 C C . ASP A 1 359 ? -11.456 9.737 -9.402 1.00 59.91 359 ASP A C 1
ATOM 2767 O O . ASP A 1 359 ? -11.892 9.946 -8.267 1.00 59.91 359 ASP A O 1
ATOM 2771 N N . VAL A 1 360 ? -11.990 8.817 -10.203 1.00 60.03 360 VAL A N 1
ATOM 2772 C CA . VAL A 1 360 ? -13.113 7.946 -9.832 1.00 60.03 360 VAL A CA 1
ATOM 2773 C C . VAL A 1 360 ? -12.682 6.812 -8.886 1.00 60.03 360 VAL A C 1
ATOM 2775 O O . VAL A 1 360 ? -13.514 6.245 -8.173 1.00 60.03 360 VAL A O 1
ATOM 2778 N N . ASN A 1 361 ? -11.393 6.458 -8.846 1.00 64.88 361 ASN A N 1
ATOM 2779 C CA . ASN A 1 361 ? -10.925 5.265 -8.137 1.00 64.88 361 ASN A CA 1
ATOM 2780 C C . ASN A 1 361 ? -10.771 5.518 -6.638 1.00 64.88 361 ASN A C 1
ATOM 2782 O O . ASN A 1 361 ? -11.218 4.698 -5.833 1.00 64.88 361 ASN A O 1
ATOM 2786 N N . THR A 1 362 ? -10.192 6.651 -6.242 1.00 70.06 362 THR A N 1
ATOM 2787 C CA . THR A 1 362 ? -9.926 6.941 -4.825 1.00 70.06 362 THR A CA 1
ATOM 2788 C C . THR A 1 362 ? -11.211 6.984 -3.979 1.00 70.06 362 THR A C 1
ATOM 2790 O O . THR A 1 362 ? -11.271 6.282 -2.961 1.00 70.06 362 THR A O 1
ATOM 2793 N N . PRO A 1 363 ? -12.299 7.670 -4.395 1.00 72.81 363 PRO A N 1
ATOM 2794 C CA . PRO A 1 363 ? -13.575 7.626 -3.675 1.00 72.81 363 PRO A CA 1
ATOM 2795 C C . PRO A 1 363 ? -14.241 6.242 -3.671 1.00 72.81 363 PRO A C 1
ATOM 2797 O O . PRO A 1 363 ? -14.982 5.908 -2.742 1.00 72.81 363 PRO A O 1
ATOM 2800 N N . ALA A 1 364 ? -13.977 5.415 -4.685 1.00 72.38 364 ALA A N 1
ATOM 2801 C CA . ALA A 1 364 ? -14.472 4.044 -4.735 1.00 72.38 364 ALA A CA 1
ATOM 2802 C C . ALA A 1 364 ? -13.719 3.119 -3.757 1.00 72.38 364 ALA A C 1
ATOM 2804 O O . ALA A 1 364 ? -14.357 2.302 -3.090 1.00 72.38 364 ALA A O 1
ATOM 2805 N N . VAL A 1 365 ? -12.390 3.260 -3.616 1.00 75.81 365 VAL A N 1
ATOM 2806 C CA . VAL A 1 365 ? -11.583 2.433 -2.696 1.00 75.81 365 VAL A CA 1
ATOM 2807 C C . VAL A 1 365 ? -11.713 2.923 -1.261 1.00 75.81 365 VAL A C 1
ATOM 2809 O O . VAL A 1 365 ? -12.002 2.129 -0.370 1.00 75.81 365 VAL A O 1
ATOM 2812 N N . PHE A 1 366 ? -11.446 4.205 -1.035 1.00 86.19 366 PHE A N 1
ATOM 2813 C CA . PHE A 1 366 ? -11.223 4.767 0.294 1.00 86.19 366 PHE A CA 1
ATOM 2814 C C . PHE A 1 366 ? -12.413 5.593 0.760 1.00 86.19 366 PHE A C 1
ATOM 2816 O O . PHE A 1 366 ? -12.689 5.617 1.953 1.00 86.19 366 PHE A O 1
ATOM 2823 N N . GLY A 1 367 ? -13.164 6.194 -0.165 1.00 85.19 367 GLY A N 1
ATOM 2824 C CA . GLY A 1 367 ? -14.248 7.125 0.139 1.00 85.19 367 GLY A CA 1
ATOM 2825 C C . GLY A 1 367 ? -13.812 8.587 0.043 1.00 85.19 367 GLY A C 1
ATOM 2826 O O . GLY A 1 367 ? -12.771 8.906 -0.527 1.00 85.19 367 GLY A O 1
ATOM 2827 N N . HIS A 1 368 ? -14.640 9.492 0.561 1.00 87.12 368 HIS A N 1
ATOM 2828 C CA . HIS A 1 368 ? -14.381 10.931 0.492 1.00 87.12 368 HIS A CA 1
ATOM 2829 C C . HIS A 1 368 ? -13.403 11.402 1.573 1.00 87.12 368 HIS A C 1
ATOM 2831 O O . HIS A 1 368 ? -13.063 10.668 2.503 1.00 87.12 368 HIS A O 1
ATOM 2837 N N . TYR A 1 369 ? -12.970 12.656 1.463 1.00 87.81 369 TYR A N 1
ATOM 2838 C CA . TYR A 1 369 ? -12.152 13.277 2.493 1.00 87.81 369 TYR A CA 1
ATOM 2839 C C . TYR A 1 369 ? -12.842 13.290 3.854 1.00 87.81 369 TYR A C 1
ATOM 2841 O O . TYR A 1 369 ? -14.031 13.601 3.959 1.00 87.81 369 TYR A O 1
ATOM 2849 N N . ILE A 1 370 ? -12.054 12.986 4.880 1.00 89.38 370 ILE A N 1
ATOM 2850 C CA . ILE A 1 370 ? -12.425 13.109 6.295 1.00 89.38 370 ILE A CA 1
ATOM 2851 C C . ILE A 1 370 ? -11.640 14.218 6.995 1.00 89.38 370 ILE A C 1
ATOM 2853 O O . ILE A 1 370 ? -12.112 14.753 7.995 1.00 89.38 370 ILE A O 1
ATOM 2857 N N . ASP A 1 371 ? -10.470 14.579 6.458 1.00 87.50 371 ASP A N 1
ATOM 2858 C CA . ASP A 1 371 ? -9.673 15.721 6.900 1.00 87.50 371 ASP A CA 1
ATOM 2859 C C . ASP A 1 371 ? -8.800 16.260 5.755 1.00 87.50 371 ASP A C 1
ATOM 2861 O O . ASP A 1 371 ? -8.288 15.490 4.933 1.00 87.50 371 ASP A O 1
ATOM 2865 N N . VAL A 1 372 ? -8.639 17.586 5.710 1.00 86.75 372 VAL A N 1
ATOM 2866 C CA . VAL A 1 372 ? -7.790 18.287 4.736 1.00 86.75 372 VAL A CA 1
ATOM 2867 C C . VAL A 1 372 ? -6.909 19.310 5.453 1.00 86.75 372 VAL A C 1
ATOM 2869 O O . VAL A 1 372 ? -7.400 20.233 6.104 1.00 86.75 372 VAL A O 1
ATOM 2872 N N . TYR A 1 373 ? -5.600 19.194 5.272 1.00 84.44 373 TYR A N 1
ATOM 2873 C CA . TYR A 1 373 ? -4.578 20.128 5.717 1.00 84.44 373 TYR A CA 1
ATOM 2874 C C . TYR A 1 373 ? -3.638 20.420 4.544 1.00 84.44 373 TYR A C 1
ATOM 2876 O O . TYR A 1 373 ? -2.664 19.706 4.308 1.00 84.44 373 TYR A O 1
ATOM 2884 N N . ASP A 1 374 ? -3.978 21.439 3.760 1.00 80.62 374 ASP A N 1
ATOM 2885 C CA . ASP A 1 374 ? -3.232 21.832 2.566 1.00 80.62 374 ASP A CA 1
ATOM 2886 C C . ASP A 1 374 ? -2.111 22.843 2.886 1.00 80.62 374 ASP A C 1
ATOM 2888 O O . ASP A 1 374 ? -1.910 23.250 4.032 1.00 80.62 374 ASP A O 1
ATOM 2892 N N . ILE A 1 375 ? -1.362 23.252 1.858 1.00 77.00 375 ILE A N 1
ATOM 2893 C CA . ILE A 1 375 ? -0.261 24.209 2.009 1.00 77.00 375 ILE A CA 1
ATOM 2894 C C . ILE A 1 375 ? -0.725 25.594 2.476 1.00 77.00 375 ILE A C 1
ATOM 2896 O O . ILE A 1 375 ? 0.019 26.261 3.186 1.00 77.00 375 ILE A O 1
ATOM 2900 N N . SER A 1 376 ? -1.947 26.017 2.132 1.00 72.44 376 SER A N 1
ATOM 2901 C CA . SER A 1 376 ? -2.470 27.322 2.553 1.00 72.44 376 SER A CA 1
ATOM 2902 C C . SER A 1 376 ? -2.598 27.385 4.075 1.00 72.44 376 SER A C 1
ATOM 2904 O O . SER A 1 376 ? -2.173 28.354 4.696 1.00 72.44 376 SER A O 1
ATOM 2906 N N . ARG A 1 377 ? -3.039 26.280 4.686 1.00 72.56 377 ARG A N 1
ATOM 2907 C CA . ARG A 1 377 ? -3.179 26.122 6.142 1.00 72.56 377 ARG A CA 1
ATOM 2908 C C . ARG A 1 377 ? -1.863 25.879 6.880 1.00 72.56 377 ARG A C 1
ATOM 2910 O O . ARG A 1 377 ? -1.853 25.879 8.107 1.00 72.56 377 ARG A O 1
ATOM 2917 N N . ALA A 1 378 ? -0.785 25.582 6.156 1.00 69.88 378 ALA A N 1
ATOM 2918 C CA . ALA A 1 378 ? 0.541 25.363 6.731 1.00 69.88 378 ALA A CA 1
ATOM 2919 C C . ALA A 1 378 ? 1.369 26.648 6.843 1.00 69.88 378 ALA A C 1
ATOM 2921 O O . ALA A 1 378 ? 2.359 26.667 7.573 1.00 69.88 378 ALA A O 1
ATOM 2922 N N . VAL A 1 379 ? 0.990 27.685 6.092 1.00 70.06 379 VAL A N 1
ATOM 2923 C CA . VAL A 1 379 ? 1.683 28.980 6.049 1.00 70.06 379 VAL A CA 1
ATOM 2924 C C . VAL A 1 379 ? 0.995 30.029 6.938 1.00 70.06 379 VAL A C 1
ATOM 2926 O O . VAL A 1 379 ? 1.657 30.979 7.354 1.00 70.06 379 VAL A O 1
ATOM 2929 N N . GLU A 1 380 ? -0.295 29.851 7.244 1.00 56.03 380 GLU A N 1
ATOM 2930 C CA . GLU A 1 380 ? -1.020 30.572 8.310 1.00 56.03 380 GLU A CA 1
ATOM 2931 C C . GLU A 1 380 ? -0.574 30.135 9.712 1.00 56.03 380 GLU A C 1
ATOM 2933 O O . GLU A 1 380 ? -0.450 31.030 10.583 1.00 56.03 380 GLU A O 1
#

Nearest PDB structures (foldseek):
  3hrl-assembly1_A  TM=9.481E-01  e=2.363E-07  Neisseria gonorrhoeae FA 1090
  4a2p-assembly1_A  TM=7.862E-01  e=2.013E-02  Anas platyrhynchos
  3jv2-assembly1_A  TM=7.298E-01  e=1.630E-01  Bacillus subtilis
  3dkp-assembly1_A  TM=4.333E-01  e=2.557E-02  Homo sapiens
  9g6k-assembly1_Ld  TM=3.517E-01  e=3.660E-02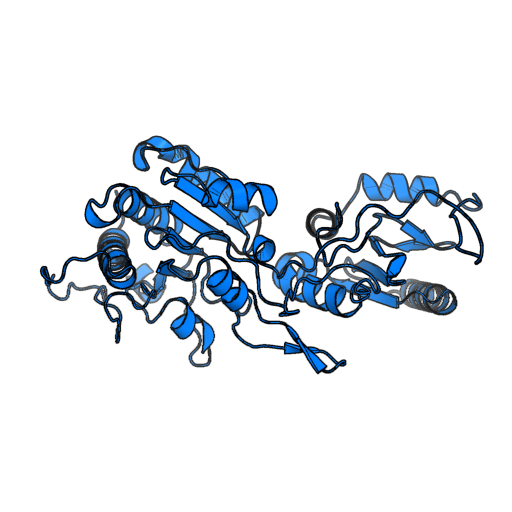  Toxoplasma gondii

pLDDT: mean 73.92, std 19.63, range [26.59, 97.0]

Radius of gyration: 24.13 Å; Cα contacts (8 Å, |Δi|>4): 625; chains: 1; bounding box: 61×67×59 Å

Foldseek 3Di:
DADPQLVLQLVLLLVLQLQLLLLPDPDDPPDDDDDPFQFAHFVPGGRNVLFSAEAAAAPPNCLLVSVLLSLLCLCPPPSLPRFAEEEEEADPVVLVVSLVVNQVVCVSNVHHAEEQPALVSVLVQLPDPGYHYYYYYLLSLFFDDDADDPDPPDDDDDDDPPPDDDDACLVVVLVVCVVVDDPLLVLVCSCPPPCNQLNFHKDAQDDDPPDTARIATPQLLEGEHADEDQDPDPVSVVVVVVVCVSSVVVVHDYHYDHSCCSVPVVVVVSVVVNLRHDDDDDDDDDDDDDDDPDSAAAASDADSSYEYEYEQLQPCQLDQDFDQRPVRDTGGGSVRSVCNNHVNYRYYYYHNDDRDPPRPRSCVRRNHHSGHHHPVNVVD